Protein AF-0000000067839997 (afdb_homodimer)

Radius of gyration: 24.01 Å; Cα contacts (8 Å, |Δi|>4): 1134; chains: 2; bounding box: 40×72×55 Å

InterPro domains:
  IPR002818 DJ-1/PfpI [PF01965] (28-223)
  IPR029062 Class I glutamine amidotransferase-like [G3DSA:3.40.50.880] (2-226)
  IPR029062 Class I glutamine amidotransferase-like [SSF52317] (1-225)
  IPR050325 Protein/nucleic acid deglycase [PTHR48094] (2-227)

Organism: Pseudomonas putida (strain ATCC 47054 / DSM 6125 / CFBP 8728 / NCIMB 11950 / KT2440) (NCBI:txid160488)

pLDDT: mean 97.82, std 3.44, range [65.88, 99.0]

Structure (mmCIF, N/CA/C/O backbone):
data_AF-0000000067839997-model_v1
#
loop_
_entity.id
_entity.type
_entity.pdbx_description
1 polymer 'ThiJ/PfpI family protein'
#
loop_
_atom_site.group_PDB
_atom_site.id
_atom_site.type_symbol
_atom_site.label_atom_id
_atom_site.label_alt_id
_atom_site.label_comp_id
_atom_site.label_asym_id
_atom_site.label_entity_id
_atom_site.label_seq_id
_atom_site.pdbx_PDB_ins_code
_atom_si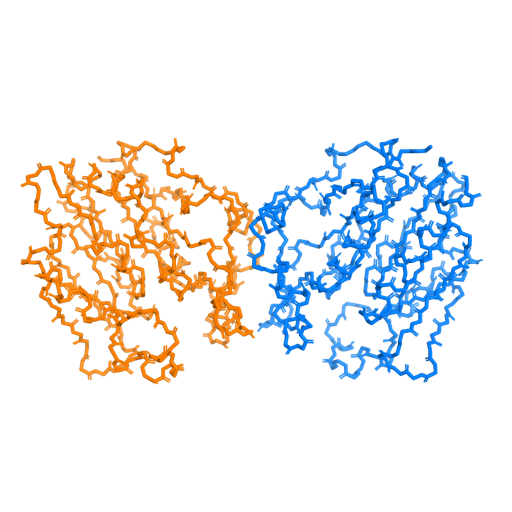te.Cartn_x
_atom_site.Cartn_y
_atom_site.Cartn_z
_atom_site.occupancy
_atom_site.B_iso_or_equiv
_atom_site.auth_seq_id
_atom_site.auth_comp_id
_atom_site.auth_asym_id
_atom_site.auth_atom_id
_atom_site.pdbx_PDB_model_num
ATOM 1 N N . MET A 1 1 ? 14 31.375 -2.219 1 69.69 1 MET A N 1
ATOM 2 C CA . MET A 1 1 ? 13.758 30.219 -1.365 1 69.69 1 MET A CA 1
ATOM 3 C C . MET A 1 1 ? 13.664 28.938 -2.193 1 69.69 1 MET A C 1
ATOM 5 O O . MET A 1 1 ? 13.359 28.984 -3.387 1 69.69 1 MET A O 1
ATOM 9 N N . SER A 1 2 ? 14.07 27.781 -1.437 1 82.75 2 SER A N 1
ATOM 10 C CA . SER A 1 2 ? 14.055 26.516 -2.152 1 82.75 2 SER A CA 1
ATOM 11 C C . SER A 1 2 ? 12.68 26.219 -2.74 1 82.75 2 SER A C 1
ATOM 13 O O . SER A 1 2 ? 11.664 26.594 -2.164 1 82.75 2 SER A O 1
ATOM 15 N N . LYS A 1 3 ? 12.625 25.781 -3.852 1 93.25 3 LYS A N 1
ATOM 16 C CA . LYS A 1 3 ? 11.383 25.359 -4.492 1 93.25 3 LYS A CA 1
ATOM 17 C C . LYS A 1 3 ? 11.086 23.891 -4.219 1 93.25 3 LYS A C 1
ATOM 19 O O . LYS A 1 3 ? 10.352 23.25 -4.969 1 93.25 3 LYS A O 1
ATOM 24 N N . LYS A 1 4 ? 11.641 23.484 -3.07 1 97.69 4 LYS A N 1
ATOM 25 C CA . LYS A 1 4 ? 11.414 22.094 -2.682 1 97.69 4 LYS A CA 1
ATOM 26 C C . LYS A 1 4 ? 10.562 22.016 -1.417 1 97.69 4 LYS A C 1
ATOM 28 O O . LYS A 1 4 ? 10.742 22.797 -0.489 1 97.69 4 LYS A O 1
ATOM 33 N N . ILE A 1 5 ? 9.625 21.047 -1.358 1 98.88 5 ILE A N 1
ATOM 34 C CA . ILE A 1 5 ? 8.703 20.812 -0.253 1 98.88 5 ILE A CA 1
ATOM 35 C C . ILE A 1 5 ? 8.852 19.375 0.254 1 98.88 5 ILE A C 1
ATOM 37 O O . ILE A 1 5 ? 8.961 18.438 -0.54 1 98.88 5 ILE A O 1
ATOM 41 N N . LEU A 1 6 ? 8.945 19.219 1.565 1 98.94 6 LEU A N 1
ATOM 42 C CA . LEU A 1 6 ? 9.047 17.922 2.203 1 98.94 6 LEU A CA 1
ATOM 43 C C . LEU A 1 6 ? 7.688 17.453 2.717 1 98.94 6 LEU A C 1
ATOM 45 O O . LEU A 1 6 ? 7.09 18.109 3.578 1 98.94 6 LEU A O 1
ATOM 49 N N . VAL A 1 7 ? 7.152 16.391 2.174 1 99 7 VAL A N 1
ATOM 50 C CA . VAL A 1 7 ? 5.859 15.836 2.559 1 99 7 VAL A CA 1
ATOM 51 C C . VAL A 1 7 ? 6.062 14.625 3.467 1 99 7 VAL A C 1
ATOM 53 O O . VAL A 1 7 ? 6.738 13.664 3.088 1 99 7 VAL A O 1
ATOM 56 N N . VAL A 1 8 ? 5.535 14.641 4.629 1 99 8 VAL A N 1
ATOM 57 C CA . VAL A 1 8 ? 5.715 13.609 5.648 1 99 8 VAL A CA 1
ATOM 58 C C . VAL A 1 8 ? 4.52 12.656 5.637 1 99 8 VAL A C 1
ATOM 60 O O . VAL A 1 8 ? 3.369 13.094 5.707 1 99 8 VAL A O 1
ATOM 63 N N . LEU A 1 9 ? 4.777 11.375 5.512 1 98.94 9 LEU A N 1
ATOM 64 C CA . LEU A 1 9 ? 3.762 10.32 5.445 1 98.94 9 LEU A CA 1
ATOM 65 C C . LEU A 1 9 ? 4.02 9.258 6.5 1 98.94 9 LEU A C 1
ATOM 67 O O . LEU A 1 9 ? 5.137 9.133 7.008 1 98.94 9 LEU A O 1
ATOM 71 N N . THR A 1 10 ? 3.008 8.492 6.871 1 98.88 10 THR A N 1
ATOM 72 C CA . THR A 1 10 ? 3.115 7.492 7.926 1 98.88 10 THR A CA 1
ATOM 73 C C . THR A 1 10 ? 3.607 6.164 7.363 1 98.88 10 THR A C 1
ATOM 75 O O . THR A 1 10 ? 3.426 5.883 6.176 1 98.88 10 THR A O 1
ATOM 78 N N . ASN A 1 11 ? 4.23 5.387 8.195 1 98.69 11 ASN A N 1
ATOM 79 C CA . ASN A 1 11 ? 4.559 4.008 7.855 1 98.69 11 ASN A CA 1
ATOM 80 C C . ASN A 1 11 ? 3.568 3.025 8.469 1 98.69 11 ASN A C 1
ATOM 82 O O . ASN A 1 11 ? 3.613 1.828 8.18 1 98.69 11 ASN A O 1
ATOM 86 N N . THR A 1 12 ? 2.662 3.512 9.32 1 98.5 12 THR A N 1
ATOM 87 C CA . THR A 1 12 ? 1.802 2.621 10.086 1 98.5 12 THR A CA 1
ATOM 88 C C . THR A 1 12 ? 0.705 2.033 9.203 1 98.5 12 THR A C 1
ATOM 90 O O . THR A 1 12 ? -0.104 2.77 8.641 1 98.5 12 THR A O 1
ATOM 93 N N . ALA A 1 13 ? 0.627 0.721 9.172 1 98.19 13 ALA A N 1
ATOM 94 C CA . ALA A 1 13 ? -0.235 0.041 8.203 1 98.19 13 ALA A CA 1
ATOM 95 C C . ALA A 1 13 ? -1.536 -0.414 8.859 1 98.19 13 ALA A C 1
ATOM 97 O O . ALA A 1 13 ? -2.551 -0.593 8.18 1 98.19 13 ALA A O 1
ATOM 98 N N . LYS A 1 14 ? -1.524 -0.667 10.117 1 98 14 LYS A N 1
ATOM 99 C CA . LYS A 1 14 ? -2.639 -1.281 10.836 1 98 14 LYS A CA 1
ATOM 100 C C . LYS A 1 14 ? -2.818 -0.654 12.219 1 98 14 LYS A C 1
ATOM 102 O O . LYS A 1 14 ? -1.844 -0.25 12.852 1 98 14 LYS A O 1
ATOM 107 N N . TYR A 1 15 ? -4.156 -0.531 12.648 1 97.88 15 TYR A N 1
ATOM 108 C CA . TYR A 1 15 ? -4.383 -0.19 14.047 1 97.88 15 TYR A CA 1
ATOM 109 C C . TYR A 1 15 ? -3.824 -1.268 14.969 1 97.88 15 TYR A C 1
ATOM 111 O O . TYR A 1 15 ? -4.035 -2.461 14.742 1 97.88 15 TYR A O 1
ATOM 119 N N . PRO A 1 16 ? -3.143 -0.851 15.984 1 96.56 16 PRO A N 1
ATOM 120 C CA . PRO A 1 16 ? -2.541 -1.855 16.859 1 96.56 16 PRO A CA 1
ATOM 121 C C . PRO A 1 16 ? -3.578 -2.77 17.516 1 96.56 16 PRO A C 1
ATOM 123 O O . PRO A 1 16 ? -3.318 -3.959 17.703 1 96.56 16 PRO A O 1
ATOM 126 N N . THR A 1 17 ? -4.773 -2.264 17.766 1 95.75 17 THR A N 1
ATOM 127 C CA . THR A 1 17 ? -5.723 -3.02 18.562 1 95.75 17 THR A CA 1
ATOM 128 C C . THR A 1 17 ? -6.906 -3.484 17.719 1 95.75 17 THR A C 1
ATOM 130 O O . THR A 1 17 ? -7.875 -4.035 18.25 1 95.75 17 THR A O 1
ATOM 133 N N . LEU A 1 18 ? -6.895 -3.188 16.484 1 95.81 18 LEU A N 1
ATOM 134 C CA . LEU A 1 18 ? -7.98 -3.562 15.578 1 95.81 18 LEU A CA 1
ATOM 135 C C . LEU A 1 18 ? -7.445 -4.336 14.375 1 95.81 18 LEU A C 1
ATOM 137 O O . LEU A 1 18 ? -6.359 -4.043 13.883 1 95.81 18 LEU A O 1
ATOM 141 N N . LYS A 1 19 ? -8.18 -5.328 13.914 1 95.81 19 LYS A N 1
ATOM 142 C CA . LYS A 1 19 ? -7.945 -5.922 12.602 1 95.81 19 LYS A CA 1
ATOM 143 C C . LYS A 1 19 ? -8.477 -5.02 11.492 1 95.81 19 LYS A C 1
ATOM 145 O O . LYS A 1 19 ? -9.398 -5.402 10.766 1 95.81 19 LYS A O 1
ATOM 150 N N . ARG A 1 20 ? -7.895 -3.93 11.453 1 97.19 20 ARG A N 1
ATOM 151 C CA . ARG A 1 20 ? -8.273 -2.887 10.508 1 97.19 20 ARG A CA 1
ATOM 152 C C . ARG A 1 20 ? -7.043 -2.145 9.992 1 97.19 20 ARG A C 1
ATOM 154 O O . ARG A 1 20 ? -6.184 -1.738 10.773 1 97.19 20 ARG A O 1
ATOM 161 N N . ALA A 1 21 ? -6.98 -2.049 8.688 1 98.25 21 ALA A N 1
ATOM 162 C CA . ALA A 1 21 ? -5.875 -1.33 8.062 1 98.25 21 ALA A CA 1
ATOM 163 C C . ALA A 1 21 ? -5.996 0.174 8.289 1 98.25 21 ALA A C 1
ATOM 165 O O . ALA A 1 21 ? -7.098 0.689 8.5 1 98.25 21 ALA A O 1
ATOM 166 N N . THR A 1 22 ? -4.926 0.829 8.383 1 98.25 22 THR A N 1
ATOM 167 C CA . THR A 1 22 ? -4.824 2.285 8.383 1 98.25 22 THR A CA 1
ATOM 168 C C . THR A 1 22 ? -3.705 2.748 7.453 1 98.25 22 THR A C 1
ATOM 170 O O . THR A 1 22 ? -3.346 2.049 6.504 1 98.25 22 THR A O 1
ATOM 173 N N . GLY A 1 23 ? -3.213 3.98 7.594 1 98.5 23 GLY A N 1
ATOM 174 C CA . GLY A 1 23 ? -2.184 4.539 6.73 1 98.5 23 GLY A CA 1
ATOM 175 C C . GLY A 1 23 ? -2.455 5.977 6.332 1 98.5 23 GLY A C 1
ATOM 176 O O . GLY A 1 23 ? -3.156 6.703 7.043 1 98.5 23 GLY A O 1
ATOM 177 N N . LEU A 1 24 ? -1.813 6.324 5.266 1 98.81 24 LEU A N 1
ATOM 178 C CA . LEU A 1 24 ? -2.006 7.633 4.645 1 98.81 24 LEU A CA 1
ATOM 179 C C . LEU A 1 24 ? -3.447 7.805 4.176 1 98.81 24 LEU A C 1
ATOM 181 O O . LEU A 1 24 ? -3.998 6.922 3.514 1 98.81 24 LEU A O 1
ATOM 185 N N . TRP A 1 25 ? -4.078 8.844 4.656 1 98.88 25 TRP A N 1
ATOM 186 C CA . TRP A 1 25 ? -5.281 9.266 3.943 1 98.88 25 TRP A CA 1
ATOM 187 C C . TRP A 1 25 ? -4.93 9.844 2.578 1 98.88 25 TRP A C 1
ATOM 189 O O . TRP A 1 25 ? -4.457 10.977 2.482 1 98.88 25 TRP A O 1
ATOM 199 N N . LEU A 1 26 ? -5.18 9.133 1.517 1 98.88 26 LEU A N 1
ATOM 200 C CA . LEU A 1 26 ? -4.629 9.375 0.187 1 98.88 26 LEU A CA 1
ATOM 201 C C . LEU A 1 26 ? -4.844 10.82 -0.232 1 98.88 26 LEU A C 1
ATOM 203 O O . LEU A 1 26 ? -3.906 11.492 -0.665 1 98.88 26 LEU A O 1
ATOM 207 N N . GLY A 1 27 ? -6.02 11.328 -0.094 1 98.88 27 GLY A N 1
ATOM 208 C CA . GLY A 1 27 ? -6.359 12.672 -0.535 1 98.88 27 GLY A CA 1
ATOM 209 C C . GLY A 1 27 ? -5.527 13.75 0.135 1 98.88 27 GLY A C 1
ATOM 210 O O . GLY A 1 27 ? -5.305 14.82 -0.441 1 98.88 27 GLY A O 1
ATOM 211 N N . GLU A 1 28 ? -5.027 13.438 1.32 1 98.94 28 GLU A N 1
ATOM 212 C CA . GLU A 1 28 ? -4.281 14.438 2.072 1 98.94 28 GLU A CA 1
ATOM 213 C C . GLU A 1 28 ? -2.869 14.609 1.514 1 98.94 28 GLU A C 1
ATOM 215 O O . GLU A 1 28 ? -2.215 15.625 1.764 1 98.94 28 GLU A O 1
ATOM 220 N N . ALA A 1 29 ? -2.365 13.688 0.831 1 98.94 29 ALA A N 1
ATOM 221 C CA . ALA A 1 29 ? -1.146 13.875 0.05 1 98.94 29 ALA A CA 1
ATOM 222 C C . ALA A 1 29 ? -1.46 14.43 -1.334 1 98.94 29 ALA A C 1
ATOM 224 O O . ALA A 1 29 ? -0.893 15.445 -1.744 1 98.94 29 ALA A O 1
ATOM 225 N N . VAL A 1 30 ? -2.443 13.867 -2.006 1 98.88 30 VAL A N 1
ATOM 226 C CA . VAL A 1 30 ? -2.723 14.109 -3.418 1 98.88 30 VAL A CA 1
ATOM 227 C C . VAL A 1 30 ? -3.15 15.562 -3.619 1 98.88 30 VAL A C 1
ATOM 229 O O . VAL A 1 30 ? -2.602 16.266 -4.473 1 98.88 30 VAL A O 1
ATOM 232 N N . HIS A 1 31 ? -4.07 16.031 -2.811 1 98.94 31 HIS A N 1
ATOM 233 C CA . HIS A 1 31 ? -4.629 17.375 -3.023 1 98.94 31 HIS A CA 1
ATOM 234 C C . HIS A 1 31 ? -3.588 18.453 -2.746 1 98.94 31 HIS A C 1
ATOM 236 O O . HIS A 1 31 ? -3.592 19.5 -3.391 1 98.94 31 HIS A O 1
ATOM 242 N N . PHE A 1 32 ? -2.746 18.219 -1.786 1 98.94 32 PHE A N 1
ATOM 243 C CA . PHE A 1 32 ? -1.671 19.172 -1.504 1 98.94 32 PHE A CA 1
ATOM 244 C C . PHE A 1 32 ? -0.619 19.125 -2.607 1 98.94 32 PHE A C 1
ATOM 246 O O . PHE A 1 32 ? -0.269 20.172 -3.168 1 98.94 32 PHE A O 1
ATOM 253 N N . VAL A 1 33 ? -0.121 17.953 -2.994 1 98.88 33 VAL A N 1
ATOM 254 C CA . VAL A 1 33 ? 0.998 17.797 -3.918 1 98.88 33 VAL A CA 1
ATOM 255 C C . VAL A 1 33 ? 0.58 18.234 -5.316 1 98.88 33 VAL A C 1
ATOM 257 O O . VAL A 1 33 ? 1.363 18.859 -6.035 1 98.88 33 VAL A O 1
ATOM 260 N N . GLU A 1 34 ? -0.664 17.875 -5.691 1 98.75 34 GLU A N 1
ATOM 261 C CA . GLU A 1 34 ? -1.165 18.328 -6.988 1 98.75 34 GLU A CA 1
ATOM 262 C C . GLU A 1 34 ? -1.068 19.844 -7.129 1 98.75 34 GLU A C 1
ATOM 264 O O . GLU A 1 34 ? -0.608 20.344 -8.156 1 98.75 34 GLU A O 1
ATOM 269 N N . LYS A 1 35 ? -1.437 20.578 -6.133 1 98.75 35 LYS A N 1
ATOM 270 C CA . LYS A 1 35 ? -1.456 22.047 -6.18 1 98.75 35 LYS A CA 1
ATOM 271 C C . LYS A 1 35 ? -0.04 22.609 -6.176 1 98.75 35 LYS A C 1
ATOM 273 O O . LYS A 1 35 ? 0.272 23.516 -6.957 1 98.75 35 LYS A O 1
ATOM 278 N N . VAL A 1 36 ? 0.801 22.094 -5.344 1 98.69 36 VAL A N 1
ATOM 279 C CA . VAL A 1 36 ? 2.123 22.688 -5.219 1 98.69 36 VAL A CA 1
ATOM 280 C C . VAL A 1 36 ? 2.971 22.344 -6.438 1 98.69 36 VAL A C 1
ATOM 282 O O . VAL A 1 36 ? 3.801 23.141 -6.879 1 98.69 36 VAL A O 1
ATOM 285 N N . GLU A 1 37 ? 2.812 21.109 -7.008 1 98.44 37 GLU A N 1
ATOM 286 C CA . GLU A 1 37 ? 3.531 20.781 -8.234 1 98.44 37 GLU A CA 1
ATOM 287 C C . GLU A 1 37 ? 3.074 21.656 -9.398 1 98.44 37 GLU A C 1
ATOM 289 O O . GLU A 1 37 ? 3.895 22.109 -10.203 1 98.44 37 GLU A O 1
ATOM 294 N N . LYS A 1 38 ? 1.754 21.875 -9.492 1 98.12 38 LYS A N 1
ATOM 295 C CA . LYS A 1 38 ? 1.229 22.766 -10.531 1 98.12 38 LYS A CA 1
ATOM 296 C C . LYS A 1 38 ? 1.797 24.172 -10.383 1 98.12 38 LYS A C 1
ATOM 298 O O . LYS A 1 38 ? 1.969 24.891 -11.375 1 98.12 38 LYS A O 1
ATOM 303 N N . ALA A 1 39 ? 2.117 24.562 -9.172 1 97.94 39 ALA A N 1
ATOM 304 C CA . ALA A 1 39 ? 2.66 25.891 -8.891 1 97.94 39 ALA A CA 1
ATOM 305 C C . ALA A 1 39 ? 4.168 25.938 -9.125 1 97.94 39 ALA A C 1
ATOM 307 O O . ALA A 1 39 ? 4.805 26.969 -8.961 1 97.94 39 ALA A O 1
ATOM 308 N N . GLY A 1 40 ? 4.824 24.797 -9.469 1 97.62 40 GLY A N 1
ATOM 309 C CA . GLY A 1 40 ? 6.219 24.766 -9.883 1 97.62 40 GLY A CA 1
ATOM 310 C C . GLY A 1 40 ? 7.16 24.281 -8.805 1 97.62 40 GLY A C 1
ATOM 311 O O . GLY A 1 40 ? 8.383 24.328 -8.961 1 97.62 40 GLY A O 1
ATOM 312 N N . TYR A 1 41 ? 6.648 23.781 -7.688 1 98.44 41 TYR A N 1
ATOM 313 C CA . TYR A 1 41 ? 7.473 23.234 -6.613 1 98.44 41 TYR A CA 1
ATOM 314 C C . TYR A 1 41 ? 7.738 21.75 -6.832 1 98.44 41 TYR A C 1
ATOM 316 O O . TYR A 1 41 ? 6.938 21.062 -7.465 1 98.44 41 TYR A O 1
ATOM 324 N N . THR A 1 42 ? 8.914 21.297 -6.352 1 98.19 42 THR A N 1
ATOM 325 C CA . THR A 1 42 ? 9.227 19.875 -6.324 1 98.19 42 THR A CA 1
ATOM 326 C C . THR A 1 42 ? 8.984 19.297 -4.934 1 98.19 42 THR A C 1
ATOM 328 O O . THR A 1 42 ? 9.062 20 -3.934 1 98.19 42 THR A O 1
ATOM 331 N N . VAL A 1 43 ? 8.656 17.984 -4.914 1 98.62 43 VAL A N 1
ATOM 332 C CA . VAL A 1 43 ? 8.258 17.375 -3.656 1 98.62 43 VAL A CA 1
ATOM 333 C C . VAL A 1 43 ? 9.141 16.156 -3.377 1 98.62 43 VAL A C 1
ATOM 335 O O . VAL A 1 43 ? 9.43 15.367 -4.281 1 98.62 43 VAL A O 1
ATOM 338 N N . ASP A 1 44 ? 9.672 16.047 -2.195 1 98.88 44 ASP A N 1
ATOM 339 C CA . ASP A 1 44 ? 10.203 14.789 -1.661 1 98.88 44 ASP A CA 1
ATOM 340 C C . ASP A 1 44 ? 9.297 14.227 -0.574 1 98.88 44 ASP A C 1
ATOM 342 O O . ASP A 1 44 ? 8.672 14.984 0.177 1 98.88 44 ASP A O 1
ATOM 346 N N . TYR A 1 45 ? 9.18 12.945 -0.515 1 98.94 45 TYR A N 1
ATOM 347 C CA . TYR A 1 45 ? 8.391 12.25 0.496 1 98.94 45 TYR A CA 1
ATOM 348 C C . TYR A 1 45 ? 9.281 11.648 1.572 1 98.94 45 TYR A C 1
ATOM 350 O O . TYR A 1 45 ? 10.273 10.984 1.264 1 98.94 45 TYR A O 1
ATOM 358 N N . VAL A 1 46 ? 8.984 11.891 2.822 1 98.94 46 VAL A N 1
ATOM 359 C CA . VAL A 1 46 ? 9.703 11.344 3.967 1 98.94 46 VAL A CA 1
ATOM 360 C C . VAL A 1 46 ? 8.719 10.648 4.91 1 98.94 46 VAL A C 1
ATOM 362 O O . VAL A 1 46 ? 7.562 11.055 5.016 1 98.94 46 VAL A O 1
ATOM 365 N N . SER A 1 47 ? 9.078 9.586 5.461 1 98.88 47 SER A N 1
ATOM 366 C CA . SER A 1 47 ? 8.336 8.875 6.5 1 98.88 47 SER A CA 1
ATOM 367 C C . SER A 1 47 ? 9.258 8.453 7.641 1 98.88 47 SER A C 1
ATOM 369 O O . SER A 1 47 ? 10.477 8.438 7.488 1 98.88 47 SER A O 1
ATOM 371 N N . PRO A 1 48 ? 8.727 8.227 8.828 1 98.62 48 PRO A N 1
ATOM 372 C CA . PRO A 1 48 ? 9.562 7.98 10.008 1 98.62 48 PRO A CA 1
ATOM 373 C C . PRO A 1 48 ? 10.625 6.91 9.766 1 98.62 48 PRO A C 1
ATOM 375 O O . PRO A 1 48 ? 11.773 7.07 10.188 1 98.62 48 PRO A O 1
ATOM 378 N N . GLN A 1 49 ? 10.281 5.887 9.047 1 97.31 49 GLN A N 1
ATOM 379 C CA . GLN A 1 49 ? 11.203 4.77 8.859 1 97.31 49 GLN A CA 1
ATOM 380 C C . GLN A 1 49 ? 11.727 4.73 7.426 1 97.31 49 GLN A C 1
ATOM 382 O O . GLN A 1 49 ? 12.578 3.904 7.094 1 97.31 49 GLN A O 1
ATOM 387 N N . GLY A 1 50 ? 11.258 5.664 6.598 1 98.06 50 GLY A N 1
ATOM 388 C CA . GLY A 1 50 ? 11.477 5.488 5.172 1 98.06 50 GLY A CA 1
ATOM 389 C C . GLY A 1 50 ? 10.766 4.273 4.605 1 98.06 50 GLY A C 1
ATOM 390 O O . GLY A 1 50 ? 10.148 3.508 5.348 1 98.06 50 GLY A O 1
ATOM 391 N N . GLY A 1 51 ? 10.805 4.172 3.318 1 97.62 51 GLY A N 1
ATOM 392 C CA . GLY A 1 51 ? 10.281 2.971 2.691 1 97.62 51 GLY A CA 1
ATOM 393 C C . GLY A 1 51 ? 8.781 3.021 2.461 1 97.62 51 GLY A C 1
ATOM 394 O O . GLY A 1 51 ? 8.258 4.031 1.989 1 97.62 51 GLY A O 1
ATOM 395 N N . TYR A 1 52 ? 8.055 2.014 2.795 1 98.56 52 TYR A N 1
ATOM 396 C CA . TYR A 1 52 ? 6.684 1.734 2.375 1 98.56 52 TYR A CA 1
ATOM 397 C C . TYR A 1 52 ? 5.688 2.59 3.152 1 98.56 52 TYR A C 1
ATOM 399 O O . TYR A 1 52 ? 5.703 2.602 4.387 1 98.56 52 TYR A O 1
ATOM 407 N N . VAL A 1 53 ? 4.871 3.238 2.426 1 98.81 53 VAL A N 1
ATOM 408 C CA . VAL A 1 53 ? 3.734 3.959 2.994 1 98.81 53 VAL A CA 1
ATOM 409 C C . VAL A 1 53 ? 2.434 3.258 2.613 1 98.81 53 VAL A C 1
ATOM 411 O O . VAL A 1 53 ? 2.059 3.227 1.438 1 98.81 53 VAL A O 1
ATOM 414 N N . PRO A 1 54 ? 1.762 2.674 3.598 1 98.62 54 PRO A N 1
ATOM 415 C CA . PRO A 1 54 ? 0.454 2.086 3.301 1 98.62 54 PRO A CA 1
ATOM 416 C C . PRO A 1 54 ? -0.631 3.139 3.082 1 98.62 54 PRO A C 1
ATOM 418 O O . PRO A 1 54 ? -0.609 4.195 3.719 1 98.62 54 PRO A O 1
ATOM 421 N N . VAL A 1 55 ? -1.526 2.891 2.186 1 98.62 55 VAL A N 1
ATOM 422 C CA . VAL A 1 55 ? -2.684 3.756 1.979 1 98.62 55 VAL A CA 1
ATOM 423 C C . VAL A 1 55 ? -3.881 3.211 2.752 1 98.62 55 VAL A C 1
ATOM 425 O O . VAL A 1 55 ? -4.191 2.02 2.67 1 98.62 55 VAL A O 1
ATOM 428 N N . ASP A 1 56 ? -4.504 4.035 3.553 1 98.56 56 ASP A N 1
ATOM 429 C CA . ASP A 1 56 ? -5.703 3.631 4.281 1 98.56 56 ASP A CA 1
ATOM 430 C C . ASP A 1 56 ? -6.84 3.285 3.324 1 98.56 56 ASP A C 1
ATOM 432 O O . ASP A 1 56 ? -7.324 4.148 2.588 1 98.56 56 ASP A O 1
ATOM 436 N N . PRO A 1 57 ? -7.348 2.033 3.354 1 97.81 57 PRO A N 1
ATOM 437 C CA . PRO A 1 57 ? -8.453 1.676 2.457 1 97.81 57 PRO A CA 1
ATOM 438 C C . PRO A 1 57 ? -9.664 2.584 2.625 1 97.81 57 PRO A C 1
ATOM 440 O O . PRO A 1 57 ? -10.398 2.83 1.662 1 97.81 57 PRO A O 1
ATOM 443 N N . HIS A 1 58 ? -9.875 3.09 3.783 1 97.5 58 HIS A N 1
ATOM 444 C CA . HIS A 1 58 ? -11.031 3.943 4.043 1 97.5 58 HIS A CA 1
ATOM 445 C C . HIS A 1 58 ? -10.906 5.273 3.307 1 97.5 58 HIS A C 1
ATOM 447 O O . HIS A 1 58 ? -11.914 5.93 3.035 1 97.5 58 HIS A O 1
ATOM 453 N N . SER A 1 59 ? -9.672 5.707 3.006 1 98.31 59 SER A N 1
ATOM 454 C CA . SER A 1 59 ? -9.477 6.961 2.281 1 98.31 59 SER A CA 1
ATOM 455 C C . SER A 1 59 ? -9.953 6.844 0.838 1 98.31 59 SER A C 1
ATOM 457 O O . SER A 1 59 ? -10.141 7.855 0.158 1 98.31 59 SER A O 1
ATOM 459 N N . LEU A 1 60 ? -10.18 5.617 0.339 1 97.88 60 LEU A N 1
ATOM 460 C CA . LEU A 1 60 ? -10.562 5.367 -1.045 1 97.88 60 LEU A CA 1
ATOM 461 C C . LEU A 1 60 ? -12.078 5.301 -1.181 1 97.88 60 LEU A C 1
ATOM 463 O O . LEU A 1 60 ? -12.617 5.391 -2.289 1 97.88 60 LEU A O 1
ATOM 467 N N . GLN A 1 61 ? -12.844 5.031 -0.092 1 93.25 61 GLN A N 1
ATOM 468 C CA . GLN A 1 61 ? -14.281 4.766 -0.126 1 93.25 61 GLN A CA 1
ATOM 469 C C . GLN A 1 61 ? -15.039 5.922 -0.774 1 93.25 61 GLN A C 1
ATOM 471 O O . GLN A 1 61 ? -15.953 5.703 -1.564 1 93.25 61 GLN A O 1
ATOM 476 N N . MET A 1 62 ? -14.664 7.184 -0.615 1 90.25 62 MET A N 1
ATOM 477 C CA . MET A 1 62 ? -15.336 8.328 -1.222 1 90.25 62 MET A CA 1
ATOM 478 C C . MET A 1 62 ? -14.328 9.227 -1.936 1 90.25 62 MET A C 1
ATOM 480 O O . MET A 1 62 ? -14.523 10.445 -2.012 1 90.25 62 MET A O 1
ATOM 484 N N . ALA A 1 63 ? -13.32 8.547 -2.402 1 97 63 ALA A N 1
ATOM 485 C CA . ALA A 1 63 ? -12.258 9.305 -3.049 1 97 63 ALA A CA 1
ATOM 486 C C . ALA A 1 63 ? -12.742 9.945 -4.344 1 97 63 ALA A C 1
ATOM 488 O O . ALA A 1 63 ? -13.438 9.305 -5.137 1 97 63 ALA A O 1
ATOM 489 N N . PRO A 1 64 ? -12.492 11.227 -4.574 1 97.69 64 PRO A N 1
ATOM 490 C CA . PRO A 1 64 ? -12.797 11.852 -5.863 1 97.69 64 PRO A CA 1
ATOM 491 C C . PRO A 1 64 ? -11.914 11.32 -6.996 1 97.69 64 PRO A C 1
ATOM 493 O O . PRO A 1 64 ? -10.953 10.586 -6.746 1 97.69 64 PRO A O 1
ATOM 496 N N . ASP A 1 65 ? -12.211 11.688 -8.203 1 97.81 65 ASP A N 1
ATOM 497 C CA . ASP A 1 65 ? -11.523 11.203 -9.398 1 97.81 65 ASP A CA 1
ATOM 498 C C . ASP A 1 65 ? -10.023 11.484 -9.32 1 97.81 65 ASP A C 1
ATOM 500 O O . ASP A 1 65 ? -9.211 10.641 -9.711 1 97.81 65 ASP A O 1
ATOM 504 N N . LEU A 1 66 ? -9.68 12.609 -8.805 1 98.44 66 LEU A N 1
ATOM 505 C CA . LEU A 1 66 ? -8.273 12.984 -8.727 1 98.44 66 LEU A CA 1
ATOM 506 C C . LEU A 1 66 ? -7.488 11.992 -7.879 1 98.44 66 LEU A C 1
ATOM 508 O O . LEU A 1 66 ? -6.383 11.594 -8.25 1 98.44 66 LEU A O 1
ATOM 512 N N . ASP A 1 67 ? -8.078 11.594 -6.758 1 98.69 67 ASP A N 1
ATOM 513 C CA . ASP A 1 67 ? -7.414 10.633 -5.883 1 98.69 67 ASP A CA 1
ATOM 514 C C . ASP A 1 67 ? -7.188 9.305 -6.605 1 98.69 67 ASP A C 1
ATOM 516 O O . ASP A 1 67 ? -6.109 8.711 -6.508 1 98.69 67 ASP A O 1
ATOM 520 N N . TRP A 1 68 ? -8.203 8.852 -7.336 1 98.5 68 TRP A N 1
ATOM 521 C CA . TRP A 1 68 ? -8.102 7.598 -8.07 1 98.5 68 TRP A CA 1
ATOM 522 C C . TRP A 1 68 ? -7.047 7.691 -9.164 1 98.5 68 TRP A C 1
ATOM 524 O O . TRP A 1 68 ? -6.34 6.719 -9.438 1 98.5 68 TRP A O 1
ATOM 534 N N . GLN A 1 69 ? -6.965 8.852 -9.812 1 98.06 69 GLN A N 1
ATOM 535 C CA . GLN A 1 69 ? -5.945 9.062 -10.836 1 98.06 69 GLN A CA 1
ATOM 536 C C . GLN A 1 69 ? -4.543 8.914 -10.25 1 98.06 69 GLN A C 1
ATOM 538 O O . GLN A 1 69 ? -3.686 8.258 -10.852 1 98.06 69 GLN A O 1
ATOM 543 N N . TRP A 1 70 ? -4.348 9.492 -9.102 1 98.44 70 TRP A N 1
ATOM 544 C CA . TRP A 1 70 ? -3.039 9.398 -8.453 1 98.44 70 TRP A CA 1
ATOM 545 C C . TRP A 1 70 ? -2.789 7.996 -7.922 1 98.44 70 TRP A C 1
ATOM 547 O O . TRP A 1 70 ? -1.66 7.5 -7.961 1 98.44 70 TRP A O 1
ATOM 557 N N . TYR A 1 71 ? -3.838 7.34 -7.418 1 98.38 71 TYR A N 1
ATOM 558 C CA . TYR A 1 71 ? -3.721 5.977 -6.914 1 98.38 71 TYR A CA 1
ATOM 559 C C . TYR A 1 71 ? -3.309 5.016 -8.023 1 98.38 71 TYR A C 1
ATOM 561 O O . TYR A 1 71 ? -2.641 4.012 -7.766 1 98.38 71 TYR A O 1
ATOM 569 N N . ASP A 1 72 ? -3.693 5.355 -9.211 1 97 72 ASP A N 1
ATOM 570 C CA . ASP A 1 72 ? -3.377 4.527 -10.367 1 97 72 ASP A CA 1
ATOM 571 C C . ASP A 1 72 ? -2.102 5.008 -11.055 1 97 72 ASP A C 1
ATOM 573 O O . ASP A 1 72 ? -1.684 4.441 -12.07 1 97 72 ASP A O 1
ATOM 577 N N . ASP A 1 73 ? -1.451 6.062 -10.57 1 96.81 73 ASP A N 1
ATOM 578 C CA . ASP A 1 73 ? -0.25 6.641 -11.164 1 96.81 73 ASP A CA 1
ATOM 579 C C . ASP A 1 73 ? 1.008 5.945 -10.648 1 96.81 73 ASP A C 1
ATOM 581 O O . ASP A 1 73 ? 1.356 6.078 -9.477 1 96.81 73 ASP A O 1
ATOM 585 N N . LYS A 1 74 ? 1.716 5.297 -11.484 1 93 74 LYS A N 1
ATOM 586 C CA . LYS A 1 74 ? 2.873 4.488 -11.117 1 93 74 LYS A CA 1
ATOM 587 C C . LYS A 1 74 ? 3.977 5.352 -10.516 1 93 74 LYS A C 1
ATOM 589 O O . LYS A 1 74 ? 4.688 4.914 -9.609 1 93 74 LYS A O 1
ATOM 594 N N . ARG A 1 75 ? 4.172 6.512 -11.094 1 94.12 75 ARG A N 1
ATOM 595 C CA . ARG A 1 75 ? 5.207 7.402 -10.578 1 94.12 75 ARG A CA 1
ATOM 596 C C . ARG A 1 75 ? 4.949 7.754 -9.117 1 94.12 75 ARG A C 1
ATOM 598 O O . ARG A 1 75 ? 5.863 7.695 -8.289 1 94.12 75 ARG A O 1
ATOM 605 N N . PHE A 1 76 ? 3.744 8.109 -8.82 1 97.38 76 PHE A N 1
ATOM 606 C CA . PHE A 1 76 ? 3.373 8.461 -7.457 1 97.38 76 PHE A CA 1
ATOM 607 C C . PHE A 1 76 ? 3.488 7.258 -6.535 1 97.38 76 PHE A C 1
ATOM 609 O O . PHE A 1 76 ? 4.125 7.332 -5.484 1 97.38 76 PHE A O 1
ATOM 616 N N . MET A 1 77 ? 2.967 6.109 -6.953 1 97.06 77 MET A N 1
ATOM 617 C CA . MET A 1 77 ? 2.926 4.918 -6.109 1 97.06 77 MET A CA 1
ATOM 618 C C . MET A 1 77 ? 4.332 4.387 -5.852 1 97.06 77 MET A C 1
ATOM 620 O O . MET A 1 77 ? 4.625 3.902 -4.758 1 97.06 77 MET A O 1
ATOM 624 N N . THR A 1 78 ? 5.168 4.469 -6.879 1 95.19 78 THR A N 1
ATOM 625 C CA . THR A 1 78 ? 6.551 4.039 -6.711 1 95.19 78 THR A CA 1
ATOM 626 C C . THR A 1 78 ? 7.238 4.848 -5.613 1 95.19 78 THR A C 1
ATOM 628 O O . THR A 1 78 ? 8 4.301 -4.812 1 95.19 78 THR A O 1
ATOM 631 N N . ARG A 1 79 ? 6.965 6.09 -5.531 1 97.44 79 ARG A N 1
ATOM 632 C CA . ARG A 1 79 ? 7.586 6.945 -4.523 1 97.44 79 ARG A CA 1
ATOM 633 C C . ARG A 1 79 ? 7.023 6.656 -3.137 1 97.44 79 ARG A C 1
ATOM 635 O O . ARG A 1 79 ? 7.723 6.797 -2.133 1 97.44 79 ARG A O 1
ATOM 642 N N . LEU A 1 80 ? 5.766 6.184 -3.043 1 98.44 80 LEU A N 1
ATOM 643 C CA . LEU A 1 80 ? 5.199 5.773 -1.764 1 98.44 80 LEU A CA 1
ATOM 644 C C . LEU A 1 80 ? 5.887 4.516 -1.242 1 98.44 80 LEU A C 1
ATOM 646 O O . LEU A 1 80 ? 5.824 4.219 -0.047 1 98.44 80 LEU A O 1
ATOM 650 N N . GLY A 1 81 ? 6.508 3.805 -2.152 1 98.06 81 GLY A N 1
ATOM 651 C CA . GLY A 1 81 ? 7.191 2.578 -1.77 1 98.06 81 GLY A CA 1
ATOM 652 C C . GLY A 1 81 ? 8.625 2.805 -1.323 1 98.06 81 GLY A C 1
ATOM 653 O O . GLY A 1 81 ? 9.25 1.909 -0.754 1 98.06 81 GLY A O 1
ATOM 654 N N . SER A 1 82 ? 9.086 4.004 -1.587 1 97.19 82 SER A N 1
ATOM 655 C CA . SER A 1 82 ? 10.5 4.289 -1.337 1 97.19 82 SER A CA 1
ATOM 656 C C . SER A 1 82 ? 10.688 5.695 -0.782 1 97.19 82 SER A C 1
ATOM 658 O O . SER A 1 82 ? 11.508 6.461 -1.283 1 97.19 82 SER A O 1
ATOM 660 N N . THR A 1 83 ? 9.859 6.027 0.219 1 98.56 83 THR A N 1
ATOM 661 C CA . THR A 1 83 ? 10.023 7.332 0.849 1 98.56 83 THR A CA 1
ATOM 662 C C . THR A 1 83 ? 11.383 7.426 1.548 1 98.56 83 THR A C 1
ATOM 664 O O . THR A 1 83 ? 11.977 6.402 1.9 1 98.56 83 THR A O 1
ATOM 667 N N . LEU A 1 84 ? 11.844 8.617 1.713 1 98.62 84 LEU A N 1
ATOM 668 C CA . LEU A 1 84 ? 13.102 8.867 2.422 1 98.62 84 LEU A CA 1
ATOM 669 C C . LEU A 1 84 ? 12.891 8.773 3.93 1 98.62 84 LEU A C 1
ATOM 671 O O . LEU A 1 84 ? 11.805 9.055 4.434 1 98.62 84 LEU A O 1
ATOM 675 N N . ALA A 1 85 ? 13.922 8.32 4.621 1 98.56 85 ALA A N 1
ATOM 676 C CA . ALA A 1 85 ? 13.969 8.477 6.074 1 98.56 85 ALA A CA 1
ATOM 677 C C . ALA A 1 85 ? 14.484 9.859 6.457 1 98.56 85 ALA A C 1
ATOM 679 O O . ALA A 1 85 ? 15.148 10.523 5.66 1 98.56 85 ALA A O 1
ATOM 680 N N . PRO A 1 86 ? 14.133 10.281 7.645 1 98.81 86 PRO A N 1
ATOM 681 C CA . PRO A 1 86 ? 14.539 11.633 8.039 1 98.81 86 PRO A CA 1
ATOM 682 C C . PRO A 1 86 ? 16.047 11.844 7.93 1 98.81 86 PRO A C 1
ATOM 684 O O . PRO A 1 86 ? 16.5 12.945 7.582 1 98.81 86 PRO A O 1
ATOM 687 N N . GLY A 1 87 ? 16.828 10.82 8.102 1 98.44 87 GLY A N 1
ATOM 688 C CA . GLY A 1 87 ? 18.281 10.922 8.023 1 98.44 87 GLY A CA 1
ATOM 689 C C . GLY A 1 87 ? 18.797 11.078 6.605 1 98.44 87 GLY A C 1
ATOM 690 O O . GLY A 1 87 ? 19.953 11.422 6.395 1 98.44 87 GLY A O 1
ATOM 691 N N . GLN A 1 88 ? 17.922 11.031 5.668 1 98.62 88 GLN A N 1
ATOM 692 C CA . GLN A 1 88 ? 18.312 11.062 4.262 1 98.62 88 GLN A CA 1
ATOM 693 C C . GLN A 1 88 ? 17.938 12.391 3.617 1 98.62 88 GLN A C 1
ATOM 695 O O . GLN A 1 88 ? 18.062 12.555 2.402 1 98.62 88 GLN A O 1
ATOM 700 N N . VAL A 1 89 ? 17.375 13.312 4.461 1 98.19 89 VAL A N 1
ATOM 701 C CA . VAL A 1 89 ? 17.016 14.617 3.916 1 98.19 89 VAL A CA 1
ATOM 702 C C . VAL A 1 89 ? 17.734 15.719 4.695 1 98.19 89 VAL A C 1
ATOM 704 O O . VAL A 1 89 ? 18.094 15.531 5.859 1 98.19 89 VAL A O 1
ATOM 707 N N . LYS A 1 90 ? 18.047 16.844 3.973 1 98.06 90 LYS A N 1
ATOM 708 C CA . LYS A 1 90 ? 18.625 18.031 4.594 1 98.06 90 LYS A CA 1
ATOM 709 C C . LYS A 1 90 ? 17.609 19.156 4.707 1 98.06 90 LYS A C 1
ATOM 711 O O . LYS A 1 90 ? 17.094 19.625 3.697 1 98.06 90 LYS A O 1
ATOM 716 N N . ALA A 1 91 ? 17.406 19.594 5.934 1 98.38 91 ALA A N 1
ATOM 717 C CA . ALA A 1 91 ? 16.391 20.594 6.227 1 98.38 91 ALA A CA 1
ATOM 718 C C . ALA A 1 91 ? 16.562 21.828 5.34 1 98.38 91 ALA A C 1
ATOM 720 O O . ALA A 1 91 ? 15.57 22.422 4.895 1 98.38 91 ALA A O 1
ATOM 721 N N . ASP A 1 92 ? 17.797 22.172 4.957 1 97.44 92 ASP A N 1
ATOM 722 C CA . ASP A 1 92 ? 18.078 23.422 4.254 1 97.44 92 ASP A CA 1
ATOM 723 C C . ASP A 1 92 ? 17.625 23.344 2.799 1 97.44 92 ASP A C 1
ATOM 725 O O . ASP A 1 92 ? 17.594 24.359 2.104 1 97.44 92 ASP A O 1
ATOM 729 N N . GLU A 1 93 ? 17.219 22.203 2.414 1 98.25 93 GLU A N 1
ATOM 730 C CA . GLU A 1 93 ? 16.812 22.031 1.024 1 98.25 93 GLU A CA 1
ATOM 731 C C . GLU A 1 93 ? 15.328 22.344 0.845 1 98.25 93 GLU A C 1
ATOM 733 O O . GLU A 1 93 ? 14.844 22.438 -0.283 1 98.25 93 GLU A O 1
ATOM 738 N N . TYR A 1 94 ? 14.633 22.547 1.945 1 98.62 94 TYR A N 1
ATOM 739 C CA . TYR A 1 94 ? 13.18 22.625 1.847 1 98.62 94 TYR A CA 1
ATOM 740 C C . TYR A 1 94 ? 12.656 23.953 2.391 1 98.62 94 TYR A C 1
ATOM 742 O O . TYR A 1 94 ? 13.141 24.438 3.42 1 98.62 94 TYR A O 1
ATOM 750 N N . SER A 1 95 ? 11.672 24.484 1.714 1 98.19 95 SER A N 1
ATOM 751 C CA . SER A 1 95 ? 11.008 25.703 2.164 1 98.19 95 SER A CA 1
ATOM 752 C C . SER A 1 95 ? 9.766 25.391 2.986 1 98.19 95 SER A C 1
ATOM 754 O O . SER A 1 95 ? 9.234 26.25 3.682 1 98.19 95 SER A O 1
ATOM 756 N N . VAL A 1 96 ? 9.266 24.188 2.852 1 98.81 96 VAL A N 1
ATOM 757 C CA . VAL A 1 96 ? 8.047 23.75 3.523 1 98.81 96 VAL A CA 1
ATOM 758 C C . VAL A 1 96 ? 8.203 22.312 3.99 1 98.81 96 VAL A C 1
ATOM 760 O O . VAL A 1 96 ? 8.758 21.469 3.275 1 98.81 96 VAL A O 1
ATOM 763 N N . ILE A 1 97 ? 7.812 22.031 5.168 1 98.94 97 ILE A N 1
ATOM 764 C CA . ILE A 1 97 ? 7.523 20.656 5.594 1 98.94 97 ILE A CA 1
ATOM 765 C C . ILE A 1 97 ? 6.027 20.516 5.863 1 98.94 97 ILE A C 1
ATOM 767 O O . ILE A 1 97 ? 5.426 21.344 6.539 1 98.94 97 ILE A O 1
ATOM 771 N N . TYR A 1 98 ? 5.434 19.531 5.234 1 99 98 TYR A N 1
ATOM 772 C CA . TYR A 1 98 ? 3.992 19.312 5.273 1 99 98 TYR A CA 1
ATOM 773 C C . TYR A 1 98 ? 3.668 17.922 5.801 1 99 98 TYR A C 1
ATOM 775 O O . TYR A 1 98 ? 4.07 16.906 5.207 1 99 98 TYR A O 1
ATOM 783 N N . TYR A 1 99 ? 2.938 17.859 6.926 1 99 99 TYR A N 1
ATOM 784 C CA . TYR A 1 99 ? 2.531 16.609 7.551 1 99 99 TYR A CA 1
ATOM 785 C C . TYR A 1 99 ? 1.146 16.188 7.078 1 99 99 TYR A C 1
ATOM 787 O O . TYR A 1 99 ? 0.15 16.844 7.379 1 99 99 TYR A O 1
ATOM 795 N N . THR A 1 100 ? 1.084 15.062 6.359 1 98.94 100 THR A N 1
ATOM 796 C CA . THR A 1 100 ? -0.19 14.484 5.953 1 98.94 100 THR A CA 1
ATOM 797 C C . THR A 1 100 ? -0.819 13.703 7.102 1 98.94 100 THR A C 1
ATOM 799 O O . THR A 1 100 ? -0.14 13.367 8.078 1 98.94 100 THR A O 1
ATOM 802 N N . GLY A 1 101 ? -2.131 13.516 6.941 1 98.69 101 GLY A N 1
ATOM 803 C CA . GLY A 1 101 ? -2.793 12.75 7.98 1 98.69 101 GLY A CA 1
ATOM 804 C C . GLY A 1 101 ? -3.113 11.328 7.562 1 98.69 101 GLY A C 1
ATOM 805 O O . GLY A 1 101 ? -2.393 10.734 6.758 1 98.69 101 GLY A O 1
ATOM 806 N N . GLY A 1 102 ? -4.207 10.852 8.102 1 98.56 102 GLY A N 1
ATOM 807 C CA . GLY A 1 102 ? -4.527 9.445 8.297 1 98.56 102 GLY A CA 1
ATOM 808 C C . GLY A 1 102 ? -4.281 8.969 9.711 1 98.56 102 GLY A C 1
ATOM 809 O O . GLY A 1 102 ? -3.426 9.508 10.422 1 98.56 102 GLY A O 1
ATOM 810 N N . HIS A 1 103 ? -5.035 7.902 10.062 1 98.81 103 HIS A N 1
ATOM 811 C CA . HIS A 1 103 ? -4.941 7.5 11.453 1 98.81 103 HIS A CA 1
ATOM 812 C C . HIS A 1 103 ? -3.582 6.879 11.758 1 98.81 103 HIS A C 1
ATOM 814 O O . HIS A 1 103 ? -3.188 6.773 12.922 1 98.81 103 HIS A O 1
ATOM 820 N N . GLY A 1 104 ? -2.891 6.445 10.75 1 98.56 104 GLY A N 1
ATOM 821 C CA . GLY A 1 104 ? -1.578 5.859 10.969 1 98.56 104 GLY A CA 1
ATOM 822 C C . GLY A 1 104 ? -0.618 6.793 11.68 1 98.56 104 GLY A C 1
ATOM 823 O O . GLY A 1 104 ? 0.236 6.348 12.453 1 98.56 104 GLY A O 1
ATOM 824 N N . VAL A 1 105 ? -0.754 8.086 11.5 1 98.88 105 VAL A N 1
ATOM 825 C CA . VAL A 1 105 ? 0.198 9.078 12 1 98.88 105 VAL A CA 1
ATOM 826 C C . VAL A 1 105 ? 0.12 9.156 13.523 1 98.88 105 VAL A C 1
ATOM 828 O O . VAL A 1 105 ? 1.052 9.625 14.172 1 98.88 105 VAL A O 1
ATOM 831 N N . MET A 1 106 ? -0.985 8.656 14.07 1 98.81 106 MET A N 1
ATOM 832 C CA . MET A 1 106 ? -1.196 8.68 15.516 1 98.81 106 MET A CA 1
ATOM 833 C C . MET A 1 106 ? -0.177 7.801 16.234 1 98.81 106 MET A C 1
ATOM 835 O O . MET A 1 106 ? 0.015 7.922 17.438 1 98.81 106 MET A O 1
ATOM 839 N N . TYR A 1 107 ? 0.527 7.004 15.453 1 98.62 107 TYR A N 1
ATOM 840 C CA . TYR A 1 107 ? 1.334 5.965 16.078 1 98.62 107 TYR A CA 1
ATOM 841 C C . TYR A 1 107 ? 2.809 6.133 15.727 1 98.62 107 TYR A C 1
ATOM 843 O O . TYR A 1 107 ? 3.662 5.406 16.25 1 98.62 107 TYR A O 1
ATOM 851 N N . ASP A 1 108 ? 3.141 7.125 14.836 1 98.56 108 ASP A N 1
ATOM 852 C CA . ASP A 1 108 ? 4.559 7.129 14.484 1 98.56 108 ASP A CA 1
ATOM 853 C C . ASP A 1 108 ? 5.059 8.547 14.227 1 98.56 108 ASP A C 1
ATOM 855 O O . ASP A 1 108 ? 6.246 8.758 13.969 1 98.56 108 ASP A O 1
ATOM 859 N N . PHE A 1 109 ? 4.191 9.617 14.375 1 98.88 109 PHE A N 1
ATOM 860 C CA . PHE A 1 109 ? 4.621 10.984 14.109 1 98.88 109 PHE A CA 1
ATOM 861 C C . PHE A 1 109 ? 5.105 11.664 15.383 1 98.88 109 PHE A C 1
ATOM 863 O O . PHE A 1 109 ? 6.188 12.258 15.406 1 98.88 109 PHE A O 1
ATOM 870 N N . ALA A 1 110 ? 4.293 11.547 16.484 1 98.5 110 ALA A N 1
ATOM 871 C CA . ALA A 1 110 ? 4.398 12.453 17.625 1 98.5 110 ALA A CA 1
ATOM 872 C C . ALA A 1 110 ? 5.762 12.328 18.297 1 98.5 110 ALA A C 1
ATOM 874 O O . ALA A 1 110 ? 6.332 13.32 18.75 1 98.5 110 ALA A O 1
ATOM 875 N N . ASP A 1 111 ? 6.332 11.109 18.297 1 97.44 111 ASP A N 1
ATOM 876 C CA . ASP A 1 111 ? 7.543 10.906 19.078 1 97.44 111 ASP A CA 1
ATOM 877 C C . ASP A 1 111 ? 8.75 10.664 18.172 1 97.44 111 ASP A C 1
ATOM 879 O O . ASP A 1 111 ? 9.742 10.07 18.594 1 97.44 111 ASP A O 1
ATOM 883 N N . ASN A 1 112 ? 8.609 11.086 16.938 1 98.62 112 ASN A N 1
ATOM 884 C CA . ASN A 1 112 ? 9.734 10.93 16.031 1 98.62 112 ASN A CA 1
ATOM 885 C C . ASN A 1 112 ? 10.68 12.133 16.109 1 98.62 112 ASN A C 1
ATOM 887 O O . ASN A 1 112 ? 10.445 13.156 15.453 1 98.62 112 ASN A O 1
ATOM 891 N N . HIS A 1 113 ? 11.812 11.977 16.797 1 98.62 113 HIS A N 1
ATOM 892 C CA . HIS A 1 113 ? 12.734 13.07 17.078 1 98.62 113 HIS A CA 1
ATOM 893 C C . HIS A 1 113 ? 13.383 13.594 15.805 1 98.62 113 HIS A C 1
ATOM 895 O O . HIS A 1 113 ? 13.625 14.789 15.672 1 98.62 113 HIS A O 1
ATOM 901 N N . ALA A 1 114 ? 13.68 12.703 14.906 1 98.81 114 ALA A N 1
ATOM 902 C CA . ALA A 1 114 ? 14.32 13.109 13.664 1 98.81 114 ALA A CA 1
ATOM 903 C C . ALA A 1 114 ? 13.414 14.016 12.844 1 98.81 114 ALA A C 1
ATOM 905 O O . ALA A 1 114 ? 13.867 15.016 12.273 1 98.81 114 ALA A O 1
ATOM 906 N N . LEU A 1 115 ? 12.156 13.703 12.789 1 98.88 115 LEU A N 1
ATOM 907 C CA . LEU A 1 115 ? 11.188 14.547 12.094 1 98.88 115 LEU A CA 1
ATOM 908 C C . LEU A 1 115 ? 11.023 15.891 12.812 1 98.88 115 LEU A C 1
ATOM 910 O O . LEU A 1 115 ? 10.898 16.922 12.164 1 98.88 115 LEU A O 1
ATOM 914 N N . GLN A 1 116 ? 11.023 15.836 14.141 1 98.81 116 GLN A N 1
ATOM 915 C CA . GLN A 1 116 ? 10.945 17.062 14.922 1 98.81 116 GLN A CA 1
ATOM 916 C C . GLN A 1 116 ? 12.109 18 14.609 1 98.81 116 GLN A C 1
ATOM 918 O O . GLN A 1 116 ? 11.922 19.203 14.414 1 98.81 116 GLN A O 1
ATOM 923 N N . ASP A 1 117 ? 13.266 17.406 14.516 1 98.69 117 ASP A N 1
ATOM 924 C CA . ASP A 1 117 ? 14.469 18.188 14.227 1 98.69 117 ASP A CA 1
ATOM 925 C C . ASP A 1 117 ? 14.391 18.812 12.836 1 98.69 117 ASP A C 1
ATOM 927 O O . ASP A 1 117 ? 14.766 19.969 12.656 1 98.69 117 ASP A O 1
ATOM 931 N N . LEU A 1 118 ? 13.961 18.047 11.844 1 98.81 118 LEU A N 1
ATOM 932 C CA . LEU A 1 118 ? 13.797 18.562 10.484 1 98.81 118 LEU A CA 1
ATOM 933 C C . LEU A 1 118 ? 12.844 19.75 10.461 1 98.81 118 LEU A C 1
ATOM 935 O O . LEU A 1 118 ? 13.156 20.797 9.883 1 98.81 118 LEU A O 1
ATOM 939 N N . ALA A 1 119 ? 11.719 19.578 11.133 1 98.88 119 ALA A N 1
ATOM 940 C CA . ALA A 1 119 ? 10.703 20.625 11.148 1 98.88 119 ALA A CA 1
ATOM 941 C C . ALA A 1 119 ? 11.219 21.875 11.836 1 98.88 119 ALA A C 1
ATOM 943 O O . ALA A 1 119 ? 11 23 11.359 1 98.88 119 ALA A O 1
ATOM 944 N N . ARG A 1 120 ? 11.898 21.703 12.992 1 98.81 120 ARG A N 1
ATOM 945 C CA . ARG A 1 120 ? 12.469 22.828 13.711 1 98.81 120 ARG A CA 1
ATOM 946 C C . ARG A 1 120 ? 13.43 23.609 12.82 1 98.81 120 ARG A C 1
ATOM 948 O O . ARG A 1 120 ? 13.336 24.844 12.719 1 98.81 120 ARG A O 1
ATOM 955 N N . LYS A 1 121 ? 14.344 22.922 12.164 1 98.75 121 LYS A N 1
ATOM 956 C CA . LYS A 1 121 ? 15.359 23.547 11.328 1 98.75 121 LYS A CA 1
ATOM 957 C C . LYS A 1 121 ? 14.719 24.297 10.156 1 98.75 121 LYS A C 1
ATOM 959 O O . LYS A 1 121 ? 15.102 25.438 9.859 1 98.75 121 LYS A O 1
ATOM 964 N N . ILE A 1 122 ? 13.742 23.672 9.516 1 98.69 122 ILE A N 1
ATOM 965 C CA . ILE A 1 122 ? 13.055 24.328 8.406 1 98.69 122 ILE A CA 1
ATOM 966 C C . ILE A 1 122 ? 12.344 25.578 8.906 1 98.69 122 ILE A C 1
ATOM 968 O O . ILE A 1 122 ? 12.461 26.656 8.297 1 98.69 122 ILE A O 1
ATOM 972 N N . TYR A 1 123 ? 11.68 25.453 10.016 1 98.62 123 TYR A N 1
ATOM 973 C CA . TYR A 1 123 ? 10.922 26.562 10.586 1 98.62 123 TYR A CA 1
ATOM 974 C C . TYR A 1 123 ? 11.844 27.719 10.977 1 98.62 123 TYR A C 1
ATOM 976 O O . TYR A 1 123 ? 11.578 28.875 10.641 1 98.62 123 TYR A O 1
ATOM 984 N N . GLU A 1 124 ? 12.922 27.438 11.609 1 98.19 124 GLU A N 1
ATOM 985 C CA . GLU A 1 124 ? 13.812 28.453 12.148 1 98.19 124 GLU A CA 1
ATOM 986 C C . GLU A 1 124 ? 14.609 29.141 11.039 1 98.19 124 GLU A C 1
ATOM 988 O O . GLU A 1 124 ? 15.156 30.219 11.242 1 98.19 124 GLU A O 1
ATOM 993 N N . LYS A 1 125 ? 14.641 28.609 9.922 1 97.06 125 LYS A N 1
ATOM 994 C CA . LYS A 1 125 ? 15.297 29.234 8.781 1 97.06 125 LYS A CA 1
ATOM 995 C C . LYS A 1 125 ? 14.305 30 7.926 1 97.06 125 LYS A C 1
ATOM 997 O O . LYS A 1 125 ? 14.602 30.375 6.789 1 97.06 125 LYS A O 1
ATOM 1002 N N . GLY A 1 126 ? 13.156 30.062 8.453 1 96.94 126 GLY A N 1
ATOM 1003 C CA . GLY A 1 126 ? 12.172 30.891 7.777 1 96.94 126 GLY A CA 1
ATOM 1004 C C . GLY A 1 126 ? 11.18 30.094 6.957 1 96.94 126 GLY A C 1
ATOM 1005 O O . GLY A 1 126 ? 10.336 30.672 6.27 1 96.94 126 GLY A O 1
ATOM 1006 N N . GLY A 1 127 ? 11.281 28.75 6.969 1 98.31 127 GLY A N 1
ATOM 1007 C CA . GLY A 1 127 ? 10.367 27.906 6.215 1 98.31 127 GLY A CA 1
ATOM 1008 C C . GLY A 1 127 ? 9.008 27.766 6.871 1 98.31 127 GLY A C 1
ATOM 1009 O O . GLY A 1 127 ? 8.781 28.297 7.961 1 98.31 127 GLY A O 1
ATOM 1010 N N . ILE A 1 128 ? 8.078 27.109 6.164 1 98.75 128 ILE A N 1
ATOM 1011 C CA . ILE A 1 128 ? 6.699 26.906 6.59 1 98.75 128 ILE A CA 1
ATOM 1012 C C . ILE A 1 128 ? 6.531 25.484 7.148 1 98.75 128 ILE A C 1
ATOM 1014 O O . ILE A 1 128 ? 7.07 24.531 6.602 1 98.75 128 ILE A O 1
ATOM 1018 N N . VAL A 1 129 ? 5.883 25.406 8.258 1 98.94 129 VAL A N 1
ATOM 1019 C CA . VAL A 1 129 ? 5.422 24.125 8.789 1 98.94 129 VAL A CA 1
ATOM 1020 C C . VAL A 1 129 ? 3.912 24 8.602 1 98.94 129 VAL A C 1
ATOM 1022 O O . VAL A 1 129 ? 3.148 24.828 9.109 1 98.94 129 VAL A O 1
ATOM 1025 N N . ALA A 1 130 ? 3.469 23.016 7.855 1 98.94 130 ALA A N 1
ATOM 1026 C CA . ALA A 1 130 ? 2.053 22.797 7.562 1 98.94 130 ALA A CA 1
ATOM 1027 C C . ALA A 1 130 ? 1.628 21.375 7.949 1 98.94 130 ALA A C 1
ATOM 1029 O O . ALA A 1 130 ? 2.455 20.469 7.992 1 98.94 130 ALA A O 1
ATOM 1030 N N . ALA A 1 131 ? 0.395 21.188 8.289 1 99 131 ALA A N 1
ATOM 1031 C CA . ALA A 1 131 ? -0.123 19.875 8.672 1 99 131 ALA A CA 1
ATOM 1032 C C . ALA A 1 131 ? -1.642 19.828 8.531 1 99 131 ALA A C 1
ATOM 1034 O O . ALA A 1 131 ? -2.32 20.844 8.656 1 99 131 ALA A O 1
ATOM 1035 N N . VAL A 1 132 ? -2.174 18.656 8.297 1 98.94 132 VAL A N 1
ATOM 1036 C CA . VAL A 1 132 ? -3.615 18.547 8.102 1 98.94 132 VAL A CA 1
ATOM 1037 C C . VAL A 1 132 ? -4.148 17.328 8.875 1 98.94 132 VAL A C 1
ATOM 1039 O O . VAL A 1 132 ? -3.445 16.328 9.039 1 98.94 132 VAL A O 1
ATOM 1042 N N . CYS A 1 133 ? -5.453 17.469 9.32 1 98.88 133 CYS A N 1
ATOM 1043 C CA . CYS A 1 133 ? -6.145 16.344 9.945 1 98.88 133 CYS A CA 1
ATOM 1044 C C . CYS A 1 133 ? -5.32 15.75 11.078 1 98.88 133 CYS A C 1
ATOM 1046 O O . CYS A 1 133 ? -4.848 16.484 11.953 1 98.88 133 CYS A O 1
ATOM 1048 N N . HIS A 1 134 ? -5.168 14.422 11.172 1 98.94 134 HIS A N 1
ATOM 1049 C CA . HIS A 1 134 ? -4.34 13.805 12.195 1 98.94 134 HIS A CA 1
ATOM 1050 C C . HIS A 1 134 ? -2.865 14.133 11.984 1 98.94 134 HIS A C 1
ATOM 1052 O O . HIS A 1 134 ? -2.055 13.984 12.906 1 98.94 134 HIS A O 1
ATOM 1058 N N . GLY A 1 135 ? -2.471 14.609 10.82 1 98.94 135 GLY A N 1
ATOM 1059 C CA . GLY A 1 135 ? -1.085 14.969 10.562 1 98.94 135 GLY A CA 1
ATOM 1060 C C . GLY A 1 135 ? -0.535 15.984 11.547 1 98.94 135 GLY A C 1
ATOM 1061 O O . GLY A 1 135 ? 0.669 16.016 11.812 1 98.94 135 GLY A O 1
ATOM 1062 N N . VAL A 1 136 ? -1.352 16.734 12.188 1 98.94 136 VAL A N 1
ATOM 1063 C CA . VAL A 1 136 ? -0.955 17.797 13.109 1 98.94 136 VAL A CA 1
ATOM 1064 C C . VAL A 1 136 ? -0.312 17.203 14.352 1 98.94 136 VAL A C 1
ATOM 1066 O O . VAL A 1 136 ? 0.378 17.891 15.102 1 98.94 136 VAL A O 1
ATOM 1069 N N . VAL A 1 137 ? -0.495 15.875 14.586 1 98.88 137 VAL A N 1
ATOM 1070 C CA . VAL A 1 137 ? 0.115 15.266 15.766 1 98.88 137 VAL A CA 1
ATOM 1071 C C . VAL A 1 137 ? 1.635 15.266 15.617 1 98.88 137 VAL A C 1
ATOM 1073 O O . VAL A 1 137 ? 2.361 15.172 16.609 1 98.88 137 VAL A O 1
ATOM 1076 N N . GLY A 1 138 ? 2.123 15.406 14.367 1 98.88 138 GLY A N 1
ATOM 1077 C CA . GLY A 1 138 ? 3.549 15.578 14.133 1 98.88 138 GLY A CA 1
ATOM 1078 C C . GLY A 1 138 ? 4.105 16.859 14.727 1 98.88 138 GLY A C 1
ATOM 1079 O O . GLY A 1 138 ? 5.32 17 14.867 1 98.88 138 GLY A O 1
ATOM 1080 N N . LEU A 1 139 ? 3.279 17.812 15.109 1 98.88 139 LEU A N 1
ATOM 1081 C CA . LEU A 1 139 ? 3.684 19.109 15.633 1 98.88 139 LEU A CA 1
ATOM 1082 C C . LEU A 1 139 ? 3.795 19.078 17.156 1 98.88 139 LEU A C 1
ATOM 1084 O O . LEU A 1 139 ? 4.391 19.984 17.75 1 98.88 139 LEU A O 1
ATOM 1088 N N . LEU A 1 140 ? 3.236 18.078 17.797 1 98.88 140 LEU A N 1
ATOM 1089 C CA . LEU A 1 140 ? 2.936 18.094 19.234 1 98.88 140 LEU A CA 1
ATOM 1090 C C . LEU A 1 140 ? 4.203 18.312 20.047 1 98.88 140 LEU A C 1
ATOM 1092 O O . LEU A 1 140 ? 4.176 19.031 21.062 1 98.88 140 LEU A O 1
ATOM 1096 N N . ASN A 1 141 ? 5.293 17.766 19.578 1 98.75 141 ASN A N 1
ATOM 1097 C CA . ASN A 1 141 ? 6.473 17.75 20.438 1 98.75 141 ASN A CA 1
ATOM 1098 C C . ASN A 1 141 ? 7.656 18.453 19.781 1 98.75 141 ASN A C 1
ATOM 1100 O O . ASN A 1 141 ? 8.812 18.203 20.141 1 98.75 141 ASN A O 1
ATOM 1104 N N . ILE A 1 142 ? 7.371 19.25 18.781 1 98.81 142 ILE A N 1
ATOM 1105 C CA . ILE A 1 142 ? 8.43 20.031 18.156 1 98.81 142 ILE A CA 1
ATOM 1106 C C . ILE A 1 142 ? 8.859 21.156 19.109 1 98.81 142 ILE A C 1
ATOM 1108 O O . ILE A 1 142 ? 8.062 22.047 19.422 1 98.81 142 ILE A O 1
ATOM 1112 N N . LYS A 1 143 ? 10.078 21.094 19.562 1 98.44 143 LYS A N 1
ATOM 1113 C CA . LYS A 1 143 ? 10.672 22.125 20.406 1 98.44 143 LYS A CA 1
ATOM 1114 C C . LYS A 1 143 ? 11.641 23 19.594 1 98.44 143 LYS A C 1
ATOM 1116 O O . LYS A 1 143 ? 12.492 22.469 18.859 1 98.44 143 LYS A O 1
ATOM 1121 N N . LEU A 1 144 ? 11.469 24.281 19.75 1 98.38 144 LEU A N 1
ATOM 1122 C CA . LEU A 1 144 ? 12.367 25.219 19.078 1 98.38 144 LEU A CA 1
ATOM 1123 C C . LEU A 1 144 ? 13.664 25.375 19.859 1 98.38 144 LEU A C 1
ATOM 1125 O O . LEU A 1 144 ? 13.812 24.828 20.953 1 98.38 144 LEU A O 1
ATOM 1129 N N . SER A 1 145 ? 14.57 26.078 19.25 1 97.69 145 SER A N 1
ATOM 1130 C CA . SER A 1 145 ? 15.898 26.25 19.844 1 97.69 145 SER A CA 1
ATOM 1131 C C . SER A 1 145 ? 15.82 27 21.172 1 97.69 145 SER A C 1
ATOM 1133 O O . SER A 1 145 ? 16.703 26.859 22.016 1 97.69 145 SER A O 1
ATOM 1135 N N . ASN A 1 146 ? 14.773 27.781 21.375 1 97.19 146 ASN A N 1
ATOM 1136 C CA . ASN A 1 146 ? 14.586 28.5 22.641 1 97.19 146 ASN A CA 1
ATOM 1137 C C . ASN A 1 146 ? 13.914 27.625 23.688 1 97.19 146 ASN A C 1
ATOM 1139 O O . ASN A 1 146 ? 13.516 28.109 24.75 1 97.19 146 ASN A O 1
ATOM 1143 N N . ASN A 1 147 ? 13.68 26.359 23.328 1 96.62 147 ASN A N 1
ATOM 1144 C CA . ASN A 1 147 ? 13.164 25.312 24.203 1 96.62 147 ASN A CA 1
ATOM 1145 C C . ASN A 1 147 ? 11.656 25.438 24.406 1 96.62 147 ASN A C 1
ATOM 1147 O O . ASN A 1 147 ? 11.086 24.812 25.281 1 96.62 147 ASN A O 1
ATOM 1151 N N . CYS A 1 148 ? 11.039 26.266 23.609 1 98 148 CYS A N 1
ATOM 1152 C CA . CYS A 1 148 ? 9.586 26.344 23.609 1 98 148 CYS A CA 1
ATOM 1153 C C . CYS A 1 148 ? 8.992 25.438 22.547 1 98 148 CYS A C 1
ATOM 1155 O O . CYS A 1 148 ? 9.602 25.219 21.5 1 98 148 CYS A O 1
ATOM 1157 N N . LEU A 1 149 ? 7.836 24.984 22.859 1 98.69 149 LEU A N 1
ATOM 1158 C CA . LEU A 1 149 ? 7.109 24.203 21.859 1 98.69 149 LEU A CA 1
ATOM 1159 C C . LEU A 1 149 ? 6.672 25.094 20.703 1 98.69 149 LEU A C 1
ATOM 1161 O O . LEU A 1 149 ? 6.234 26.234 20.906 1 98.69 149 LEU A O 1
ATOM 1165 N N . LEU A 1 150 ? 6.754 24.578 19.547 1 98.56 150 LEU A N 1
ATOM 1166 C CA . LEU A 1 150 ? 6.309 25.297 18.359 1 98.56 150 LEU A CA 1
ATOM 1167 C C . LEU A 1 150 ? 4.852 25.734 18.5 1 98.56 150 LEU A C 1
ATOM 1169 O O . LEU A 1 150 ? 4.477 26.812 18.047 1 98.56 150 LEU A O 1
ATOM 1173 N N . LEU A 1 151 ? 4.074 24.922 19.156 1 98.44 151 LEU A N 1
ATOM 1174 C CA . LEU A 1 151 ? 2.627 25.094 19.234 1 98.44 151 LEU A CA 1
ATOM 1175 C C . LEU A 1 151 ? 2.262 26.125 20.297 1 98.44 151 LEU A C 1
ATOM 1177 O O . LEU A 1 151 ? 1.127 26.609 20.328 1 98.44 151 LEU A O 1
ATOM 1181 N N . LYS A 1 152 ? 3.156 26.391 21.172 1 98.38 152 LYS A N 1
ATOM 1182 C CA . LYS A 1 152 ? 2.818 27.234 22.312 1 98.38 152 LYS A CA 1
ATOM 1183 C C . LYS A 1 152 ? 2.311 28.609 21.859 1 98.38 152 LYS A C 1
ATOM 1185 O O . LYS A 1 152 ? 3.018 29.328 21.172 1 98.38 152 LYS A O 1
ATOM 1190 N N . ASN A 1 153 ? 1.122 28.938 22.25 1 98.31 153 ASN A N 1
ATOM 1191 C CA . ASN A 1 153 ? 0.459 30.203 21.984 1 98.31 153 ASN A CA 1
ATOM 1192 C C . ASN A 1 153 ? 0.279 30.453 20.5 1 98.31 153 ASN A C 1
ATOM 1194 O O . ASN A 1 153 ? 0.371 31.594 20.031 1 98.31 153 ASN A O 1
ATOM 1198 N N . ARG A 1 154 ? 0.146 29.453 19.719 1 98.75 154 ARG A N 1
ATOM 1199 C CA . ARG A 1 154 ? -0.091 29.562 18.297 1 98.75 154 ARG A CA 1
ATOM 1200 C C . ARG A 1 154 ? -1.499 29.094 17.938 1 98.75 154 ARG A C 1
ATOM 1202 O O . ARG A 1 154 ? -2.023 28.156 18.547 1 98.75 154 ARG A O 1
ATOM 1209 N N . LYS A 1 155 ? -2.129 29.719 16.969 1 98.94 155 LYS A N 1
ATOM 1210 C CA . LYS A 1 155 ? -3.418 29.281 16.453 1 98.94 155 LYS A CA 1
ATOM 1211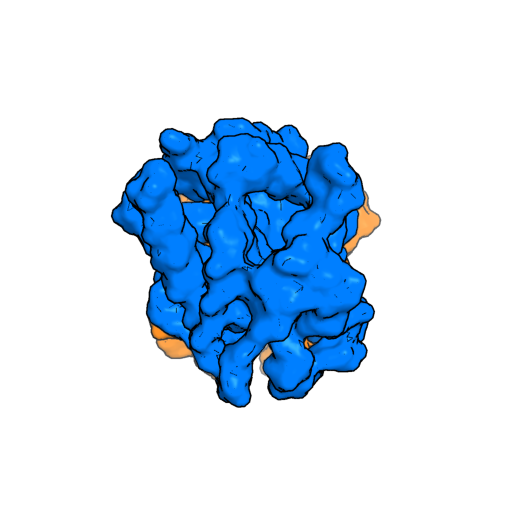 C C . LYS A 1 155 ? -3.262 28.016 15.602 1 98.94 155 LYS A C 1
ATOM 1213 O O . LYS A 1 155 ? -2.398 27.953 14.727 1 98.94 155 LYS A O 1
ATOM 1218 N N . VAL A 1 156 ? -4.055 27.031 15.93 1 98.88 156 VAL A N 1
ATOM 1219 C CA . VAL A 1 156 ? -3.91 25.766 15.227 1 98.88 156 VAL A CA 1
ATOM 1220 C C . VAL A 1 156 ? -5.277 25.094 15.086 1 98.88 156 VAL A C 1
ATOM 1222 O O . VAL A 1 156 ? -6.219 25.438 15.797 1 98.88 156 VAL A O 1
ATOM 1225 N N . THR A 1 157 ? -5.449 24.281 14.109 1 98.94 157 THR A N 1
ATOM 1226 C CA . THR A 1 157 ? -6.559 23.344 13.969 1 98.94 157 THR A CA 1
ATOM 1227 C C . THR A 1 157 ? -6.047 21.953 13.656 1 98.94 157 THR A C 1
ATOM 1229 O O . THR A 1 157 ? -4.836 21.719 13.609 1 98.94 157 THR A O 1
ATOM 1232 N N . GLY A 1 158 ? -6.852 21 13.578 1 98.88 158 GLY A N 1
ATOM 1233 C CA . GLY A 1 158 ? -6.641 19.594 13.344 1 98.88 158 GLY A CA 1
ATOM 1234 C C . GLY A 1 158 ? -7.895 18.75 13.539 1 98.88 158 GLY A C 1
ATOM 1235 O O . GLY A 1 158 ? -8.969 19.297 13.82 1 98.88 158 GLY A O 1
ATOM 1236 N N . PHE A 1 159 ? -7.734 17.516 13.359 1 98.94 159 PHE A N 1
ATOM 1237 C CA . PHE A 1 159 ? -8.906 16.656 13.445 1 98.94 159 PHE A CA 1
ATOM 1238 C C . PHE A 1 159 ? -9.586 16.797 14.797 1 98.94 159 PHE A C 1
ATOM 1240 O O . PHE A 1 159 ? -8.953 16.625 15.844 1 98.94 159 PHE A O 1
ATOM 1247 N N . SER A 1 160 ? -10.875 17.078 14.805 1 98.94 160 SER A N 1
ATOM 1248 C CA . SER A 1 160 ? -11.578 17.469 16.031 1 98.94 160 SER A CA 1
ATOM 1249 C C . SER A 1 160 ? -12.094 16.234 16.766 1 98.94 160 SER A C 1
ATOM 1251 O O . SER A 1 160 ? -12.242 15.164 16.172 1 98.94 160 SER A O 1
ATOM 1253 N N . ASN A 1 161 ? -12.32 16.422 18.078 1 98.81 161 ASN A N 1
ATOM 1254 C CA . ASN A 1 161 ? -12.914 15.352 18.875 1 98.81 161 ASN A CA 1
ATOM 1255 C C . ASN A 1 161 ? -14.25 14.891 18.312 1 98.81 161 ASN A C 1
ATOM 1257 O O . ASN A 1 161 ? -14.547 13.695 18.281 1 98.81 161 ASN A O 1
ATOM 1261 N N . ILE A 1 162 ? -15.062 15.836 17.891 1 98.75 162 ILE A N 1
ATOM 1262 C CA . ILE A 1 162 ? -16.375 15.477 17.344 1 98.75 162 ILE A CA 1
ATOM 1263 C C . ILE A 1 162 ? -16.203 14.664 16.062 1 98.75 162 ILE A C 1
ATOM 1265 O O . ILE A 1 162 ? -16.938 13.695 15.836 1 98.75 162 ILE A O 1
ATOM 1269 N N . GLU A 1 163 ? -15.289 15 15.211 1 98.88 163 GLU A N 1
ATOM 1270 C CA . GLU A 1 163 ? -15.031 14.227 14 1 98.88 163 GLU A CA 1
ATOM 1271 C C . GLU A 1 163 ? -14.508 12.836 14.344 1 98.88 163 GLU A C 1
ATOM 1273 O O . GLU A 1 163 ? -14.883 11.852 13.703 1 98.88 163 GLU A O 1
ATOM 1278 N N . GLU A 1 164 ? -13.641 12.742 15.352 1 98.88 164 GLU A N 1
ATOM 1279 C CA . GLU A 1 164 ? -13.141 11.438 15.789 1 98.88 164 GLU A CA 1
ATOM 1280 C C . GLU A 1 164 ? -14.273 10.547 16.281 1 98.88 164 GLU A C 1
ATOM 1282 O O . GLU A 1 164 ? -14.305 9.352 15.977 1 98.88 164 GLU A O 1
ATOM 1287 N N . LYS A 1 165 ? -15.164 11.117 17 1 98.69 165 LYS A N 1
ATOM 1288 C CA . LYS A 1 165 ? -16.328 10.383 17.484 1 98.69 165 LYS A CA 1
ATOM 1289 C C . LYS A 1 165 ? -17.203 9.906 16.328 1 98.69 165 LYS A C 1
ATOM 1291 O O . LYS A 1 165 ? -17.672 8.766 16.328 1 98.69 165 LYS A O 1
ATOM 1296 N N . LEU A 1 166 ? -17.438 10.797 15.398 1 98.38 166 LEU A N 1
ATOM 1297 C CA . LEU A 1 166 ? -18.25 10.445 14.234 1 98.38 166 LEU A CA 1
ATOM 1298 C C . LEU A 1 166 ? -17.578 9.359 13.406 1 98.38 166 LEU A C 1
ATOM 1300 O O . LEU A 1 166 ? -18.25 8.547 12.773 1 98.38 166 LEU A O 1
ATOM 1304 N N . ALA A 1 167 ? -16.219 9.328 13.43 1 97.38 167 ALA A N 1
ATOM 1305 C CA . ALA A 1 167 ? -15.469 8.273 12.766 1 97.38 167 ALA A CA 1
ATOM 1306 C C . ALA A 1 167 ? -15.477 6.988 13.586 1 97.38 167 ALA A C 1
ATOM 1308 O O . ALA A 1 167 ? -15.023 5.941 13.117 1 97.38 167 ALA A O 1
ATOM 1309 N N . GLU A 1 168 ? -15.945 7.055 14.82 1 97.88 168 GLU A N 1
ATOM 1310 C CA . GLU A 1 168 ? -16.109 5.93 15.734 1 97.88 168 GLU A CA 1
ATOM 1311 C C . GLU A 1 168 ? -14.75 5.305 16.078 1 97.88 168 GLU A C 1
ATOM 1313 O O . GLU A 1 168 ? -14.625 4.082 16.156 1 97.88 168 GLU A O 1
ATOM 1318 N N . LEU A 1 169 ? -13.742 6.223 16.25 1 98.12 169 LEU A N 1
ATOM 1319 C CA . LEU A 1 169 ? -12.406 5.727 16.562 1 98.12 169 LEU A CA 1
ATOM 1320 C C . LEU A 1 169 ? -11.852 6.41 17.812 1 98.12 169 LEU A C 1
ATOM 1322 O O . LEU A 1 169 ? -10.68 6.223 18.156 1 98.12 169 LEU A O 1
ATOM 1326 N N . ASP A 1 170 ? -12.68 7.199 18.516 1 97.94 170 ASP A N 1
ATOM 1327 C CA . ASP A 1 170 ? -12.242 7.973 19.672 1 97.94 170 ASP A CA 1
ATOM 1328 C C . ASP A 1 170 ? -11.781 7.055 20.797 1 97.94 170 ASP A C 1
ATOM 1330 O O . ASP A 1 170 ? -10.906 7.426 21.594 1 97.94 170 ASP A O 1
ATOM 1334 N N . ASP A 1 171 ? -12.258 5.789 20.797 1 97.44 171 ASP A N 1
ATOM 1335 C CA . ASP A 1 171 ? -11.836 4.84 21.828 1 97.44 171 ASP A CA 1
ATOM 1336 C C . ASP A 1 171 ? -10.703 3.951 21.312 1 97.44 171 ASP A C 1
ATOM 1338 O O . ASP A 1 171 ? -10.219 3.08 22.047 1 97.44 171 ASP A O 1
ATOM 1342 N N . VAL A 1 172 ? -10.297 4.125 20.141 1 97.94 172 VAL A N 1
ATOM 1343 C CA . VAL A 1 172 ? -9.289 3.273 19.516 1 97.94 172 VAL A CA 1
ATOM 1344 C C . VAL A 1 172 ? -7.938 3.984 19.5 1 97.94 172 VAL A C 1
ATOM 1346 O O . VAL A 1 172 ? -6.906 3.371 19.781 1 97.94 172 VAL A O 1
ATOM 1349 N N . VAL A 1 173 ? -7.98 5.25 19.188 1 98.56 173 VAL A N 1
ATOM 1350 C CA . VAL A 1 173 ? -6.754 6.023 19.062 1 98.56 173 VAL A CA 1
ATOM 1351 C C . VAL A 1 173 ? -6.121 6.227 20.438 1 98.56 173 VAL A C 1
ATOM 1353 O O . VAL A 1 173 ? -6.82 6.211 21.453 1 98.56 173 VAL A O 1
ATOM 1356 N N . PRO A 1 174 ? -4.777 6.375 20.469 1 98.56 174 PRO A N 1
ATOM 1357 C CA . PRO A 1 174 ? -4.082 6.457 21.75 1 98.56 174 PRO A CA 1
ATOM 1358 C C . PRO A 1 174 ? -4.348 7.77 22.484 1 98.56 174 PRO A C 1
ATOM 1360 O O . PRO A 1 174 ? -4.117 7.867 23.688 1 98.56 174 PRO A O 1
ATOM 1363 N N . PHE A 1 175 ? -4.727 8.852 21.859 1 98.75 175 PHE A N 1
ATOM 1364 C CA . PHE A 1 175 ? -5.121 10.141 22.406 1 98.75 175 PHE A CA 1
ATOM 1365 C C . PHE A 1 175 ? -5.969 10.922 21.406 1 98.75 175 PHE A C 1
ATOM 1367 O O . PHE A 1 175 ? -6.051 10.547 20.234 1 98.75 175 PHE A O 1
ATOM 1374 N N . LEU A 1 176 ? -6.637 11.875 21.875 1 98.88 176 LEU A N 1
ATOM 1375 C CA . LEU A 1 176 ? -7.441 12.734 21.016 1 98.88 176 LEU A CA 1
ATOM 1376 C C . LEU A 1 176 ? -6.629 13.945 20.547 1 98.88 176 LEU A C 1
ATOM 1378 O O . LEU A 1 176 ? -6.082 14.68 21.359 1 98.88 176 LEU A O 1
ATOM 1382 N N . THR A 1 177 ? -6.598 14.156 19.219 1 98.88 177 THR A N 1
ATOM 1383 C CA . THR A 1 177 ? -5.762 15.164 18.578 1 98.88 177 THR A CA 1
ATOM 1384 C C . THR A 1 177 ? -6.066 16.547 19.125 1 98.88 177 THR A C 1
ATOM 1386 O O . THR A 1 177 ? -5.156 17.281 19.531 1 98.88 177 THR A O 1
ATOM 1389 N N . GLU A 1 178 ? -7.328 16.922 19.188 1 98.88 178 GLU A N 1
ATOM 1390 C CA . GLU A 1 178 ? -7.758 18.219 19.672 1 98.88 178 GLU A CA 1
ATOM 1391 C C . GLU A 1 178 ? -7.254 18.469 21.094 1 98.88 178 GLU A C 1
ATOM 1393 O O . GLU A 1 178 ? -6.711 19.531 21.391 1 98.88 178 GLU A O 1
ATOM 1398 N N . ASN A 1 179 ? -7.391 17.469 21.953 1 98.88 179 ASN A N 1
ATOM 1399 C CA . ASN A 1 179 ? -6.961 17.594 23.344 1 98.88 179 ASN A CA 1
ATOM 1400 C C . ASN A 1 179 ? -5.453 17.812 23.438 1 98.88 179 ASN A C 1
ATOM 1402 O O . ASN A 1 179 ? -4.996 18.656 24.203 1 98.88 179 ASN A O 1
ATOM 1406 N N . GLU A 1 180 ? -4.723 17.078 22.672 1 98.88 180 GLU A N 1
ATOM 1407 C CA . GLU A 1 180 ? -3.266 17.141 22.766 1 98.88 180 GLU A CA 1
ATOM 1408 C C . GLU A 1 180 ? -2.736 18.453 22.188 1 98.88 180 GLU A C 1
ATOM 1410 O O . GLU A 1 180 ? -1.733 18.984 22.656 1 98.88 180 GLU A O 1
ATOM 1415 N N . LEU A 1 181 ? -3.387 18.969 21.125 1 98.88 181 LEU A N 1
ATOM 1416 C CA . LEU A 1 181 ? -3.006 20.281 20.609 1 98.88 181 LEU A CA 1
ATOM 1417 C C . LEU A 1 181 ? -3.154 21.344 21.688 1 98.88 181 LEU A C 1
ATOM 1419 O O . LEU A 1 181 ? -2.252 22.156 21.891 1 98.88 181 LEU A O 1
ATOM 1423 N N . GLY A 1 182 ? -4.277 21.297 22.359 1 98.69 182 GLY A N 1
ATOM 1424 C CA . GLY A 1 182 ? -4.492 22.219 23.469 1 98.69 182 GLY A CA 1
ATOM 1425 C C . GLY A 1 182 ? -3.508 22.031 24.609 1 98.69 182 GLY A C 1
ATOM 1426 O O . GLY A 1 182 ? -2.992 23.016 25.156 1 98.69 182 GLY A O 1
ATOM 1427 N N . ALA A 1 183 ? -3.23 20.797 24.953 1 98.62 183 ALA A N 1
ATOM 1428 C CA . ALA A 1 183 ? -2.342 20.469 26.078 1 98.62 183 ALA A CA 1
ATOM 1429 C C . ALA A 1 183 ? -0.927 20.984 25.812 1 98.62 183 ALA A C 1
ATOM 1431 O O . ALA A 1 183 ? -0.17 21.234 26.75 1 98.62 183 ALA A O 1
ATOM 1432 N N . ARG A 1 184 ? -0.577 21.188 24.578 1 98.38 184 ARG A N 1
ATOM 1433 C CA . ARG A 1 184 ? 0.749 21.688 24.219 1 98.38 184 ARG A CA 1
ATOM 1434 C C . ARG A 1 184 ? 0.737 23.188 24.016 1 98.38 184 ARG A C 1
ATOM 1436 O O . ARG A 1 184 ? 1.715 23.766 23.531 1 98.38 184 ARG A O 1
ATOM 1443 N N . GLY A 1 185 ? -0.379 23.859 24.359 1 98.44 185 GLY A N 1
ATOM 1444 C CA . GLY A 1 185 ? -0.442 25.312 24.359 1 98.44 185 GLY A CA 1
ATOM 1445 C C . GLY A 1 185 ? -1.006 25.891 23.062 1 98.44 185 GLY A C 1
ATOM 1446 O O . GLY A 1 185 ? -1.054 27.109 22.891 1 98.44 185 GLY A O 1
ATOM 1447 N N . GLY A 1 186 ? -1.439 25.047 22.156 1 98.69 186 GLY A N 1
ATOM 1448 C CA . GLY A 1 186 ? -2.072 25.531 20.938 1 98.69 186 GLY A CA 1
ATOM 1449 C C . GLY A 1 186 ? -3.432 26.156 21.188 1 98.69 186 GLY A C 1
ATOM 1450 O O . GLY A 1 186 ? -4.211 25.672 22 1 98.69 186 GLY A O 1
ATOM 1451 N N . GLU A 1 187 ? -3.635 27.266 20.547 1 98.88 187 GLU A N 1
ATOM 1452 C CA . GLU A 1 187 ? -4.969 27.859 20.5 1 98.88 187 GLU A CA 1
ATOM 1453 C C . GLU A 1 187 ? -5.832 27.203 19.438 1 98.88 187 GLU A C 1
ATOM 1455 O O . GLU A 1 187 ? -5.887 27.688 18.297 1 98.88 187 GLU A O 1
ATOM 1460 N N . TYR A 1 188 ? -6.527 26.234 19.812 1 98.81 188 TYR A N 1
ATOM 1461 C CA . TYR A 1 188 ? -7.238 25.375 18.891 1 98.81 188 TYR A CA 1
ATOM 1462 C C . TYR A 1 188 ? -8.57 25.984 18.469 1 98.81 188 TYR A C 1
ATOM 1464 O O . TYR A 1 188 ? -9.281 26.562 19.297 1 98.81 188 TYR A O 1
ATOM 1472 N N . SER A 1 189 ? -8.828 25.938 17.234 1 98.94 189 SER A N 1
ATOM 1473 C CA . SER A 1 189 ? -10.148 26.266 16.703 1 98.94 189 SER A CA 1
ATOM 1474 C C . SER A 1 189 ? -10.578 25.266 15.641 1 98.94 189 SER A C 1
ATOM 1476 O O . SER A 1 189 ? -9.766 24.484 15.148 1 98.94 189 SER A O 1
ATOM 1478 N N . LYS A 1 190 ? -11.859 25.188 15.367 1 98.75 190 LYS A N 1
ATOM 1479 C CA . LYS A 1 190 ? -12.406 24.281 14.367 1 98.75 190 LYS A CA 1
ATOM 1480 C C . LYS A 1 190 ? -13.656 24.875 13.711 1 98.75 190 LYS A C 1
ATOM 1482 O O . LYS A 1 190 ? -14.211 25.859 14.203 1 98.75 190 LYS A O 1
ATOM 1487 N N . HIS A 1 191 ? -13.992 24.312 12.617 1 98.75 191 HIS A N 1
ATOM 1488 C CA . HIS A 1 191 ? -15.242 24.719 11.977 1 98.75 191 HIS A CA 1
ATOM 1489 C C . HIS A 1 191 ? -16.438 24.375 12.859 1 98.75 191 HIS A C 1
ATOM 1491 O O . HIS A 1 191 ? -16.422 23.391 13.602 1 98.75 191 HIS A O 1
ATOM 1497 N N . ASP A 1 192 ? -17.484 25.172 12.727 1 98.31 192 ASP A N 1
ATOM 1498 C CA . ASP A 1 192 ? -18.703 24.938 13.492 1 98.31 192 ASP A CA 1
ATOM 1499 C C . ASP A 1 192 ? -19.328 23.594 13.125 1 98.31 192 ASP A C 1
ATOM 1501 O O . ASP A 1 192 ? -19.953 22.938 13.961 1 98.31 192 ASP A O 1
ATOM 1505 N N . GLU A 1 193 ? -19.109 23.172 11.883 1 98.56 193 GLU A N 1
ATOM 1506 C CA . GLU A 1 193 ? -19.641 21.906 11.383 1 98.56 193 GLU A CA 1
ATOM 1507 C C . GLU A 1 193 ? -18.516 20.906 11.078 1 98.56 193 GLU A C 1
ATOM 1509 O O . GLU A 1 193 ? -17.547 21.25 10.391 1 98.56 193 GLU A O 1
ATOM 1514 N N . PRO A 1 194 ? -18.75 19.703 11.547 1 98.31 194 PRO A N 1
ATOM 1515 C CA . PRO A 1 194 ? -17.719 18.703 11.227 1 98.31 194 PRO A CA 1
ATOM 1516 C C . PRO A 1 194 ? -17.594 18.453 9.727 1 98.31 194 PRO A C 1
ATOM 1518 O O . PRO A 1 194 ? -18.562 18.656 8.977 1 98.31 194 PRO A O 1
ATOM 1521 N N . TRP A 1 195 ? -16.438 18.062 9.273 1 98.25 195 TRP A N 1
ATOM 1522 C CA . TRP A 1 195 ? -16.109 17.578 7.93 1 98.25 195 TRP A CA 1
ATOM 1523 C C . TRP A 1 195 ? -16.031 18.75 6.945 1 98.25 195 TRP A C 1
ATOM 1525 O O . TRP A 1 195 ? -15.609 18.578 5.801 1 98.25 195 TRP A O 1
ATOM 1535 N N . LYS A 1 196 ? -16.375 20 7.387 1 98.69 196 LYS A N 1
ATOM 1536 C CA . LYS A 1 196 ? -16.234 21.156 6.523 1 98.69 196 LYS A CA 1
ATOM 1537 C C . LYS A 1 196 ? -14.781 21.656 6.504 1 98.69 196 LYS A C 1
ATOM 1539 O O . LYS A 1 196 ? -14.07 21.531 7.5 1 98.69 196 LYS A O 1
ATOM 1544 N N . PRO A 1 197 ? -14.391 22.141 5.328 1 98.81 197 PRO A N 1
ATOM 1545 C CA . PRO A 1 197 ? -13.016 22.641 5.25 1 98.81 197 PRO A CA 1
ATOM 1546 C C . PRO A 1 197 ? -12.75 23.781 6.242 1 98.81 197 PRO A C 1
ATOM 1548 O O . PRO A 1 197 ? -13.609 24.641 6.441 1 98.81 197 PRO A O 1
ATOM 1551 N N . TYR A 1 198 ? -11.641 23.75 6.898 1 98.94 198 TYR A N 1
ATOM 1552 C CA . TYR A 1 198 ? -11.211 24.75 7.859 1 98.94 198 TYR A CA 1
ATOM 1553 C C . TYR A 1 198 ? -9.695 24.797 7.965 1 98.94 198 TYR A C 1
ATOM 1555 O O . TYR A 1 198 ? -9.055 23.781 8.25 1 98.94 198 TYR A O 1
ATOM 1563 N N . VAL A 1 199 ? -9.109 25.953 7.648 1 98.94 199 VAL A N 1
ATOM 1564 C CA . VAL A 1 199 ? -7.668 26.141 7.684 1 98.94 199 VAL A CA 1
ATOM 1565 C C . VAL A 1 199 ? -7.316 27.297 8.617 1 98.94 199 VAL A C 1
ATOM 1567 O O . VAL A 1 199 ? -7.996 28.328 8.625 1 98.94 199 VAL A O 1
ATOM 1570 N N . VAL A 1 200 ? -6.375 27.094 9.469 1 98.94 200 VAL A N 1
ATOM 1571 C CA . VAL A 1 200 ? -5.832 28.141 10.336 1 98.94 200 VAL A CA 1
ATOM 1572 C C . VAL A 1 200 ? -4.434 28.531 9.859 1 98.94 200 VAL A C 1
ATOM 1574 O O . VAL A 1 200 ? -3.549 27.672 9.742 1 98.94 200 VAL A O 1
ATOM 1577 N N . ASP A 1 201 ? -4.293 29.719 9.539 1 98.38 201 ASP A N 1
ATOM 1578 C CA . ASP A 1 201 ? -3.039 30.312 9.086 1 98.38 201 ASP A CA 1
ATOM 1579 C C . ASP A 1 201 ? -2.436 31.219 10.164 1 98.38 201 ASP A C 1
ATOM 1581 O O . ASP A 1 201 ? -2.848 32.375 10.32 1 98.38 201 ASP A O 1
ATOM 1585 N N . ASP A 1 202 ? -1.499 30.734 10.914 1 98.5 202 ASP A N 1
ATOM 1586 C CA . ASP A 1 202 ? -0.761 31.484 11.914 1 98.5 202 ASP A CA 1
ATOM 1587 C C . ASP A 1 202 ? 0.675 31.75 11.469 1 98.5 202 ASP A C 1
ATOM 1589 O O . ASP A 1 202 ? 1.615 31.156 12 1 98.5 202 ASP A O 1
ATOM 1593 N N . ASP A 1 203 ? 0.825 32.719 10.555 1 95.75 203 ASP A N 1
ATOM 1594 C CA . ASP A 1 203 ? 2.098 33.031 9.906 1 95.75 203 ASP A CA 1
ATOM 1595 C C . ASP A 1 203 ? 2.666 31.797 9.188 1 95.75 203 ASP A C 1
ATOM 1597 O O . ASP A 1 203 ? 2.074 31.312 8.227 1 95.75 203 ASP A O 1
ATOM 1601 N N . ARG A 1 204 ? 3.791 31.266 9.727 1 97.69 204 ARG A N 1
ATOM 1602 C CA . ARG A 1 204 ? 4.449 30.188 8.992 1 97.69 204 ARG A CA 1
ATOM 1603 C C . ARG A 1 204 ? 4.059 28.812 9.547 1 97.69 204 ARG A C 1
ATOM 1605 O O . ARG A 1 204 ? 4.676 27.812 9.211 1 97.69 204 ARG A O 1
ATOM 1612 N N . LEU A 1 205 ? 3.076 28.797 10.43 1 98.81 205 LEU A N 1
ATOM 1613 C CA . LEU A 1 205 ? 2.391 27.594 10.891 1 98.81 205 LEU A CA 1
ATOM 1614 C C . LEU A 1 205 ? 0.979 27.516 10.32 1 98.81 205 LEU A C 1
ATOM 1616 O O . LEU A 1 205 ? 0.101 28.281 10.719 1 98.81 205 LEU A O 1
ATOM 1620 N N . ILE A 1 206 ? 0.763 26.578 9.367 1 98.94 206 ILE A N 1
ATOM 1621 C CA . ILE A 1 206 ? -0.507 26.484 8.656 1 98.94 206 ILE A CA 1
ATOM 1622 C C . ILE A 1 206 ? -1.093 25.094 8.836 1 98.94 206 ILE A C 1
ATOM 1624 O O . ILE A 1 206 ? -0.458 24.094 8.484 1 98.94 206 ILE A O 1
ATOM 1628 N N . THR A 1 207 ? -2.289 24.984 9.406 1 98.94 207 THR A N 1
ATOM 1629 C CA . THR A 1 207 ? -2.879 23.688 9.727 1 98.94 207 THR A CA 1
ATOM 1630 C C . THR A 1 207 ? -4.289 23.578 9.156 1 98.94 207 THR A C 1
ATOM 1632 O O . THR A 1 207 ? -4.992 24.578 9.023 1 98.94 207 THR A O 1
ATOM 1635 N N . GLY A 1 208 ? -4.66 22.422 8.742 1 98.94 208 GLY A N 1
ATOM 1636 C CA . GLY A 1 208 ? -5.996 22.094 8.273 1 98.94 208 GLY A CA 1
ATOM 1637 C C . GLY A 1 208 ? -6.703 21.078 9.148 1 98.94 208 GLY A C 1
ATOM 1638 O O . GLY A 1 208 ? -6.07 20.156 9.672 1 98.94 208 GLY A O 1
ATOM 1639 N N . GLN A 1 209 ? -7.945 21.156 9.234 1 98.94 209 GLN A N 1
ATOM 1640 C CA . GLN A 1 209 ? -8.719 20.438 10.242 1 98.94 209 GLN A CA 1
ATOM 1641 C C . GLN A 1 209 ? -8.938 18.984 9.82 1 98.94 209 GLN A C 1
ATOM 1643 O O . GLN A 1 209 ? -8.898 18.078 10.656 1 98.94 209 GLN A O 1
ATOM 1648 N N . ASN A 1 210 ? -9.234 18.75 8.578 1 98.81 210 ASN A N 1
ATOM 1649 C CA . ASN A 1 210 ? -9.711 17.469 8.078 1 98.81 210 ASN A CA 1
ATOM 1650 C C . ASN A 1 210 ? -9.383 17.297 6.598 1 98.81 210 ASN A C 1
ATOM 1652 O O . ASN A 1 210 ? -8.805 18.172 5.973 1 98.81 210 ASN A O 1
ATOM 1656 N N . PRO A 1 211 ? -9.641 16.125 6.066 1 98.75 211 PRO A N 1
ATOM 1657 C CA . PRO A 1 211 ? -9.266 15.867 4.676 1 98.75 211 PRO A CA 1
ATOM 1658 C C . PRO A 1 211 ? -9.82 16.922 3.715 1 98.75 211 PRO A C 1
ATOM 1660 O O . PRO A 1 211 ? -9.125 17.328 2.779 1 98.75 211 PRO A O 1
ATOM 1663 N N . ALA A 1 212 ? -10.984 17.406 3.932 1 98.56 212 ALA A N 1
ATOM 1664 C CA . ALA A 1 212 ? -11.609 18.391 3.055 1 98.56 212 ALA A CA 1
ATOM 1665 C C . ALA A 1 212 ? -10.836 19.703 3.057 1 98.56 212 ALA A C 1
ATOM 1667 O O . ALA A 1 212 ? -11.031 20.547 2.182 1 98.56 212 ALA A O 1
ATOM 1668 N N . SER A 1 213 ? -9.938 19.906 4.02 1 98.94 213 SER A N 1
ATOM 1669 C CA . SER A 1 213 ? -9.203 21.156 4.203 1 98.94 213 SER A CA 1
ATOM 1670 C C . SER A 1 213 ? -7.914 21.172 3.393 1 98.94 213 SER A C 1
ATOM 1672 O O . SER A 1 213 ? -7.238 22.203 3.307 1 98.94 213 SER A O 1
ATOM 1674 N N . THR A 1 214 ? -7.562 20.031 2.781 1 98.88 214 THR A N 1
ATOM 1675 C CA . THR A 1 214 ? -6.219 19.828 2.254 1 98.88 214 THR A CA 1
ATOM 1676 C C . THR A 1 214 ? -5.926 20.797 1.118 1 98.88 214 THR A C 1
ATOM 1678 O O . THR A 1 214 ? -4.871 21.453 1.102 1 98.88 214 THR A O 1
ATOM 1681 N N . ALA A 1 215 ? -6.816 20.906 0.189 1 98.81 215 ALA A N 1
ATOM 1682 C CA . ALA A 1 215 ? -6.598 21.812 -0.938 1 98.81 215 ALA A CA 1
ATOM 1683 C C . ALA A 1 215 ? -6.48 23.266 -0.466 1 98.81 215 ALA A C 1
ATOM 1685 O O . ALA A 1 215 ? -5.621 24 -0.94 1 98.81 215 ALA A O 1
ATOM 1686 N N . LEU A 1 216 ? -7.371 23.641 0.434 1 98.81 216 LEU A N 1
ATOM 1687 C CA . LEU A 1 216 ? -7.344 24.984 0.996 1 98.81 216 LEU A CA 1
ATOM 1688 C C . LEU A 1 216 ? -6.027 25.25 1.726 1 98.81 216 LEU A C 1
ATOM 1690 O O . LEU A 1 216 ? -5.484 26.359 1.666 1 98.81 216 LEU A O 1
ATOM 1694 N N . LEU A 1 217 ? -5.562 24.297 2.424 1 98.94 217 LEU A N 1
ATOM 1695 C CA . LEU A 1 217 ? -4.281 24.391 3.111 1 98.94 217 LEU A CA 1
ATOM 1696 C C . LEU A 1 217 ? -3.146 24.625 2.115 1 98.94 217 LEU A C 1
ATOM 1698 O O . LEU A 1 217 ? -2.27 25.453 2.348 1 98.94 217 LEU A O 1
ATOM 1702 N N . ALA A 1 218 ? -3.152 23.844 1.024 1 98.94 218 ALA A N 1
ATOM 1703 C CA . ALA A 1 218 ? -2.129 24 -0.006 1 98.94 218 ALA A CA 1
ATOM 1704 C C . ALA A 1 218 ? -2.129 25.422 -0.571 1 98.94 218 ALA A C 1
ATOM 1706 O O . ALA A 1 218 ? -1.066 26 -0.794 1 98.94 218 ALA A O 1
ATOM 1707 N N . GLU A 1 219 ? -3.273 25.922 -0.787 1 98.75 219 GLU A N 1
ATOM 1708 C CA . GLU A 1 219 ? -3.396 27.297 -1.297 1 98.75 219 GLU A CA 1
ATOM 1709 C C . GLU A 1 219 ? -2.818 28.297 -0.313 1 98.75 219 GLU A C 1
ATOM 1711 O O . GLU A 1 219 ? -2.154 29.266 -0.716 1 98.75 219 GLU A O 1
ATOM 1716 N N . ALA A 1 220 ? -3.115 28.141 0.957 1 98.75 220 ALA A N 1
ATOM 1717 C CA . ALA A 1 220 ? -2.576 29.031 1.984 1 98.75 220 ALA A CA 1
ATOM 1718 C C . ALA A 1 220 ? -1.052 28.969 2.012 1 98.75 220 ALA A C 1
ATOM 1720 O O . ALA A 1 220 ? -0.39 30 2.145 1 98.75 220 ALA A O 1
ATOM 1721 N N . VAL A 1 221 ? -0.522 27.75 1.871 1 98.81 221 VAL A N 1
ATOM 1722 C CA . VAL A 1 221 ? 0.926 27.562 1.838 1 98.81 221 VAL A CA 1
ATOM 1723 C C . VAL A 1 221 ? 1.51 28.297 0.634 1 98.81 221 VAL A C 1
ATOM 1725 O O . VAL A 1 221 ? 2.492 29.031 0.764 1 98.81 221 VAL A O 1
ATOM 1728 N N . LEU A 1 222 ? 0.877 28.156 -0.527 1 98.44 222 LEU A N 1
ATOM 1729 C CA . LEU A 1 222 ? 1.362 28.781 -1.751 1 98.44 222 LEU A CA 1
ATOM 1730 C C . LEU A 1 222 ? 1.299 30.312 -1.643 1 98.44 222 LEU A C 1
ATOM 1732 O O . LEU A 1 222 ? 2.205 31 -2.105 1 98.44 222 LEU A O 1
ATOM 1736 N N . LYS A 1 223 ? 0.215 30.797 -1.063 1 97.69 223 LYS A N 1
ATOM 1737 C CA . LYS A 1 223 ? 0.083 32.25 -0.86 1 97.69 223 LYS A CA 1
ATOM 1738 C C . LYS A 1 223 ? 1.215 32.781 0.01 1 97.69 223 LYS A C 1
ATOM 1740 O O . LYS A 1 223 ? 1.785 33.844 -0.285 1 97.69 223 LYS A O 1
ATOM 1745 N N . LYS A 1 224 ? 1.502 32.031 1.082 1 96.75 224 LYS A N 1
ATOM 1746 C CA . LYS A 1 224 ? 2.578 32.438 1.985 1 96.75 224 LYS A CA 1
ATOM 1747 C C . LYS A 1 224 ? 3.928 32.438 1.275 1 96.75 224 LYS A C 1
ATOM 1749 O O . LYS A 1 224 ? 4.762 33.312 1.495 1 96.75 224 LYS A O 1
ATOM 1754 N N . LEU A 1 225 ? 4.215 31.453 0.422 1 96.19 225 LEU A N 1
ATOM 1755 C CA . LEU A 1 225 ? 5.469 31.297 -0.307 1 96.19 225 LEU A CA 1
ATOM 1756 C C . LEU A 1 225 ? 5.66 32.438 -1.307 1 96.19 225 LEU A C 1
ATOM 1758 O O . LEU A 1 225 ? 6.789 32.844 -1.572 1 96.19 225 LEU A O 1
ATOM 1762 N N . LYS A 1 226 ? 4.605 32.969 -1.953 1 91.19 226 LYS A N 1
ATOM 1763 C CA . LYS A 1 226 ? 4.68 34.062 -2.924 1 91.19 226 LYS A CA 1
ATOM 1764 C C . LYS A 1 226 ? 4.918 35.406 -2.234 1 91.19 226 LYS A C 1
ATOM 1766 O O . LYS A 1 226 ? 5.484 36.312 -2.828 1 91.19 226 LYS A O 1
ATOM 1771 N N . GLY A 1 227 ? 4.309 35.5 -1.051 1 80.25 227 GLY A N 1
ATOM 1772 C CA . GLY A 1 227 ? 4.477 36.75 -0.313 1 80.25 227 GLY A CA 1
ATOM 1773 C C . GLY A 1 227 ? 5.82 36.844 0.39 1 80.25 227 GLY A C 1
ATOM 1774 O O . GLY A 1 227 ? 6.18 37.906 0.904 1 80.25 227 GLY A O 1
ATOM 1775 N N . SER A 1 228 ? 6.523 35.812 0.437 1 66.5 228 SER A N 1
ATOM 1776 C CA . SER A 1 228 ? 7.836 35.812 1.071 1 66.5 228 SER A CA 1
ATOM 1777 C C . SER A 1 228 ? 8.938 36.125 0.065 1 66.5 228 SER A C 1
ATOM 1779 O O . SER A 1 228 ? 8.805 35.812 -1.123 1 66.5 228 SER A O 1
ATOM 1781 N N . MET B 1 1 ? 20.656 -27.562 -4.746 1 69.56 1 MET B N 1
ATOM 1782 C CA . MET B 1 1 ? 19.828 -26.547 -5.383 1 69.56 1 MET B CA 1
ATOM 1783 C C . MET B 1 1 ? 19.766 -25.281 -4.527 1 69.56 1 MET B C 1
ATOM 1785 O O . MET B 1 1 ? 19.953 -25.344 -3.312 1 69.56 1 MET B O 1
ATOM 1789 N N . SER B 1 2 ? 19.562 -24.125 -5.332 1 82.69 2 SER B N 1
ATOM 1790 C CA . SER B 1 2 ? 19.531 -22.844 -4.613 1 82.69 2 SER B CA 1
ATOM 1791 C C . SER B 1 2 ? 18.453 -22.844 -3.541 1 82.69 2 SER B C 1
ATOM 1793 O O . SER B 1 2 ? 17.406 -23.484 -3.709 1 82.69 2 SER B O 1
ATOM 1795 N N . LYS B 1 3 ? 18.703 -22.391 -2.475 1 93.25 3 LYS B N 1
ATOM 1796 C CA . LYS B 1 3 ? 17.734 -22.25 -1.394 1 93.25 3 LYS B CA 1
ATOM 1797 C C . LYS B 1 3 ? 17.031 -20.906 -1.472 1 93.25 3 LYS B C 1
ATOM 1799 O O . LYS B 1 3 ? 16.5 -20.422 -0.472 1 93.25 3 LYS B O 1
ATOM 1804 N N . LYS B 1 4 ? 17 -20.406 -2.729 1 97.62 4 LYS B N 1
ATOM 1805 C CA . LYS B 1 4 ? 16.328 -19.141 -2.941 1 97.62 4 LYS B CA 1
ATOM 1806 C C . LYS B 1 4 ? 15.078 -19.312 -3.789 1 97.62 4 LYS B C 1
ATOM 1808 O O . LYS B 1 4 ? 15.07 -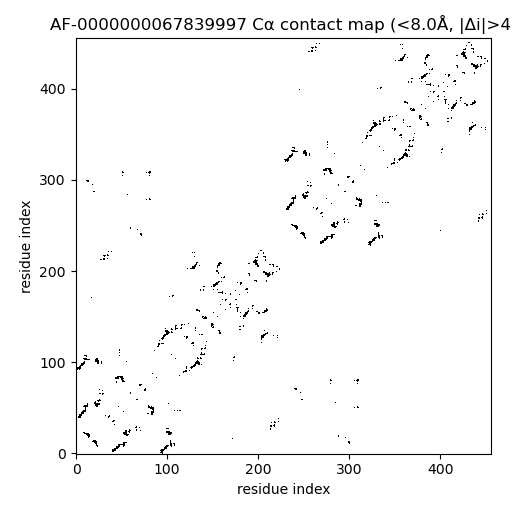20.078 -4.746 1 97.62 4 LYS B O 1
ATOM 1813 N N . ILE B 1 5 ? 14 -18.609 -3.439 1 98.88 5 ILE B N 1
ATOM 1814 C CA . ILE B 1 5 ? 12.703 -18.641 -4.105 1 98.88 5 ILE B CA 1
ATOM 1815 C C . ILE B 1 5 ? 12.312 -17.234 -4.566 1 98.88 5 ILE B C 1
ATOM 1817 O O . ILE B 1 5 ? 12.492 -16.266 -3.828 1 98.88 5 ILE B O 1
ATOM 1821 N N . LEU B 1 6 ? 11.875 -17.109 -5.809 1 98.94 6 LEU B N 1
ATOM 1822 C CA . LEU B 1 6 ? 11.43 -15.844 -6.379 1 98.94 6 LEU B CA 1
ATOM 1823 C C . LEU B 1 6 ? 9.906 -15.734 -6.324 1 98.94 6 LEU B C 1
ATOM 1825 O O . LEU B 1 6 ? 9.203 -16.547 -6.934 1 98.94 6 LEU B O 1
ATOM 1829 N N . VAL B 1 7 ? 9.375 -14.805 -5.574 1 99 7 VAL B N 1
ATOM 1830 C CA . VAL B 1 7 ? 7.945 -14.578 -5.418 1 99 7 VAL B CA 1
ATOM 1831 C C . VAL B 1 7 ? 7.512 -13.398 -6.285 1 99 7 VAL B C 1
ATOM 1833 O O . VAL B 1 7 ? 8.039 -12.289 -6.141 1 99 7 VAL B O 1
ATOM 1836 N N . VAL B 1 8 ? 6.609 -13.578 -7.168 1 99 8 VAL B N 1
ATOM 1837 C CA . VAL B 1 8 ? 6.152 -12.586 -8.133 1 99 8 VAL B CA 1
ATOM 1838 C C . VAL B 1 8 ? 4.867 -11.93 -7.629 1 99 8 VAL B C 1
ATOM 1840 O O . VAL B 1 8 ? 3.906 -12.617 -7.285 1 99 8 VAL B O 1
ATOM 1843 N N . LEU B 1 9 ? 4.848 -10.617 -7.551 1 98.94 9 LEU B N 1
ATOM 1844 C CA . LEU B 1 9 ? 3.725 -9.828 -7.062 1 98.94 9 LEU B CA 1
ATOM 1845 C C .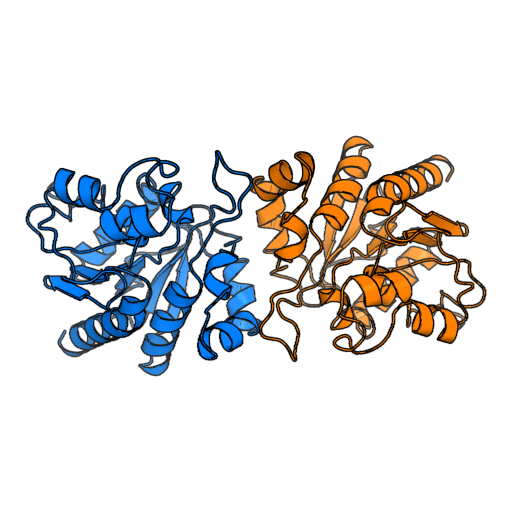 LEU B 1 9 ? 3.312 -8.773 -8.094 1 98.94 9 LEU B C 1
ATOM 1847 O O . LEU B 1 9 ? 4.098 -8.43 -8.977 1 98.94 9 LEU B O 1
ATOM 1851 N N . THR B 1 10 ? 2.094 -8.281 -8.016 1 98.88 10 THR B N 1
ATOM 1852 C CA . THR B 1 10 ? 1.563 -7.328 -8.992 1 98.88 10 THR B CA 1
ATOM 1853 C C . THR B 1 10 ? 1.915 -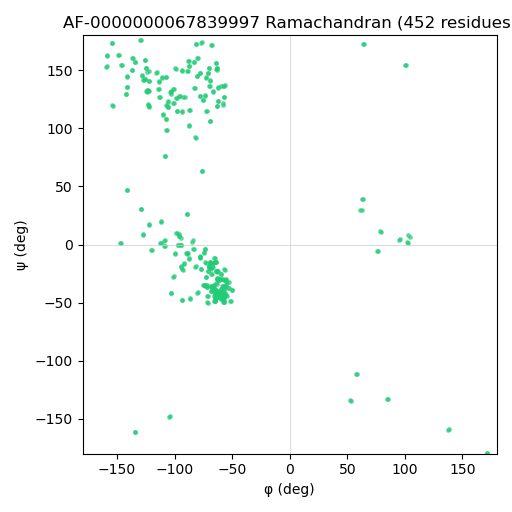5.895 -8.594 1 98.88 10 THR B C 1
ATOM 1855 O O . THR B 1 10 ? 2.127 -5.605 -7.414 1 98.88 10 THR B O 1
ATOM 1858 N N . ASN B 1 11 ? 1.994 -5.043 -9.562 1 98.69 11 ASN B N 1
ATOM 1859 C CA . ASN B 1 11 ? 2.107 -3.611 -9.312 1 98.69 11 ASN B CA 1
ATOM 1860 C C . ASN B 1 11 ? 0.763 -2.906 -9.461 1 98.69 11 ASN B C 1
ATOM 1862 O O . ASN B 1 11 ? 0.64 -1.72 -9.156 1 98.69 11 ASN B O 1
ATOM 1866 N N . THR B 1 12 ? -0.263 -3.629 -9.945 1 98.5 12 THR B N 1
ATOM 1867 C CA . THR B 1 12 ? -1.529 -2.992 -10.289 1 98.5 12 THR B CA 1
ATOM 1868 C C . THR B 1 12 ? -2.318 -2.639 -9.031 1 98.5 12 THR B C 1
ATOM 1870 O O . THR B 1 12 ? -2.654 -3.518 -8.242 1 98.5 12 THR B O 1
ATOM 1873 N N . ALA B 1 13 ? -2.678 -1.38 -8.906 1 98.19 13 ALA B N 1
ATOM 1874 C CA . ALA B 1 13 ? -3.252 -0.878 -7.664 1 98.19 13 ALA B CA 1
ATOM 1875 C C . ALA B 1 13 ? -4.77 -0.766 -7.766 1 98.19 13 ALA B C 1
ATOM 1877 O O . ALA B 1 13 ? -5.469 -0.798 -6.75 1 98.19 13 ALA B O 1
ATOM 1878 N N . LYS B 1 14 ? -5.289 -0.58 -8.922 1 97.94 14 LYS B N 1
ATOM 1879 C CA . LYS B 1 14 ? -6.699 -0.27 -9.141 1 97.94 14 LYS B CA 1
ATOM 1880 C C . LYS B 1 14 ? -7.23 -0.977 -10.383 1 97.94 14 LYS B C 1
ATOM 1882 O O . LYS B 1 14 ? -6.496 -1.173 -11.352 1 97.94 14 LYS B O 1
ATOM 1887 N N . TYR B 1 15 ? -8.562 -1.409 -10.297 1 97.88 15 TYR B N 1
ATOM 1888 C CA . TYR B 1 15 ? -9.211 -1.854 -11.523 1 97.88 15 TYR B CA 1
ATOM 1889 C C . TYR B 1 15 ? -9.297 -0.721 -12.539 1 97.88 15 TYR B C 1
ATOM 1891 O O . TYR B 1 15 ? -9.664 0.406 -12.195 1 97.88 15 TYR B O 1
ATOM 1899 N N . PRO B 1 16 ? -8.977 -1.024 -13.75 1 96.62 16 PRO B N 1
ATOM 1900 C CA . PRO B 1 16 ? -8.984 0.05 -14.75 1 96.62 16 PRO B CA 1
ATOM 1901 C C . PRO B 1 16 ? -10.367 0.682 -14.922 1 96.62 16 PRO B C 1
ATOM 1903 O O . PRO B 1 16 ? -10.477 1.89 -15.148 1 96.62 16 PRO B O 1
ATOM 1906 N N . THR B 1 17 ? -11.43 -0.088 -14.719 1 95.75 17 THR B N 1
ATOM 1907 C CA . THR B 1 17 ? -12.75 0.403 -15.078 1 95.75 17 THR B CA 1
ATOM 1908 C C . THR B 1 17 ? -13.602 0.631 -13.836 1 95.75 17 THR B C 1
ATOM 1910 O O . THR B 1 17 ? -14.797 0.939 -13.938 1 95.75 17 THR B O 1
ATOM 1913 N N . LEU B 1 18 ? -13.062 0.395 -12.688 1 95.88 18 LEU B N 1
ATOM 1914 C CA . LEU B 1 18 ? -13.789 0.555 -11.438 1 95.88 18 LEU B CA 1
ATOM 1915 C C . LEU B 1 18 ? -13.039 1.479 -10.484 1 95.88 18 LEU B C 1
ATOM 1917 O O . LEU B 1 18 ? -11.805 1.468 -10.445 1 95.88 18 LEU B O 1
ATOM 1921 N N . LYS B 1 19 ? -13.75 2.297 -9.75 1 95.94 19 LYS B N 1
ATOM 1922 C CA . LYS B 1 19 ? -13.188 2.986 -8.594 1 95.94 19 LYS B CA 1
ATOM 1923 C C . LYS B 1 19 ? -13.047 2.041 -7.402 1 95.94 19 LYS B C 1
ATOM 1925 O O . LYS B 1 19 ? -13.688 2.234 -6.371 1 95.94 19 LYS B O 1
ATOM 1930 N N . ARG B 1 20 ? -12.258 1.109 -7.629 1 97.19 20 ARG B N 1
ATOM 1931 C CA . ARG B 1 20 ? -12.008 0.05 -6.656 1 97.19 20 ARG B CA 1
ATOM 1932 C C . ARG B 1 20 ? -10.539 -0.37 -6.672 1 97.19 20 ARG B C 1
ATOM 1934 O O . ARG B 1 20 ? -9.969 -0.604 -7.738 1 97.19 20 ARG B O 1
ATOM 1941 N N . ALA B 1 21 ? -9.977 -0.398 -5.488 1 98.25 21 ALA B N 1
ATOM 1942 C CA . ALA B 1 21 ? -8.586 -0.818 -5.348 1 98.25 21 ALA B CA 1
ATOM 1943 C C . ALA B 1 21 ? -8.445 -2.318 -5.586 1 98.25 21 ALA B C 1
ATOM 1945 O O . ALA B 1 21 ? -9.391 -3.08 -5.391 1 98.25 21 ALA B O 1
ATOM 1946 N N . THR B 1 22 ? -7.363 -2.715 -6.109 1 98.25 22 THR B N 1
ATOM 1947 C CA . THR B 1 22 ? -6.938 -4.105 -6.203 1 98.25 22 THR B CA 1
ATOM 1948 C C . THR B 1 22 ? -5.477 -4.254 -5.785 1 98.25 22 THR B C 1
ATOM 1950 O O . THR B 1 22 ? -4.961 -3.445 -5.012 1 98.25 22 THR B O 1
ATOM 1953 N N . GLY B 1 23 ? -4.801 -5.352 -6.148 1 98.5 23 GLY B N 1
ATOM 1954 C CA . GLY B 1 23 ? -3.426 -5.617 -5.762 1 98.5 23 GLY B CA 1
ATOM 1955 C C . GLY B 1 23 ? -3.188 -7.059 -5.355 1 98.5 23 GLY B C 1
ATOM 1956 O O . GLY B 1 23 ? -3.918 -7.957 -5.777 1 98.5 23 GLY B O 1
ATOM 1957 N N . LEU B 1 24 ? -2.131 -7.195 -4.621 1 98.81 24 LEU B N 1
ATOM 1958 C CA . LEU B 1 24 ? -1.771 -8.484 -4.035 1 98.81 24 LEU B CA 1
ATOM 1959 C C . LEU B 1 24 ? -2.85 -8.961 -3.068 1 98.81 24 LEU B C 1
ATOM 1961 O O . LEU B 1 24 ? -3.301 -8.203 -2.209 1 98.81 24 LEU B O 1
ATOM 1965 N N . TRP B 1 25 ? -3.359 -10.141 -3.326 1 98.88 25 TRP B N 1
ATOM 1966 C CA . TRP B 1 25 ? -4.078 -10.797 -2.238 1 98.88 25 TRP B CA 1
ATOM 1967 C C . TRP B 1 25 ? -3.119 -11.219 -1.13 1 98.88 25 TRP B C 1
ATOM 1969 O O . TRP B 1 25 ? -2.391 -12.203 -1.272 1 98.88 25 TRP B O 1
ATOM 1979 N N . LEU B 1 26 ? -3.117 -10.531 -0.023 1 98.88 26 LEU B N 1
ATOM 1980 C CA . LEU B 1 26 ? -2.072 -10.586 0.993 1 98.88 26 LEU B CA 1
ATOM 1981 C C . LEU B 1 26 ? -1.776 -12.023 1.396 1 98.88 26 LEU B C 1
ATOM 1983 O O . LEU B 1 26 ? -0.617 -12.445 1.413 1 98.88 26 LEU B O 1
ATOM 1987 N N . GLY B 1 27 ? -2.768 -12.789 1.68 1 98.88 27 GLY B N 1
ATOM 1988 C CA . GLY B 1 27 ? -2.602 -14.156 2.154 1 98.88 27 GLY B CA 1
ATOM 1989 C C . GLY B 1 27 ? -1.859 -15.039 1.174 1 98.88 27 GLY B C 1
ATOM 1990 O O . GLY B 1 27 ? -1.198 -16 1.575 1 98.88 27 GLY B O 1
ATOM 1991 N N . GLU B 1 28 ? -1.929 -14.672 -0.093 1 98.94 28 GLU B N 1
ATOM 1992 C CA . GLU B 1 28 ? -1.311 -15.516 -1.115 1 98.94 28 GLU B CA 1
ATOM 1993 C C . GLU B 1 28 ? 0.204 -15.336 -1.136 1 98.94 28 GLU B C 1
ATOM 1995 O O . GLU B 1 28 ? 0.929 -16.188 -1.658 1 98.94 28 GLU B O 1
ATOM 2000 N N . ALA B 1 29 ? 0.703 -14.289 -0.651 1 98.94 29 ALA B N 1
ATOM 2001 C CA . ALA B 1 29 ? 2.135 -14.156 -0.396 1 98.94 29 ALA B CA 1
ATOM 2002 C C . ALA B 1 29 ? 2.5 -14.711 0.979 1 98.94 29 ALA B C 1
ATOM 2004 O O . ALA B 1 29 ? 3.395 -15.555 1.102 1 98.94 29 ALA B O 1
ATOM 2005 N N . VAL B 1 30 ? 1.745 -14.352 1.997 1 98.88 30 VAL B N 1
ATOM 2006 C CA . VAL B 1 30 ? 2.078 -14.586 3.398 1 98.88 30 VAL B CA 1
ATOM 2007 C C . VAL B 1 30 ? 2.102 -16.094 3.68 1 98.88 30 VAL B C 1
ATOM 2009 O O . VAL B 1 30 ? 3.074 -16.609 4.234 1 98.88 30 VAL B O 1
ATOM 2012 N N . HIS B 1 31 ? 1.081 -16.797 3.258 1 98.94 31 HIS B N 1
ATOM 2013 C CA . HIS B 1 31 ? 0.965 -18.203 3.604 1 98.94 31 HIS B CA 1
ATOM 2014 C C . HIS B 1 31 ? 2.041 -19.031 2.908 1 98.94 31 HIS B C 1
ATOM 2016 O O . HIS B 1 31 ? 2.52 -20.031 3.459 1 98.94 31 HIS B O 1
ATOM 2022 N N . PHE B 1 32 ? 2.383 -18.672 1.718 1 98.94 32 PHE B N 1
ATOM 2023 C CA . PHE B 1 32 ? 3.461 -19.359 1.011 1 98.94 32 PHE B CA 1
ATOM 2024 C C . PHE B 1 32 ? 4.809 -19.031 1.64 1 98.94 32 PHE B C 1
ATOM 2026 O O . PHE B 1 32 ? 5.574 -19.938 1.979 1 98.94 32 PHE B O 1
ATOM 2033 N N . VAL B 1 33 ? 5.129 -17.75 1.864 1 98.88 33 VAL B N 1
ATOM 2034 C CA . VAL B 1 33 ? 6.441 -17.297 2.309 1 98.88 33 VAL B CA 1
ATOM 2035 C C . VAL B 1 33 ? 6.695 -17.766 3.74 1 98.88 33 VAL B C 1
ATOM 2037 O O . VAL B 1 33 ? 7.809 -18.156 4.086 1 98.88 33 VAL B O 1
ATOM 2040 N N . GLU B 1 34 ? 5.629 -17.688 4.566 1 98.75 34 GLU B N 1
ATOM 2041 C CA . GLU B 1 34 ? 5.766 -18.172 5.938 1 98.75 34 GLU B CA 1
ATOM 2042 C C . GLU B 1 34 ? 6.254 -19.625 5.961 1 98.75 34 GLU B C 1
ATOM 2044 O O . GLU B 1 34 ? 7.168 -19.969 6.719 1 98.75 34 GLU B O 1
ATOM 2049 N N . LYS B 1 35 ? 5.727 -20.469 5.141 1 98.75 35 LYS B N 1
ATOM 2050 C CA . LYS B 1 35 ? 6.062 -21.891 5.121 1 98.75 35 LYS B CA 1
ATOM 2051 C C . LYS B 1 35 ? 7.465 -22.109 4.566 1 98.75 35 LYS B C 1
ATOM 2053 O O . LYS B 1 35 ? 8.25 -22.875 5.133 1 98.75 35 LYS B O 1
ATOM 2058 N N . VAL B 1 36 ? 7.797 -21.453 3.506 1 98.69 36 VAL B N 1
ATOM 2059 C CA . VAL B 1 36 ? 9.078 -21.75 2.867 1 98.69 36 VAL B CA 1
ATOM 2060 C C . VAL B 1 36 ? 10.211 -21.156 3.697 1 98.69 36 VAL B C 1
ATOM 2062 O O . VAL B 1 36 ? 11.305 -21.719 3.756 1 98.69 36 VAL B O 1
ATOM 2065 N N . GLU B 1 37 ? 9.992 -19.969 4.34 1 98.44 37 GLU B N 1
ATOM 2066 C CA . GLU B 1 37 ? 11.023 -19.406 5.219 1 98.44 37 GLU B CA 1
ATOM 2067 C C . GLU B 1 37 ? 11.25 -20.312 6.43 1 98.44 37 GLU B C 1
ATOM 2069 O O . GLU B 1 37 ? 12.391 -20.531 6.844 1 98.44 37 GLU B O 1
ATOM 2074 N N . LYS B 1 38 ? 10.148 -20.828 7.008 1 98.12 38 LYS B N 1
ATOM 2075 C CA . LYS B 1 38 ? 10.266 -21.766 8.125 1 98.12 38 LYS B CA 1
ATOM 2076 C C . LYS B 1 38 ? 11.047 -23.016 7.719 1 98.12 38 LYS B C 1
ATOM 2078 O O . LYS B 1 38 ? 11.742 -23.609 8.539 1 98.12 38 LYS B O 1
ATOM 2083 N N . ALA B 1 39 ? 10.969 -23.375 6.453 1 97.94 39 ALA B N 1
ATOM 2084 C CA . ALA B 1 39 ? 11.664 -24.562 5.938 1 97.94 39 ALA B CA 1
ATOM 2085 C C . ALA B 1 39 ? 13.109 -24.234 5.59 1 97.94 39 ALA B C 1
ATOM 2087 O O . ALA B 1 39 ? 13.859 -25.109 5.148 1 97.94 39 ALA B O 1
ATOM 2088 N N . GLY B 1 40 ? 13.57 -22.953 5.703 1 97.62 40 GLY B N 1
ATOM 2089 C CA . GLY B 1 40 ? 14.977 -22.609 5.57 1 97.62 40 GLY B CA 1
ATOM 2090 C C . GLY B 1 40 ? 15.297 -21.953 4.234 1 97.62 40 GLY B C 1
ATOM 2091 O O . GLY B 1 40 ? 16.469 -21.719 3.924 1 97.62 40 GLY B O 1
ATOM 2092 N N . TYR B 1 41 ? 14.32 -21.641 3.416 1 98.38 41 TYR B N 1
ATOM 2093 C CA . TYR B 1 41 ? 14.531 -20.969 2.137 1 98.38 41 TYR B CA 1
ATOM 2094 C C . TYR B 1 41 ? 14.516 -19.453 2.301 1 98.38 41 TYR B C 1
ATOM 2096 O O . TYR B 1 41 ? 13.867 -18.938 3.215 1 98.38 41 TYR B O 1
ATOM 2104 N N . THR B 1 42 ? 15.281 -18.766 1.441 1 98.19 42 THR B N 1
ATOM 2105 C CA . THR B 1 42 ? 15.234 -17.312 1.355 1 98.19 42 THR B CA 1
ATOM 2106 C C . THR B 1 42 ? 14.359 -16.875 0.189 1 98.19 42 THR B C 1
ATOM 2108 O O . THR B 1 42 ? 14.219 -17.594 -0.802 1 98.19 42 THR B O 1
ATOM 2111 N N . VAL B 1 43 ? 13.75 -15.688 0.353 1 98.62 43 VAL B N 1
ATOM 2112 C CA . VAL B 1 43 ? 12.781 -15.227 -0.635 1 98.62 43 VAL B CA 1
ATOM 2113 C C . VAL B 1 43 ? 13.195 -13.859 -1.172 1 98.62 43 VAL B C 1
ATOM 2115 O O . VAL B 1 43 ? 13.609 -12.984 -0.407 1 98.62 43 VAL B O 1
ATOM 2118 N N . ASP B 1 44 ? 13.211 -13.68 -2.455 1 98.81 44 ASP B N 1
ATOM 2119 C CA . ASP B 1 44 ? 13.203 -12.367 -3.094 1 98.81 44 ASP B CA 1
ATOM 2120 C C . ASP B 1 44 ? 11.844 -12.078 -3.736 1 98.81 44 ASP B C 1
ATOM 2122 O O . ASP B 1 44 ? 11.18 -12.984 -4.23 1 98.81 44 ASP B O 1
ATOM 2126 N N . TYR B 1 45 ? 11.422 -10.859 -3.693 1 98.94 45 TYR B N 1
ATOM 2127 C CA . TYR B 1 45 ? 10.18 -10.422 -4.305 1 98.94 45 TYR B CA 1
ATOM 2128 C C . TYR B 1 45 ? 10.438 -9.68 -5.609 1 98.94 45 TYR B C 1
ATOM 2130 O O . TYR B 1 45 ? 11.297 -8.797 -5.672 1 98.94 45 TYR B O 1
ATOM 2138 N N . VAL B 1 46 ? 9.75 -10.031 -6.664 1 98.94 46 VAL B N 1
ATOM 2139 C CA . VAL B 1 46 ? 9.844 -9.383 -7.969 1 98.94 46 VAL B CA 1
ATOM 2140 C C . VAL B 1 46 ? 8.453 -8.977 -8.445 1 98.94 46 VAL B C 1
ATOM 2142 O O . VAL B 1 46 ? 7.461 -9.641 -8.125 1 98.94 46 VAL B O 1
ATOM 2145 N N . SER B 1 47 ? 8.32 -7.891 -9.039 1 98.88 47 SER B N 1
ATOM 2146 C CA . SER B 1 47 ? 7.102 -7.422 -9.695 1 98.88 47 SER B CA 1
ATOM 2147 C C . SER B 1 47 ? 7.402 -6.848 -11.078 1 98.88 47 SER B C 1
ATOM 2149 O O . SER B 1 47 ? 8.555 -6.547 -11.391 1 98.88 47 SER B O 1
ATOM 2151 N N . PRO B 1 48 ? 6.438 -6.801 -11.969 1 98.69 48 PRO B N 1
ATOM 2152 C CA . PRO B 1 48 ? 6.688 -6.422 -13.359 1 98.69 48 PRO B CA 1
ATOM 2153 C C . PRO B 1 48 ? 7.484 -5.125 -13.484 1 98.69 48 PRO B C 1
ATOM 2155 O O . PRO B 1 48 ? 8.398 -5.035 -14.305 1 98.69 48 PRO B O 1
ATOM 2158 N N . GLN B 1 49 ? 7.211 -4.176 -12.656 1 97.38 49 GLN B N 1
ATOM 2159 C CA . GLN B 1 49 ? 7.848 -2.867 -12.766 1 97.38 49 GLN B CA 1
ATOM 2160 C C . GLN B 1 49 ? 8.852 -2.646 -11.633 1 97.38 49 GLN B C 1
ATOM 2162 O O . GLN B 1 49 ? 9.555 -1.634 -11.609 1 97.38 49 GLN B O 1
ATOM 2167 N N . GLY B 1 50 ? 8.961 -3.629 -10.742 1 98.12 50 GLY B N 1
ATOM 2168 C CA . GLY B 1 50 ? 9.648 -3.35 -9.492 1 98.12 50 GLY B CA 1
ATOM 2169 C C . GLY B 1 50 ? 8.945 -2.303 -8.641 1 98.12 50 GLY B C 1
ATOM 2170 O O . GLY B 1 50 ? 7.941 -1.726 -9.07 1 98.12 50 GLY B O 1
ATOM 2171 N N . GLY B 1 51 ? 9.438 -2.145 -7.457 1 97.62 51 GLY B N 1
ATOM 2172 C CA . GLY B 1 51 ? 8.93 -1.066 -6.625 1 97.62 51 GLY B CA 1
ATOM 2173 C C . GLY B 1 51 ? 7.684 -1.445 -5.855 1 97.62 51 GLY B C 1
ATOM 2174 O O . GLY B 1 51 ? 7.613 -2.527 -5.27 1 97.62 51 GLY B O 1
ATOM 2175 N N . TYR B 1 52 ? 6.672 -0.644 -5.84 1 98.62 52 TYR B N 1
ATOM 2176 C CA . TYR B 1 52 ? 5.535 -0.664 -4.93 1 98.62 52 TYR B CA 1
ATOM 2177 C C . TYR B 1 52 ? 4.547 -1.759 -5.316 1 98.62 52 TYR B C 1
ATOM 2179 O O . TYR B 1 52 ? 4.105 -1.83 -6.465 1 98.62 52 TYR B O 1
ATOM 2187 N N . VAL B 1 53 ? 4.23 -2.543 -4.359 1 98.81 53 VAL B N 1
ATOM 2188 C CA . VAL B 1 53 ? 3.162 -3.529 -4.496 1 98.81 53 VAL B CA 1
ATOM 2189 C C . VAL B 1 53 ? 1.973 -3.125 -3.627 1 98.81 53 VAL B C 1
ATOM 2191 O O . VAL B 1 53 ? 2.066 -3.117 -2.396 1 98.81 53 VAL B O 1
ATOM 2194 N N . PRO B 1 54 ? 0.867 -2.758 -4.266 1 98.62 54 PRO B N 1
ATOM 2195 C CA . PRO B 1 54 ? -0.334 -2.469 -3.479 1 98.62 54 PRO B CA 1
ATOM 2196 C C . PRO B 1 54 ? -0.985 -3.73 -2.914 1 98.62 54 PRO B C 1
ATOM 2198 O O . PRO B 1 54 ? -0.962 -4.781 -3.557 1 98.62 54 PRO B O 1
ATOM 2201 N N . VAL B 1 55 ? -1.516 -3.652 -1.743 1 98.62 55 VAL B N 1
ATOM 2202 C CA . VAL B 1 55 ? -2.275 -4.746 -1.152 1 98.62 55 VAL B CA 1
ATOM 2203 C C . VAL B 1 55 ? -3.768 -4.531 -1.394 1 98.62 55 VAL B C 1
ATOM 2205 O O . VAL B 1 55 ? -4.289 -3.439 -1.152 1 98.62 55 VAL B O 1
ATOM 2208 N N . ASP B 1 56 ? -4.445 -5.504 -1.934 1 98.56 56 ASP B N 1
ATOM 2209 C CA . ASP B 1 56 ? -5.887 -5.426 -2.143 1 98.56 56 ASP B CA 1
ATOM 2210 C C . ASP B 1 56 ? -6.629 -5.309 -0.814 1 98.56 56 ASP B C 1
ATOM 2212 O O . ASP B 1 56 ? -6.59 -6.227 0.01 1 98.56 56 ASP B O 1
ATOM 2216 N N . PRO B 1 57 ? -7.379 -4.211 -0.59 1 97.81 57 PRO B N 1
ATOM 2217 C CA . PRO B 1 57 ? -8.117 -4.078 0.667 1 97.81 57 PRO B CA 1
ATOM 2218 C C . PRO B 1 57 ? -9.062 -5.25 0.921 1 97.81 57 PRO B C 1
ATOM 2220 O O . PRO B 1 57 ? -9.305 -5.617 2.074 1 97.81 57 PRO B O 1
ATOM 2223 N N . HIS B 1 58 ? -9.57 -5.836 -0.099 1 97.5 58 HIS B N 1
ATOM 2224 C CA . HIS B 1 58 ? -10.508 -6.945 0.054 1 97.5 58 HIS B CA 1
ATOM 2225 C C . HIS B 1 58 ? -9.812 -8.172 0.633 1 97.5 58 HIS B C 1
ATOM 2227 O O . HIS B 1 58 ? -10.461 -9.031 1.238 1 97.5 58 HIS B O 1
ATOM 2233 N N . SER B 1 59 ? -8.492 -8.305 0.436 1 98.31 59 SER B N 1
ATOM 2234 C CA . SER B 1 59 ? -7.758 -9.445 0.977 1 98.31 59 SER B CA 1
ATOM 2235 C C . SER B 1 59 ? -7.672 -9.375 2.498 1 98.31 59 SER B C 1
ATOM 2237 O O . SER B 1 59 ? -7.352 -10.367 3.154 1 98.31 59 SER B O 1
ATOM 2239 N N . LEU B 1 60 ? -7.969 -8.211 3.102 1 97.88 60 LEU B N 1
ATOM 2240 C CA . LEU B 1 60 ? -7.855 -7.992 4.539 1 97.88 60 LEU B CA 1
ATOM 2241 C C . LEU B 1 60 ? -9.188 -8.273 5.238 1 97.88 60 LEU B C 1
ATOM 2243 O O . LEU B 1 60 ? -9.227 -8.43 6.457 1 97.88 60 LEU B O 1
ATOM 2247 N N . GLN B 1 61 ? -10.344 -8.234 4.527 1 93.38 61 GLN B N 1
ATOM 2248 C CA . GLN B 1 61 ? -11.68 -8.312 5.109 1 93.38 61 GLN B CA 1
ATOM 2249 C C . GLN B 1 61 ? -11.844 -9.578 5.941 1 93.38 61 GLN B C 1
ATOM 2251 O O . GLN B 1 61 ? -12.422 -9.539 7.031 1 93.38 61 GLN B O 1
ATOM 2256 N N . MET B 1 62 ? -11.289 -10.719 5.59 1 90.19 62 MET B N 1
ATOM 2257 C CA . MET B 1 62 ? -11.398 -11.969 6.348 1 90.19 62 MET B CA 1
ATOM 2258 C C . MET B 1 62 ? -10.023 -12.578 6.59 1 90.19 62 MET B C 1
ATOM 2260 O O . MET B 1 62 ? -9.883 -13.797 6.676 1 90.19 62 MET B O 1
ATOM 2264 N N . ALA B 1 63 ? -9.109 -11.664 6.676 1 97 63 ALA B N 1
ATOM 2265 C CA . ALA B 1 63 ? -7.734 -12.125 6.84 1 97 63 ALA B CA 1
ATOM 2266 C C . ALA B 1 63 ? -7.539 -12.805 8.195 1 97 63 ALA B C 1
ATOM 2268 O O . ALA B 1 63 ? -8.008 -12.297 9.219 1 97 63 ALA B O 1
ATOM 2269 N N . PRO B 1 64 ? -6.93 -13.977 8.258 1 97.69 64 PRO B N 1
ATOM 2270 C CA . PRO B 1 64 ? -6.578 -14.602 9.539 1 97.69 64 PRO B CA 1
ATOM 2271 C C . PRO B 1 64 ? -5.484 -13.836 10.281 1 97.69 64 PRO B C 1
ATOM 2273 O O . PRO B 1 64 ? -4.875 -12.922 9.727 1 97.69 64 PRO B O 1
ATOM 2276 N N . ASP B 1 65 ? -5.215 -14.211 11.5 1 97.81 65 ASP B N 1
ATOM 2277 C CA . ASP B 1 65 ? -4.262 -13.523 12.375 1 97.81 65 ASP B CA 1
ATOM 2278 C C . ASP B 1 65 ? -2.881 -13.453 11.727 1 97.81 65 ASP B C 1
ATOM 2280 O O . ASP B 1 65 ? -2.195 -12.438 11.828 1 97.81 65 ASP B O 1
ATOM 2284 N N . LEU B 1 66 ? -2.504 -14.484 11.062 1 98.44 66 LEU B N 1
ATOM 2285 C CA . LEU B 1 66 ? -1.182 -14.531 10.453 1 98.44 66 LEU B CA 1
ATOM 2286 C C . LEU B 1 66 ? -1.021 -13.422 9.422 1 98.44 66 LEU B C 1
ATOM 2288 O O . LEU B 1 66 ? 0.019 -12.766 9.367 1 98.44 66 LEU B O 1
ATOM 2292 N N . ASP B 1 67 ? -2.059 -13.234 8.609 1 98.69 67 ASP B N 1
ATOM 2293 C CA . ASP B 1 67 ? -2.012 -12.18 7.602 1 98.69 67 ASP B CA 1
ATOM 2294 C C . ASP B 1 67 ? -1.845 -10.805 8.25 1 98.69 67 ASP B C 1
ATOM 2296 O O . ASP B 1 67 ? -1.05 -9.984 7.781 1 98.69 67 ASP B O 1
ATOM 2300 N N . TRP B 1 68 ? -2.584 -10.562 9.32 1 98.5 68 TRP B N 1
ATOM 2301 C CA . TRP B 1 68 ? -2.51 -9.281 10.016 1 98.5 68 TRP B CA 1
ATOM 2302 C C . TRP B 1 68 ? -1.132 -9.086 10.641 1 98.5 68 TRP B C 1
ATOM 2304 O O . TRP B 1 68 ? -0.617 -7.965 10.672 1 98.5 68 TRP B O 1
ATOM 2314 N N . GLN B 1 69 ? -0.554 -10.156 11.164 1 98.06 69 GLN B N 1
ATOM 2315 C CA . GLN B 1 69 ? 0.793 -10.086 11.719 1 98.06 69 GLN B CA 1
ATOM 2316 C C . GLN B 1 69 ? 1.801 -9.641 10.664 1 98.06 69 GLN B C 1
ATOM 2318 O O . GLN B 1 69 ? 2.646 -8.781 10.922 1 98.06 69 GLN B O 1
ATOM 2323 N N . TRP B 1 70 ? 1.685 -10.211 9.492 1 98.44 70 TRP B N 1
ATOM 2324 C CA . TRP B 1 70 ? 2.602 -9.852 8.414 1 98.44 70 TRP B CA 1
ATOM 2325 C C . TRP B 1 70 ? 2.305 -8.453 7.891 1 98.44 70 TRP B C 1
ATOM 2327 O O . TRP B 1 70 ? 3.223 -7.707 7.531 1 98.44 70 TRP B O 1
ATOM 2337 N N . TYR B 1 71 ? 1.025 -8.086 7.84 1 98.38 71 TYR B N 1
ATOM 2338 C CA . TYR B 1 71 ? 0.627 -6.754 7.391 1 98.38 71 TYR B CA 1
ATOM 2339 C C . TYR B 1 71 ? 1.188 -5.676 8.305 1 98.38 71 TYR B C 1
ATOM 2341 O O . TYR B 1 71 ? 1.468 -4.559 7.867 1 98.38 71 TYR B O 1
ATOM 2349 N N . ASP B 1 72 ? 1.36 -6.043 9.539 1 97 72 ASP B N 1
ATOM 2350 C CA . ASP B 1 72 ? 1.885 -5.113 10.531 1 97 72 ASP B CA 1
ATOM 2351 C C . ASP B 1 72 ? 3.398 -5.25 10.672 1 97 72 ASP B C 1
ATOM 2353 O O . ASP B 1 72 ? 4.023 -4.543 11.469 1 97 72 ASP B O 1
ATOM 2357 N N . ASP B 1 73 ? 4.039 -6.148 9.938 1 96.81 73 ASP B N 1
ATOM 2358 C CA . ASP B 1 73 ? 5.477 -6.398 10.016 1 96.81 73 ASP B CA 1
ATOM 2359 C C . ASP B 1 73 ? 6.246 -5.461 9.086 1 96.81 73 ASP B C 1
ATOM 2361 O O . ASP B 1 73 ? 6.148 -5.57 7.863 1 96.81 73 ASP B O 1
ATOM 2365 N N . LYS B 1 74 ? 7.043 -4.625 9.617 1 92.94 74 LYS B N 1
ATOM 2366 C CA . LYS B 1 74 ? 7.754 -3.59 8.875 1 92.94 74 LYS B CA 1
ATOM 2367 C C . LYS B 1 74 ? 8.727 -4.203 7.867 1 92.94 74 LYS B C 1
ATOM 2369 O O . LYS B 1 74 ? 8.93 -3.656 6.781 1 92.94 74 LYS B O 1
ATOM 2374 N N . ARG B 1 75 ? 9.391 -5.246 8.273 1 94.06 75 ARG B N 1
ATOM 2375 C CA . ARG B 1 75 ? 10.336 -5.898 7.375 1 94.06 75 ARG B CA 1
ATOM 2376 C C . ARG B 1 75 ? 9.641 -6.375 6.105 1 94.06 75 ARG B C 1
ATOM 2378 O O . ARG B 1 75 ? 10.141 -6.148 5 1 94.06 75 ARG B O 1
ATOM 2385 N N . PHE B 1 76 ? 8.523 -7.016 6.27 1 97.31 76 PHE B N 1
ATOM 2386 C CA . PHE B 1 76 ? 7.762 -7.512 5.129 1 97.31 76 PHE B CA 1
ATOM 2387 C C . PHE B 1 76 ? 7.242 -6.355 4.281 1 97.31 76 PHE B C 1
ATOM 2389 O O . PHE B 1 76 ? 7.438 -6.332 3.066 1 97.31 76 PHE B O 1
ATOM 2396 N N . MET B 1 77 ? 6.668 -5.344 4.91 1 97 77 MET B N 1
ATOM 2397 C CA . MET B 1 77 ? 6.043 -4.234 4.195 1 97 77 MET B CA 1
ATOM 2398 C C . MET B 1 77 ? 7.09 -3.408 3.453 1 97 77 MET B C 1
ATOM 2400 O O . MET B 1 77 ? 6.836 -2.926 2.348 1 97 77 MET B O 1
ATOM 2404 N N . THR B 1 78 ? 8.242 -3.25 4.09 1 95.06 78 THR B N 1
ATOM 2405 C CA . THR B 1 78 ? 9.328 -2.523 3.434 1 95.06 78 THR B CA 1
ATOM 2406 C C . THR B 1 78 ? 9.727 -3.209 2.129 1 95.06 78 THR B C 1
ATOM 2408 O O . THR B 1 78 ? 9.992 -2.541 1.128 1 95.06 78 THR B O 1
ATOM 2411 N N . ARG B 1 79 ? 9.734 -4.477 2.107 1 97.38 79 ARG B N 1
ATOM 2412 C CA . ARG B 1 79 ? 10.117 -5.219 0.909 1 97.38 79 ARG B CA 1
ATOM 2413 C C . ARG B 1 79 ? 9.031 -5.133 -0.156 1 97.38 79 ARG B C 1
ATOM 2415 O O . ARG B 1 79 ? 9.32 -5.156 -1.354 1 97.38 79 ARG B O 1
ATOM 2422 N N . LEU B 1 80 ? 7.758 -4.961 0.242 1 98.44 80 LEU B N 1
ATOM 2423 C CA . LEU B 1 80 ? 6.68 -4.75 -0.714 1 98.44 80 LEU B CA 1
ATOM 2424 C C . LEU B 1 80 ? 6.816 -3.396 -1.401 1 98.44 80 LEU B C 1
ATOM 2426 O O . LEU B 1 80 ? 6.246 -3.178 -2.473 1 98.44 80 LEU B O 1
ATOM 2430 N N . GLY B 1 81 ? 7.559 -2.516 -0.761 1 98.06 81 GLY B N 1
ATOM 2431 C CA . GLY B 1 81 ? 7.746 -1.186 -1.317 1 98.06 81 GLY B CA 1
ATOM 2432 C C . GLY B 1 81 ? 8.922 -1.102 -2.277 1 98.06 81 GLY B C 1
ATOM 2433 O O . GLY B 1 81 ? 9.07 -0.113 -2.998 1 98.06 81 GLY B O 1
ATOM 2434 N N . SER B 1 82 ? 9.703 -2.15 -2.256 1 97.19 82 SER B N 1
ATOM 2435 C CA . SER B 1 82 ? 10.938 -2.117 -3.027 1 97.19 82 SER B CA 1
ATOM 2436 C C . SER B 1 82 ? 11.219 -3.467 -3.68 1 97.19 82 SER B C 1
ATOM 2438 O O . SER B 1 82 ? 12.328 -4 -3.559 1 97.19 82 SER B O 1
ATOM 2440 N N . THR B 1 83 ? 10.18 -4.027 -4.312 1 98.62 83 THR B N 1
ATOM 2441 C CA . THR B 1 83 ? 10.391 -5.285 -5.02 1 98.62 83 THR B CA 1
ATOM 2442 C C . THR B 1 83 ? 11.367 -5.09 -6.18 1 98.62 83 THR B C 1
ATOM 2444 O O . THR B 1 83 ? 11.531 -3.979 -6.68 1 98.62 83 THR B O 1
ATOM 2447 N N . LEU B 1 84 ? 12 -6.152 -6.562 1 98.62 84 LEU B N 1
ATOM 2448 C CA . LEU B 1 84 ? 12.914 -6.137 -7.699 1 98.62 84 LEU B CA 1
ATOM 2449 C C . LEU B 1 84 ? 12.148 -6.16 -9.016 1 98.62 84 LEU B C 1
ATOM 2451 O O . LEU B 1 84 ? 11.047 -6.711 -9.086 1 98.62 84 LEU B O 1
ATOM 2455 N N . ALA B 1 85 ? 12.703 -5.527 -10.016 1 98.56 85 ALA B N 1
ATOM 2456 C CA . ALA B 1 85 ? 12.234 -5.734 -11.383 1 98.56 85 ALA B CA 1
ATOM 2457 C C . ALA B 1 85 ? 12.875 -6.98 -12 1 98.56 85 ALA B C 1
ATOM 2459 O O . ALA B 1 85 ? 13.922 -7.438 -11.539 1 98.56 85 ALA B O 1
ATOM 2460 N N . PRO B 1 86 ? 12.211 -7.52 -12.992 1 98.81 86 PRO B N 1
ATOM 2461 C CA . PRO B 1 86 ? 12.742 -8.75 -13.578 1 98.81 86 PRO B CA 1
ATOM 2462 C C . PRO B 1 8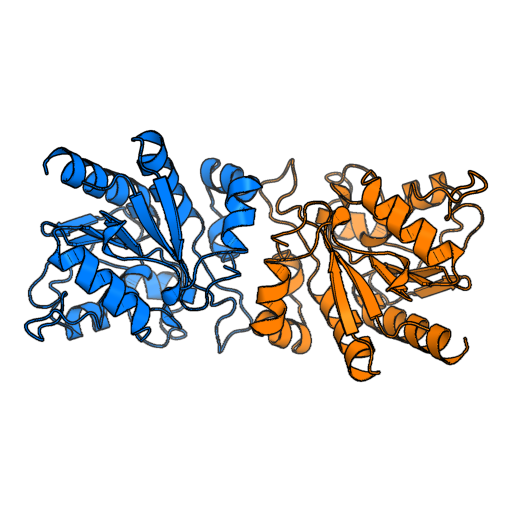6 ? 14.188 -8.609 -14.047 1 98.81 86 PRO B C 1
ATOM 2464 O O . PRO B 1 86 ? 14.969 -9.555 -13.938 1 98.81 86 PRO B O 1
ATOM 2467 N N . GLY B 1 87 ? 14.586 -7.445 -14.453 1 98.38 87 GLY B N 1
ATOM 2468 C CA . GLY B 1 87 ? 15.945 -7.207 -14.93 1 98.38 87 GLY B CA 1
ATOM 2469 C C . GLY B 1 87 ? 16.969 -7.176 -13.812 1 98.38 87 GLY B C 1
ATOM 2470 O O . GLY B 1 87 ? 18.172 -7.23 -14.062 1 98.38 87 GLY B O 1
ATOM 2471 N N . GLN B 1 88 ? 16.516 -7.281 -12.609 1 98.62 88 GLN B N 1
ATOM 2472 C CA . GLN B 1 88 ? 17.406 -7.16 -11.461 1 98.62 88 GLN B CA 1
ATOM 2473 C C . GLN B 1 88 ? 17.609 -8.508 -10.781 1 98.62 88 GLN B C 1
ATOM 2475 O O . GLN B 1 88 ? 18.219 -8.586 -9.711 1 98.62 88 GLN B O 1
ATOM 2480 N N . VAL B 1 89 ? 17.016 -9.578 -11.391 1 98.19 89 VAL B N 1
ATOM 2481 C CA . VAL B 1 89 ? 17.188 -10.898 -10.812 1 98.19 89 VAL B CA 1
ATOM 2482 C C . VAL B 1 89 ? 17.781 -11.844 -11.852 1 98.19 89 VAL B C 1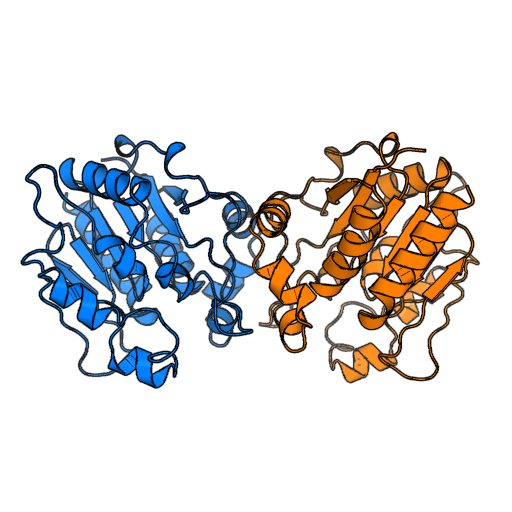
ATOM 2484 O O . VAL B 1 89 ? 17.625 -11.633 -13.055 1 98.19 89 VAL B O 1
ATOM 2487 N N . LYS B 1 90 ? 18.594 -12.82 -11.344 1 98 90 LYS B N 1
ATOM 2488 C CA . LYS B 1 90 ? 19.156 -13.867 -12.188 1 98 90 LYS B CA 1
ATOM 2489 C C . LYS B 1 90 ? 18.453 -15.203 -11.961 1 98 90 LYS B C 1
ATOM 2491 O O . LYS B 1 90 ? 18.484 -15.742 -10.852 1 98 90 LYS B O 1
ATOM 2496 N N . ALA B 1 91 ? 17.938 -15.75 -13.047 1 98.38 91 ALA B N 1
ATOM 2497 C CA . ALA B 1 91 ? 17.141 -16.969 -12.977 1 98.38 91 ALA B CA 1
ATOM 2498 C C . ALA B 1 91 ? 17.906 -18.078 -12.273 1 98.38 91 ALA B C 1
ATOM 2500 O O . ALA B 1 91 ? 17.312 -18.859 -11.516 1 98.38 91 ALA B O 1
ATOM 2501 N N . ASP B 1 92 ? 19.219 -18.109 -12.398 1 97.44 92 ASP B N 1
ATOM 2502 C CA . ASP B 1 92 ? 20.031 -19.219 -11.906 1 97.44 92 ASP B CA 1
ATOM 2503 C C . ASP B 1 92 ? 20.156 -19.188 -10.383 1 97.44 92 ASP B C 1
ATOM 2505 O O . ASP B 1 92 ? 20.609 -20.156 -9.773 1 97.44 92 ASP B O 1
ATOM 2509 N N . GLU B 1 93 ? 19.672 -18.156 -9.828 1 98.19 93 GLU B N 1
ATOM 2510 C CA . GLU B 1 93 ? 19.797 -18.031 -8.383 1 98.19 93 GLU B CA 1
ATOM 2511 C C . GLU B 1 93 ? 18.594 -18.656 -7.672 1 98.19 93 GLU B C 1
ATOM 2513 O O . GLU B 1 93 ? 18.594 -18.812 -6.449 1 98.19 93 GLU B O 1
ATOM 2518 N N . TYR B 1 94 ? 17.594 -19.062 -8.438 1 98.62 94 TYR B N 1
ATOM 2519 C CA . TYR B 1 94 ? 16.344 -19.469 -7.805 1 98.62 94 TYR B CA 1
ATOM 2520 C C . TYR B 1 94 ? 15.984 -20.891 -8.18 1 98.62 94 TYR B C 1
ATOM 2522 O O . TYR B 1 94 ? 16.141 -21.297 -9.328 1 98.62 94 TYR B O 1
ATOM 2530 N N . SER B 1 95 ? 15.469 -21.609 -7.199 1 98.12 95 SER B N 1
ATOM 2531 C CA . SER B 1 95 ? 14.984 -22.969 -7.422 1 98.12 95 SER B CA 1
ATOM 2532 C C . SER B 1 95 ? 13.484 -22.984 -7.703 1 98.12 95 SER B C 1
ATOM 2534 O O . SER B 1 95 ? 12.945 -23.984 -8.188 1 98.12 95 SER B O 1
ATOM 2536 N N . VAL B 1 96 ? 12.82 -21.922 -7.344 1 98.81 96 VAL B N 1
ATOM 2537 C CA . VAL B 1 96 ? 11.375 -21.812 -7.488 1 98.81 96 VAL B CA 1
ATOM 2538 C C . VAL B 1 96 ? 11.008 -20.391 -7.914 1 98.81 96 VAL B C 1
ATOM 2540 O O . VAL B 1 96 ? 11.586 -19.422 -7.418 1 98.81 96 VAL B O 1
ATOM 2543 N N . ILE B 1 97 ? 10.141 -20.266 -8.844 1 98.94 97 ILE B N 1
ATOM 2544 C CA . ILE B 1 97 ? 9.414 -19.016 -9.07 1 98.94 97 ILE B CA 1
ATOM 2545 C C . ILE B 1 97 ? 7.934 -19.234 -8.75 1 98.94 97 ILE B C 1
ATOM 2547 O O . ILE B 1 97 ? 7.332 -20.219 -9.188 1 98.94 97 ILE B O 1
ATOM 2551 N N . TYR B 1 98 ? 7.406 -18.391 -7.91 1 99 98 TYR B N 1
ATOM 2552 C CA . TYR B 1 98 ? 6.047 -18.5 -7.395 1 99 98 TYR B CA 1
ATOM 2553 C C . TYR B 1 98 ? 5.238 -17.25 -7.699 1 99 98 TYR B C 1
ATOM 2555 O O . TYR B 1 98 ? 5.59 -16.156 -7.254 1 99 98 TYR B O 1
ATOM 2563 N N . TYR B 1 99 ? 4.156 -17.406 -8.461 1 99 99 TYR B N 1
ATOM 2564 C CA . TYR B 1 99 ? 3.266 -16.312 -8.836 1 99 99 TYR B CA 1
ATOM 2565 C C . TYR B 1 99 ? 2.104 -16.203 -7.855 1 99 99 TYR B C 1
ATOM 2567 O O . TYR B 1 99 ? 1.247 -17.078 -7.793 1 99 99 TYR B O 1
ATOM 2575 N N . THR B 1 100 ? 2.053 -15.086 -7.121 1 98.94 100 THR B N 1
ATOM 2576 C CA . THR B 1 100 ? 0.928 -14.797 -6.238 1 98.94 100 THR B CA 1
ATOM 2577 C C . THR B 1 100 ? -0.246 -14.227 -7.031 1 98.94 100 THR B C 1
ATOM 2579 O O . THR B 1 100 ? -0.077 -13.781 -8.172 1 98.94 100 THR B O 1
ATOM 2582 N N . GLY B 1 101 ? -1.403 -14.336 -6.379 1 98.69 101 GLY B N 1
ATOM 2583 C CA . GLY B 1 101 ? -2.562 -13.781 -7.062 1 98.69 101 GLY B CA 1
ATOM 2584 C C . GLY B 1 101 ? -3.021 -12.461 -6.484 1 98.69 101 GLY B C 1
ATOM 2585 O O . GLY B 1 101 ? -2.211 -11.688 -5.969 1 98.69 101 GLY B O 1
ATOM 2586 N N . GLY B 1 102 ? -4.309 -12.258 -6.574 1 98.62 102 GLY B N 1
ATOM 2587 C CA . GLY B 1 102 ? -4.996 -10.977 -6.57 1 98.62 102 GLY B CA 1
ATOM 2588 C C . GLY B 1 102 ? -5.41 -10.523 -7.957 1 98.62 102 GLY B C 1
ATOM 2589 O O . GLY B 1 102 ? -4.77 -10.875 -8.953 1 98.62 102 GLY B O 1
ATOM 2590 N N . HIS B 1 103 ? -6.473 -9.68 -7.953 1 98.81 103 HIS B N 1
ATOM 2591 C CA . HIS B 1 103 ? -7 -9.336 -9.266 1 98.81 103 HIS B CA 1
ATOM 2592 C C . HIS B 1 103 ? -6.035 -8.438 -10.031 1 98.81 103 HIS B C 1
ATOM 2594 O O . HIS B 1 103 ? -6.137 -8.305 -11.25 1 98.81 103 HIS B O 1
ATOM 2600 N N . GLY B 1 104 ? -5.133 -7.812 -9.336 1 98.62 104 GLY B N 1
ATOM 2601 C CA . GLY B 1 104 ? -4.172 -6.953 -10.008 1 98.62 104 GLY B CA 1
ATOM 2602 C C . GLY B 1 104 ? -3.357 -7.676 -11.062 1 98.62 104 GLY B C 1
ATOM 2603 O O . GLY B 1 104 ? -2.979 -7.086 -12.07 1 98.62 104 GLY B O 1
ATOM 2604 N N . VAL B 1 105 ? -3.117 -8.961 -10.898 1 98.88 105 VAL B N 1
ATOM 2605 C CA . VAL B 1 105 ? -2.219 -9.727 -11.758 1 98.88 105 VAL B CA 1
ATOM 2606 C C . VAL B 1 105 ? -2.84 -9.891 -13.141 1 98.88 105 VAL B C 1
ATOM 2608 O O . VAL B 1 105 ? -2.137 -10.172 -14.109 1 98.88 105 VAL B O 1
ATOM 2611 N N . MET B 1 106 ? -4.148 -9.688 -13.211 1 98.81 106 MET B N 1
ATOM 2612 C CA . MET B 1 106 ? -4.871 -9.828 -14.477 1 98.81 106 MET B CA 1
ATOM 2613 C C . MET B 1 106 ? -4.43 -8.766 -15.477 1 98.81 106 MET B C 1
ATOM 2615 O O . MET B 1 106 ? -4.676 -8.898 -16.672 1 98.81 106 MET B O 1
ATOM 2619 N N . TYR B 1 107 ? -3.693 -7.793 -14.984 1 98.62 107 TYR B N 1
ATOM 2620 C CA . TYR B 1 107 ? -3.439 -6.621 -15.812 1 98.62 107 TYR B CA 1
ATOM 2621 C C . TYR B 1 107 ? -1.944 -6.434 -16.047 1 98.62 107 TYR B C 1
ATOM 2623 O O . TYR B 1 107 ? -1.533 -5.551 -16.797 1 98.62 107 TYR B O 1
ATOM 2631 N N . ASP B 1 108 ? -1.082 -7.293 -15.391 1 98.56 108 ASP B N 1
ATOM 2632 C CA . ASP B 1 108 ? 0.323 -6.953 -15.594 1 98.56 108 ASP B CA 1
ATOM 2633 C C . ASP B 1 108 ? 1.194 -8.211 -15.609 1 98.56 108 ASP B C 1
ATOM 2635 O O . ASP B 1 108 ? 2.406 -8.125 -15.82 1 98.56 108 ASP B O 1
ATOM 2639 N N . PHE B 1 109 ? 0.607 -9.453 -15.477 1 98.88 109 PHE B N 1
ATOM 2640 C CA . PHE B 1 109 ? 1.41 -10.672 -15.445 1 98.88 109 PHE B CA 1
ATOM 2641 C C . PHE B 1 109 ? 1.525 -11.281 -16.844 1 98.88 109 PHE B C 1
ATOM 2643 O O . PHE B 1 109 ? 2.625 -11.602 -17.297 1 98.88 109 PHE B O 1
ATOM 2650 N N . ALA B 1 110 ? 0.353 -11.398 -17.547 1 98.5 110 ALA B N 1
ATOM 2651 C CA . ALA B 1 110 ? 0.235 -12.312 -18.672 1 98.5 110 ALA B CA 1
ATOM 2652 C C . ALA B 1 110 ? 1.174 -11.914 -19.812 1 98.5 110 ALA B C 1
ATOM 2654 O O . ALA B 1 110 ? 1.752 -12.766 -20.484 1 98.5 110 ALA B O 1
ATOM 2655 N N . ASP B 1 111 ? 1.404 -10.602 -19.969 1 97.5 111 ASP B N 1
ATOM 2656 C CA . ASP B 1 111 ? 2.152 -10.156 -21.141 1 97.5 111 ASP B CA 1
ATOM 2657 C C . ASP B 1 111 ? 3.518 -9.602 -20.75 1 97.5 111 ASP B C 1
ATOM 2659 O O . ASP B 1 111 ? 4.113 -8.812 -21.484 1 97.5 111 ASP B O 1
ATOM 2663 N N . ASN B 1 112 ? 3.938 -9.984 -19.562 1 98.62 112 ASN B N 1
ATOM 2664 C CA . ASN B 1 112 ? 5.258 -9.539 -19.141 1 98.62 112 ASN B CA 1
ATOM 2665 C C . ASN B 1 112 ? 6.355 -10.484 -19.609 1 98.62 112 ASN B C 1
ATOM 2667 O O . ASN B 1 112 ? 6.617 -11.508 -18.984 1 98.62 112 ASN B O 1
ATOM 2671 N N . HIS B 1 113 ? 7.074 -10.109 -20.672 1 98.62 113 HIS B N 1
ATOM 2672 C CA . HIS B 1 113 ? 8.047 -10.977 -21.328 1 98.62 113 HIS B CA 1
ATOM 2673 C C . HIS B 1 113 ? 9.227 -11.273 -20.422 1 98.62 113 HIS B C 1
ATOM 2675 O O . HIS B 1 113 ? 9.773 -12.383 -20.438 1 98.62 113 HIS B O 1
ATOM 2681 N N . ALA B 1 114 ? 9.625 -10.297 -19.656 1 98.81 114 ALA B N 1
ATOM 2682 C CA . ALA B 1 114 ? 10.766 -10.484 -18.766 1 98.81 114 ALA B CA 1
ATOM 2683 C C . ALA B 1 114 ? 10.461 -11.547 -17.703 1 98.81 114 ALA B C 1
ATOM 2685 O O . ALA B 1 114 ? 11.312 -12.383 -17.391 1 98.81 114 ALA B O 1
ATOM 2686 N N . LEU B 1 115 ? 9.289 -11.523 -17.172 1 98.81 115 LEU B N 1
ATOM 2687 C CA . LEU B 1 115 ? 8.867 -12.539 -16.203 1 98.81 115 LEU B CA 1
ATOM 2688 C C . LEU B 1 115 ? 8.766 -13.906 -16.875 1 98.81 115 LEU B C 1
ATOM 2690 O O . LEU B 1 115 ? 9.141 -14.922 -16.266 1 98.81 115 LEU B O 1
ATOM 2694 N N . GLN B 1 116 ? 8.258 -13.922 -18.094 1 98.81 116 GLN B N 1
ATOM 2695 C CA . GLN B 1 116 ? 8.172 -15.164 -18.844 1 98.81 116 GLN B CA 1
ATOM 2696 C C . GLN B 1 116 ? 9.555 -15.789 -19.031 1 98.81 116 GLN B C 1
ATOM 2698 O O . GLN B 1 116 ? 9.727 -17 -18.828 1 98.81 116 GLN B O 1
ATOM 2703 N N . ASP B 1 117 ? 10.492 -14.953 -19.359 1 98.69 117 ASP B N 1
ATOM 2704 C CA . ASP B 1 117 ? 11.859 -15.414 -19.578 1 98.69 117 ASP B CA 1
ATOM 2705 C C . ASP B 1 117 ? 12.453 -15.984 -18.281 1 98.69 117 ASP B C 1
ATOM 2707 O O . ASP B 1 117 ? 13.125 -17.016 -18.312 1 98.69 117 ASP B O 1
ATOM 2711 N N . LEU B 1 118 ? 12.266 -15.297 -17.156 1 98.75 118 LEU B N 1
ATOM 2712 C CA . LEU B 1 118 ? 12.742 -15.773 -15.867 1 98.75 118 LEU B CA 1
ATOM 2713 C C . LEU B 1 118 ? 12.164 -17.141 -15.539 1 98.75 118 LEU B C 1
ATOM 2715 O O . LEU B 1 118 ? 12.898 -18.062 -15.172 1 98.75 118 LEU B O 1
ATOM 2719 N N . ALA B 1 119 ? 10.867 -17.266 -15.742 1 98.88 119 ALA B N 1
ATOM 2720 C CA . ALA B 1 119 ? 10.188 -18.516 -15.414 1 98.88 119 ALA B CA 1
ATOM 2721 C C . ALA B 1 119 ? 10.68 -19.641 -16.312 1 98.88 119 ALA B C 1
ATOM 2723 O O . ALA B 1 119 ? 10.914 -20.766 -15.828 1 98.88 119 ALA B O 1
ATOM 2724 N N . ARG B 1 120 ? 10.82 -19.375 -17.625 1 98.81 120 ARG B N 1
ATOM 2725 C CA . ARG B 1 120 ? 11.328 -20.375 -18.547 1 98.81 120 ARG B CA 1
ATOM 2726 C C . ARG B 1 120 ? 12.703 -20.875 -18.125 1 98.81 120 ARG B C 1
ATOM 2728 O O . ARG B 1 120 ? 12.938 -22.078 -18.047 1 98.81 120 ARG B O 1
ATOM 2735 N N . LYS B 1 121 ? 13.602 -19.953 -17.828 1 98.69 121 LYS B N 1
ATOM 2736 C CA . LYS B 1 121 ? 14.977 -20.312 -17.453 1 98.69 121 LYS B CA 1
ATOM 2737 C C . LYS B 1 121 ? 15.008 -21.125 -16.172 1 98.69 121 LYS B C 1
ATOM 2739 O O . LYS B 1 121 ? 15.727 -22.125 -16.078 1 98.69 121 LYS B O 1
ATOM 2744 N N . ILE B 1 122 ? 14.234 -20.703 -15.172 1 98.69 122 ILE B N 1
ATOM 2745 C CA . ILE B 1 122 ? 14.18 -21.453 -13.914 1 98.69 122 ILE B CA 1
ATOM 2746 C C . ILE B 1 122 ? 13.648 -22.859 -14.164 1 98.69 122 ILE B C 1
ATOM 2748 O O . ILE B 1 122 ? 14.227 -23.844 -13.695 1 98.69 122 ILE B O 1
ATOM 2752 N N . TYR B 1 123 ? 12.602 -22.938 -14.945 1 98.56 123 TYR B N 1
ATOM 2753 C CA . TYR B 1 123 ? 11.961 -24.219 -15.234 1 98.56 123 TYR B CA 1
ATOM 2754 C C . TYR B 1 123 ? 12.906 -25.156 -15.992 1 98.56 123 TYR B C 1
ATOM 2756 O O . TYR B 1 123 ? 13.062 -26.312 -15.633 1 98.56 123 TYR B O 1
ATOM 2764 N N . GLU B 1 124 ? 13.57 -24.656 -16.984 1 98.19 124 GLU B N 1
ATOM 2765 C CA . GLU B 1 124 ? 14.406 -25.469 -17.859 1 98.19 124 GLU B CA 1
ATOM 2766 C C . GLU B 1 124 ? 15.688 -25.906 -17.156 1 98.19 124 GLU B C 1
ATOM 2768 O O . GLU B 1 124 ? 16.359 -26.844 -17.594 1 98.19 124 GLU B O 1
ATOM 2773 N N . LYS B 1 125 ? 16.016 -25.312 -16.109 1 97 125 LYS B N 1
ATOM 2774 C CA . LYS B 1 125 ? 17.188 -25.719 -15.328 1 97 125 LYS B CA 1
ATOM 2775 C C . LYS B 1 125 ? 16.781 -26.672 -14.203 1 97 125 LYS B C 1
ATOM 2777 O O . LYS B 1 125 ? 17.562 -26.891 -13.273 1 97 125 LYS B O 1
ATOM 2782 N N . GLY B 1 126 ? 15.562 -27 -14.25 1 96.94 126 GLY B N 1
ATOM 2783 C CA . GLY B 1 126 ? 15.117 -28 -13.297 1 96.94 126 GLY B CA 1
ATOM 2784 C C . GLY B 1 126 ? 14.344 -27.422 -12.125 1 96.94 126 GLY B C 1
ATOM 2785 O O . GLY B 1 126 ? 13.984 -28.141 -11.195 1 96.94 126 GLY B O 1
ATOM 2786 N N . GLY B 1 127 ? 14.133 -26.094 -12.117 1 98.31 127 GLY B N 1
ATOM 2787 C CA . GLY B 1 127 ? 13.398 -25.438 -11.039 1 98.31 127 GLY B CA 1
ATOM 2788 C C . GLY B 1 127 ? 11.898 -25.656 -11.133 1 98.31 127 GLY B C 1
ATOM 2789 O O . GLY B 1 127 ? 11.406 -26.266 -12.086 1 98.31 127 GLY B O 1
ATOM 2790 N N . ILE B 1 128 ? 11.172 -25.188 -10.102 1 98.75 128 ILE B N 1
ATOM 2791 C CA . ILE B 1 128 ? 9.727 -25.328 -9.969 1 98.75 128 ILE B CA 1
ATOM 2792 C C . ILE B 1 128 ? 9.039 -24.016 -10.359 1 98.75 128 ILE B C 1
ATOM 2794 O O . ILE B 1 128 ? 9.508 -22.938 -10.008 1 98.75 128 ILE B O 1
ATOM 2798 N N . VAL B 1 129 ? 8.023 -24.125 -11.133 1 98.94 129 VAL B N 1
ATOM 2799 C CA . VAL B 1 129 ? 7.121 -23.016 -11.398 1 98.94 129 VAL B CA 1
ATOM 2800 C C . VAL B 1 129 ? 5.805 -23.234 -10.656 1 98.94 129 VAL B C 1
ATOM 2802 O O . VAL B 1 129 ? 5.117 -24.234 -10.867 1 98.94 129 VAL B O 1
ATOM 2805 N N . ALA B 1 130 ? 5.457 -22.344 -9.75 1 98.94 130 ALA B N 1
ATOM 2806 C CA . ALA B 1 130 ? 4.242 -22.438 -8.945 1 98.94 130 ALA B CA 1
ATOM 2807 C C . ALA B 1 130 ? 3.393 -21.172 -9.078 1 98.94 130 ALA B C 1
ATOM 2809 O O . ALA B 1 130 ? 3.912 -20.109 -9.383 1 98.94 130 ALA B O 1
ATOM 2810 N N . ALA B 1 131 ? 2.113 -21.297 -8.922 1 99 131 ALA B N 1
ATOM 2811 C CA . ALA B 1 131 ? 1.202 -20.156 -9.016 1 99 131 ALA B CA 1
ATOM 2812 C C . ALA B 1 131 ? -0.118 -20.438 -8.312 1 99 131 ALA B C 1
ATOM 2814 O O . ALA B 1 131 ? -0.54 -21.594 -8.219 1 99 131 ALA B O 1
ATOM 2815 N N . VAL B 1 132 ? -0.776 -19.406 -7.855 1 98.94 132 VAL B N 1
ATOM 2816 C CA . VAL B 1 132 ? -2.023 -19.625 -7.129 1 98.94 132 VAL B CA 1
ATOM 2817 C C . VAL B 1 132 ? -3.068 -18.609 -7.586 1 98.94 132 VAL B C 1
ATOM 2819 O O . VAL B 1 132 ? -2.727 -17.484 -7.957 1 98.94 132 VAL B O 1
ATOM 2822 N N . CYS B 1 133 ? -4.375 -19.047 -7.523 1 98.88 133 CYS B N 1
ATOM 2823 C CA . CYS B 1 133 ? -5.484 -18.141 -7.789 1 98.88 133 CYS B CA 1
ATOM 2824 C C . CYS B 1 133 ? -5.301 -17.438 -9.125 1 98.88 133 CYS B C 1
ATOM 2826 O O . CYS B 1 133 ? -5.027 -18.078 -10.141 1 98.88 133 CYS B O 1
ATOM 2828 N N . HIS B 1 134 ? -5.512 -16.125 -9.211 1 98.94 134 HIS B N 1
ATOM 2829 C CA . HIS B 1 134 ? -5.293 -15.375 -10.445 1 98.94 134 HIS B CA 1
ATOM 2830 C C . HIS B 1 134 ? -3.814 -15.344 -10.82 1 98.94 134 HIS B C 1
ATOM 2832 O O . HIS B 1 134 ? -3.463 -15.062 -11.969 1 98.94 134 HIS B O 1
ATOM 2838 N N . GLY B 1 135 ? -2.918 -15.664 -9.906 1 98.94 135 GLY B N 1
ATOM 2839 C CA . GLY B 1 135 ? -1.494 -15.68 -10.203 1 98.94 135 GLY B CA 1
ATOM 2840 C C . GLY B 1 135 ? -1.133 -16.594 -11.359 1 98.94 135 GLY B C 1
ATOM 2841 O O . GLY B 1 135 ? -0.143 -16.359 -12.062 1 98.94 135 GLY B O 1
ATOM 2842 N N . VAL B 1 136 ? -1.926 -17.531 -11.688 1 98.94 136 VAL B N 1
ATOM 2843 C CA . VAL B 1 136 ? -1.669 -18.531 -12.734 1 98.94 136 VAL B CA 1
ATOM 2844 C C . VAL B 1 136 ? -1.696 -17.844 -14.102 1 98.94 136 VAL B C 1
ATOM 2846 O O . VAL B 1 136 ? -1.2 -18.406 -15.086 1 98.94 136 VAL B O 1
ATOM 2849 N N . VAL B 1 137 ? -2.254 -16.609 -14.195 1 98.88 137 VAL B N 1
ATOM 2850 C CA . VAL B 1 137 ? -2.285 -15.938 -15.484 1 98.88 137 VAL B CA 1
ATOM 2851 C C . VAL B 1 137 ? -0.865 -15.586 -15.922 1 98.88 137 VAL B C 1
ATOM 2853 O O . VAL B 1 137 ? -0.606 -15.367 -17.109 1 98.88 137 VAL B O 1
ATOM 2856 N N . GLY B 1 138 ? 0.076 -15.555 -14.945 1 98.88 138 GLY B N 1
ATOM 2857 C CA . GLY B 1 138 ? 1.482 -15.375 -15.273 1 98.88 138 GLY B CA 1
ATOM 2858 C C . GLY B 1 138 ? 2.055 -16.516 -16.094 1 98.88 138 GLY B C 1
ATOM 2859 O O . GLY B 1 138 ? 3.125 -16.391 -16.688 1 98.88 138 GLY B O 1
ATOM 2860 N N . LEU B 1 139 ? 1.384 -17.656 -16.188 1 98.88 139 LEU B N 1
ATOM 2861 C CA . LEU B 1 139 ? 1.851 -18.859 -16.875 1 98.88 139 LEU B CA 1
ATOM 2862 C C . LEU B 1 139 ? 1.375 -18.859 -18.328 1 98.88 139 LEU B C 1
ATOM 2864 O O . LEU B 1 139 ? 1.89 -19.625 -19.141 1 98.88 139 LEU B O 1
ATOM 2868 N N . LEU B 1 140 ? 0.393 -18.047 -18.672 1 98.88 140 LEU B N 1
ATOM 2869 C CA . LEU B 1 140 ? -0.408 -18.188 -19.875 1 98.88 140 LEU B CA 1
ATOM 2870 C C . LEU B 1 140 ? 0.476 -18.156 -21.125 1 98.88 140 LEU B C 1
ATOM 2872 O O . LEU B 1 140 ? 0.242 -18.906 -22.078 1 98.88 140 LEU B O 1
ATOM 2876 N N . ASN B 1 141 ? 1.513 -17.359 -21.078 1 98.75 141 ASN B N 1
ATOM 2877 C CA . ASN B 1 141 ? 2.25 -17.094 -22.312 1 98.75 141 ASN B CA 1
ATOM 2878 C C . ASN B 1 141 ? 3.721 -17.484 -22.172 1 98.75 141 ASN B C 1
ATOM 2880 O O . ASN B 1 141 ? 4.566 -16.984 -22.922 1 98.75 141 ASN B O 1
ATOM 2884 N N . ILE B 1 142 ? 4.016 -18.281 -21.172 1 98.81 142 ILE B N 1
ATOM 2885 C CA . ILE B 1 142 ? 5.383 -18.766 -21.031 1 98.81 142 ILE B CA 1
ATOM 2886 C C . ILE B 1 142 ? 5.668 -19.812 -22.125 1 98.81 142 ILE B C 1
ATOM 2888 O O . ILE B 1 142 ? 5.043 -20.875 -22.156 1 98.81 142 ILE B O 1
ATOM 2892 N N . LYS B 1 143 ? 6.578 -19.484 -23 1 98.44 143 LYS B N 1
ATOM 2893 C CA . LYS B 1 143 ? 7.043 -20.406 -24.047 1 98.44 143 LYS B CA 1
ATOM 2894 C C . LYS B 1 143 ? 8.406 -20.984 -23.688 1 98.44 143 LYS B C 1
ATOM 2896 O O . LYS B 1 143 ? 9.32 -20.25 -23.312 1 98.44 143 LYS B O 1
ATOM 2901 N N . LEU B 1 144 ? 8.492 -22.297 -23.828 1 98.38 144 LEU B N 1
ATOM 2902 C CA . LEU B 1 144 ? 9.766 -22.969 -23.578 1 98.38 144 LEU B CA 1
ATOM 2903 C C . LEU B 1 144 ? 10.672 -22.859 -24.812 1 98.38 144 LEU B C 1
ATOM 2905 O O . LEU B 1 144 ? 10.266 -22.344 -25.844 1 98.38 144 LEU B O 1
ATOM 2909 N N . SER B 1 145 ? 11.875 -23.297 -24.609 1 97.62 145 SER B N 1
ATOM 2910 C CA . SER B 1 145 ? 12.883 -23.188 -25.672 1 97.62 145 SER B CA 1
ATOM 2911 C C . SER B 1 145 ? 12.492 -24 -26.891 1 97.62 145 SER B C 1
ATOM 2913 O O . SER B 1 145 ? 12.938 -23.703 -28 1 97.62 145 SER B O 1
ATOM 2915 N N . ASN B 1 146 ? 11.648 -25 -26.734 1 97.19 146 ASN B N 1
ATOM 2916 C CA . ASN B 1 146 ? 11.172 -25.812 -27.859 1 97.19 146 ASN B CA 1
ATOM 2917 C C . ASN B 1 146 ? 9.977 -25.156 -28.547 1 97.19 146 ASN B C 1
ATOM 2919 O O . ASN B 1 146 ? 9.336 -25.781 -29.391 1 97.19 146 ASN B O 1
ATOM 2923 N N . ASN B 1 147 ? 9.609 -23.969 -28.062 1 96.56 147 ASN B N 1
ATOM 2924 C CA . ASN B 1 147 ? 8.578 -23.109 -28.641 1 96.56 147 ASN B CA 1
ATOM 2925 C C . ASN B 1 147 ? 7.18 -23.594 -28.25 1 96.56 147 ASN B C 1
ATOM 2927 O O . ASN B 1 147 ? 6.191 -23.141 -28.828 1 96.56 147 ASN B O 1
ATOM 2931 N N . CYS B 1 148 ? 7.113 -24.484 -27.344 1 97.94 148 CYS B N 1
ATOM 2932 C CA . CYS B 1 148 ? 5.828 -24.906 -26.797 1 97.94 148 CYS B CA 1
ATOM 2933 C C . CYS B 1 148 ? 5.484 -24.109 -25.547 1 97.94 148 CYS B C 1
ATOM 2935 O O . CYS B 1 148 ? 6.375 -23.703 -24.797 1 97.94 148 CYS B O 1
ATOM 2937 N N . LEU B 1 149 ? 4.227 -23.953 -25.391 1 98.69 149 LEU B N 1
ATOM 2938 C CA . LEU B 1 149 ? 3.775 -23.312 -24.156 1 98.69 149 LEU B CA 1
ATOM 2939 C C . LEU B 1 149 ? 4.016 -24.234 -22.953 1 98.69 149 LEU B C 1
ATOM 2941 O O . LEU B 1 149 ? 3.803 -25.438 -23.031 1 98.69 149 LEU B O 1
ATOM 2945 N N . LEU B 1 150 ? 4.406 -23.656 -21.891 1 98.56 150 LEU B N 1
ATOM 2946 C CA . LEU B 1 150 ? 4.609 -24.406 -20.641 1 98.56 150 LEU B CA 1
ATOM 2947 C C . LEU B 1 150 ? 3.346 -25.156 -20.25 1 98.56 150 LEU B C 1
ATOM 2949 O O . LEU B 1 150 ? 3.422 -26.281 -19.75 1 98.56 150 LEU B O 1
ATOM 2953 N N . LEU B 1 151 ? 2.213 -24.578 -20.547 1 98.44 151 LEU B N 1
ATOM 2954 C CA . LEU B 1 151 ? 0.924 -25.078 -20.078 1 98.44 151 LEU B CA 1
ATOM 2955 C C . LEU B 1 151 ? 0.436 -26.219 -20.969 1 98.44 151 LEU B C 1
ATOM 2957 O O . LEU B 1 151 ? -0.486 -26.953 -20.594 1 98.44 151 LEU B O 1
ATOM 2961 N N . LYS B 1 152 ? 0.964 -26.312 -22.141 1 98.38 152 LYS B N 1
ATOM 2962 C CA . LYS B 1 152 ? 0.425 -27.25 -23.109 1 98.38 152 LYS B CA 1
ATOM 2963 C C . LYS B 1 152 ? 0.454 -28.688 -22.562 1 98.38 152 LYS B C 1
ATOM 2965 O O . LYS B 1 152 ? 1.518 -29.188 -22.203 1 98.38 152 LYS B O 1
ATOM 2970 N N . ASN B 1 153 ? -0.681 -29.297 -22.469 1 98.31 153 ASN B N 1
ATOM 2971 C CA . ASN B 1 153 ? -0.885 -30.688 -22.047 1 98.31 153 ASN B CA 1
ATOM 2972 C C . ASN B 1 153 ? -0.431 -30.891 -20.609 1 98.31 153 ASN B C 1
ATOM 2974 O O . ASN B 1 153 ? 0.086 -31.953 -20.266 1 98.31 153 ASN B O 1
ATOM 2978 N N . ARG B 1 154 ? -0.492 -29.922 -19.797 1 98.75 154 ARG B N 1
ATOM 2979 C CA . ARG B 1 154 ? -0.142 -30 -18.391 1 98.75 154 ARG B CA 1
ATOM 2980 C C . ARG B 1 154 ? -1.379 -29.859 -17.5 1 98.75 154 ARG B C 1
ATOM 2982 O O . ARG B 1 154 ? -2.295 -29.094 -17.828 1 98.75 154 ARG B O 1
ATOM 2989 N N . LYS B 1 155 ? -1.437 -30.562 -16.406 1 98.94 155 LYS B N 1
ATOM 2990 C CA . LYS B 1 155 ? -2.504 -30.406 -15.422 1 98.94 155 LYS B CA 1
ATOM 2991 C C . LYS B 1 155 ? -2.336 -29.109 -14.633 1 98.94 155 LYS B C 1
ATOM 2993 O O . LYS B 1 155 ? -1.247 -28.812 -14.141 1 98.94 155 LYS B O 1
ATOM 2998 N N . VAL B 1 156 ? -3.391 -28.344 -14.602 1 98.88 156 VAL B N 1
ATOM 2999 C CA . VAL B 1 156 ? -3.289 -27.047 -13.945 1 98.88 156 VAL B CA 1
ATOM 3000 C C . VAL B 1 156 ? -4.613 -26.703 -13.273 1 98.88 156 VAL B C 1
ATOM 3002 O O . VAL B 1 156 ? -5.652 -27.281 -13.602 1 98.88 156 VAL B O 1
ATOM 3005 N N . THR B 1 157 ? -4.602 -25.906 -12.266 1 98.94 157 THR B N 1
ATOM 3006 C CA . THR B 1 157 ? -5.762 -25.234 -11.68 1 98.94 157 THR B CA 1
ATOM 3007 C C . THR B 1 157 ? -5.504 -23.75 -11.523 1 98.94 157 THR B C 1
ATOM 3009 O O . THR B 1 157 ? -4.449 -23.25 -11.914 1 98.94 157 THR B O 1
ATOM 3012 N N . GLY B 1 158 ? -6.414 -23.016 -11.109 1 98.88 158 GLY B N 1
ATOM 3013 C CA . GLY B 1 158 ? -6.461 -21.578 -10.906 1 98.88 158 GLY B CA 1
ATOM 3014 C C . GLY B 1 158 ? -7.855 -21.062 -10.586 1 98.88 158 GLY B C 1
ATOM 3015 O O . GLY B 1 158 ? -8.797 -21.844 -10.461 1 98.88 158 GLY B O 1
ATOM 3016 N N . PHE B 1 159 ? -7.926 -19.812 -10.422 1 98.94 159 PHE B N 1
ATOM 3017 C CA . PHE B 1 159 ? -9.211 -19.25 -10.023 1 98.94 159 PHE B CA 1
ATOM 3018 C C . PHE B 1 159 ? -10.297 -19.609 -11.031 1 98.94 159 PHE B C 1
ATOM 3020 O O . PHE B 1 159 ? -10.156 -19.328 -12.227 1 98.94 159 PHE B O 1
ATOM 3027 N N . SER B 1 160 ? -11.391 -20.172 -10.57 1 98.94 160 SER B N 1
ATOM 3028 C CA . SER B 1 160 ? -12.391 -20.75 -11.453 1 98.94 160 SER B CA 1
ATOM 3029 C C . SER B 1 160 ? -13.414 -19.703 -11.891 1 98.94 160 SER B C 1
ATOM 3031 O O . SER B 1 160 ? -13.57 -18.672 -11.242 1 98.94 160 SER B O 1
ATOM 3033 N N . ASN B 1 161 ? -14.062 -20 -13.016 1 98.81 161 ASN B N 1
ATOM 3034 C CA . ASN B 1 161 ? -15.141 -19.141 -13.492 1 98.81 161 ASN B CA 1
ATOM 3035 C C . ASN B 1 161 ? -16.234 -18.969 -12.445 1 98.81 161 ASN B C 1
ATOM 3037 O O . ASN B 1 161 ? -16.766 -17.875 -12.266 1 98.81 161 ASN B O 1
ATOM 3041 N N . ILE B 1 162 ? -16.594 -20.047 -11.797 1 98.75 162 ILE B N 1
ATOM 3042 C CA . ILE B 1 162 ? -17.641 -19.984 -10.789 1 98.75 162 ILE B CA 1
ATOM 3043 C C . ILE B 1 162 ? -17.203 -19.078 -9.633 1 98.75 162 ILE B C 1
ATOM 3045 O O . ILE B 1 162 ? -17.984 -18.297 -9.109 1 98.75 162 ILE B O 1
ATOM 3049 N N . GLU B 1 163 ? -15.984 -19.172 -9.195 1 98.81 163 GLU B N 1
ATOM 3050 C CA . GLU B 1 163 ? -15.484 -18.297 -8.141 1 98.81 163 GLU B CA 1
ATOM 3051 C C . GLU B 1 163 ? -15.453 -16.844 -8.586 1 98.81 163 GLU B C 1
ATOM 3053 O O . GLU B 1 163 ? -15.781 -15.945 -7.809 1 98.81 163 GLU B O 1
ATOM 3058 N N . GLU B 1 164 ? -15.07 -16.594 -9.844 1 98.81 164 GLU B N 1
ATOM 3059 C CA . GLU B 1 164 ? -15.078 -15.242 -10.375 1 98.81 164 GLU B CA 1
ATOM 3060 C C . GLU B 1 164 ? -16.484 -14.648 -10.367 1 98.81 164 GLU B C 1
ATOM 3062 O O . GLU B 1 164 ? -16.672 -13.484 -10.023 1 98.81 164 GLU B O 1
ATOM 3067 N N . LYS B 1 165 ? -17.438 -15.43 -10.727 1 98.62 165 LYS B N 1
ATOM 3068 C CA . LYS B 1 165 ? -18.828 -15 -10.711 1 98.62 165 LYS B CA 1
ATOM 3069 C C . LYS B 1 165 ? -19.297 -14.688 -9.289 1 98.62 165 LYS B C 1
ATOM 3071 O O . LYS B 1 165 ? -19.969 -13.688 -9.062 1 98.62 165 LYS B O 1
ATOM 3076 N N . LEU B 1 166 ? -18.953 -15.578 -8.375 1 98.31 166 LEU B N 1
ATOM 3077 C CA . LEU B 1 166 ? -19.312 -15.375 -6.977 1 98.31 166 LEU B CA 1
ATOM 3078 C C . LEU B 1 166 ? -18.656 -14.125 -6.414 1 98.31 166 LEU B C 1
ATOM 3080 O O . LEU B 1 166 ? -19.203 -13.453 -5.539 1 98.31 166 LEU B O 1
ATOM 3084 N N . ALA B 1 167 ? -17.453 -13.781 -6.949 1 97.31 167 ALA B N 1
ATOM 3085 C CA . ALA B 1 167 ? -16.766 -12.555 -6.57 1 97.31 167 ALA B CA 1
ATOM 3086 C C . ALA B 1 167 ? -17.375 -11.344 -7.27 1 97.31 167 ALA B C 1
ATOM 3088 O O . ALA B 1 167 ? -17.031 -10.203 -6.957 1 97.31 167 ALA B O 1
ATOM 3089 N N . GLU B 1 168 ? -18.25 -11.57 -8.234 1 97.81 168 GLU B N 1
ATOM 3090 C CA . GLU B 1 168 ? -18.984 -10.555 -8.977 1 97.81 168 GLU B CA 1
ATOM 3091 C C . GLU B 1 168 ? -18.047 -9.656 -9.773 1 97.81 168 GLU B C 1
ATOM 3093 O O . GLU B 1 168 ? -18.234 -8.438 -9.828 1 97.81 168 GLU B O 1
ATOM 3098 N N . LEU B 1 169 ? -16.984 -10.328 -10.352 1 98.12 169 LEU B N 1
ATOM 3099 C CA . LEU B 1 169 ? -16.016 -9.555 -11.117 1 98.12 169 LEU B CA 1
ATOM 3100 C C . LEU B 1 169 ? -15.828 -10.148 -12.508 1 98.12 169 LEU B C 1
ATOM 3102 O O . LEU B 1 169 ? -14.953 -9.711 -13.258 1 98.12 169 LEU B O 1
ATOM 3106 N N . ASP B 1 170 ? -16.672 -11.141 -12.898 1 97.94 170 ASP B N 1
ATOM 3107 C CA . ASP B 1 170 ? -16.531 -11.844 -14.164 1 97.94 170 ASP B CA 1
ATOM 3108 C C . ASP B 1 170 ? -16.734 -10.898 -15.344 1 97.94 170 ASP B C 1
ATOM 3110 O O . ASP B 1 170 ? -16.156 -11.094 -16.422 1 97.94 170 ASP B O 1
ATOM 3114 N N . ASP B 1 171 ? -17.453 -9.773 -15.117 1 97.38 171 ASP B N 1
ATOM 3115 C CA . ASP B 1 171 ? -17.672 -8.805 -16.172 1 97.38 171 ASP B CA 1
ATOM 3116 C C . ASP B 1 171 ? -16.672 -7.656 -16.094 1 97.38 171 ASP B C 1
ATOM 3118 O O . ASP B 1 171 ? -16.703 -6.73 -16.906 1 97.38 171 ASP B O 1
ATOM 3122 N N . VAL B 1 172 ? -15.82 -7.68 -15.156 1 97.94 172 VAL B N 1
ATOM 3123 C CA . VAL B 1 172 ? -14.883 -6.59 -14.914 1 97.94 172 VAL B CA 1
ATOM 3124 C C . VAL B 1 172 ? -13.5 -6.973 -15.438 1 97.94 172 VAL B C 1
ATOM 3126 O O . VAL B 1 172 ? -12.812 -6.156 -16.047 1 97.94 172 VAL B O 1
ATOM 3129 N N . V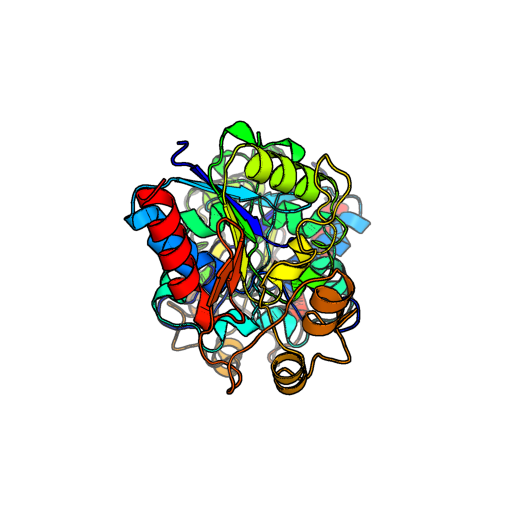AL B 1 173 ? -13.133 -8.195 -15.195 1 98.56 173 VAL B N 1
ATOM 3130 C CA . VAL B 1 173 ? -11.805 -8.664 -15.57 1 98.56 173 VAL B CA 1
ATOM 3131 C C . VAL B 1 173 ? -11.703 -8.781 -17.094 1 98.56 173 VAL B C 1
ATOM 3133 O O . VAL B 1 173 ? -12.711 -8.969 -17.766 1 98.56 173 VAL B O 1
ATOM 3136 N N . PRO B 1 174 ? -10.469 -8.625 -17.625 1 98.56 174 PRO B N 1
ATOM 3137 C CA . PRO B 1 174 ? -10.305 -8.602 -19.078 1 98.56 174 PRO B CA 1
ATOM 3138 C C . PRO B 1 174 ? -10.523 -9.977 -19.719 1 98.56 174 PRO B C 1
ATOM 3140 O O . PRO B 1 174 ? -10.734 -10.07 -20.922 1 98.56 174 PRO B O 1
ATOM 3143 N N . PHE B 1 175 ? -10.383 -11.07 -19.031 1 98.81 175 PHE B N 1
ATOM 3144 C CA . PHE B 1 175 ? -10.648 -12.445 -19.453 1 98.81 175 PHE B CA 1
ATOM 3145 C C . PHE B 1 175 ? -10.859 -13.352 -18.25 1 98.81 175 PHE B C 1
ATOM 3147 O O . PHE B 1 175 ? -10.586 -12.953 -17.109 1 98.81 175 PHE B O 1
ATOM 3154 N N . LEU B 1 176 ? -11.406 -14.469 -18.469 1 98.88 176 LEU B N 1
ATOM 3155 C CA . LEU B 1 176 ? -11.609 -15.453 -17.406 1 98.88 176 LEU B CA 1
ATOM 3156 C C . LEU B 1 176 ? -10.43 -16.422 -17.344 1 98.88 176 LEU B C 1
ATOM 3158 O O . LEU B 1 176 ? -10.078 -17.047 -18.328 1 98.88 176 LEU B O 1
ATOM 3162 N N . THR B 1 177 ? -9.859 -16.547 -16.141 1 98.88 177 THR B N 1
ATOM 3163 C CA . THR B 1 177 ? -8.641 -17.312 -15.898 1 98.88 177 THR B CA 1
ATOM 3164 C C . THR B 1 177 ? -8.797 -18.75 -16.344 1 98.88 177 THR B C 1
ATOM 3166 O O . THR B 1 177 ? -7.973 -19.266 -17.109 1 98.88 177 THR B O 1
ATOM 3169 N N . GLU B 1 178 ? -9.875 -19.406 -15.945 1 98.88 178 GLU B N 1
ATOM 3170 C CA . GLU B 1 178 ? -10.148 -20.797 -16.297 1 98.88 178 GLU B CA 1
ATOM 3171 C C . GLU B 1 178 ? -10.172 -20.984 -17.812 1 98.88 178 GLU B C 1
ATOM 3173 O O . GLU B 1 178 ? -9.555 -21.906 -18.344 1 98.88 178 GLU B O 1
ATOM 3178 N N . ASN B 1 179 ? -10.844 -20.078 -18.516 1 98.88 179 ASN B N 1
ATOM 3179 C CA . ASN B 1 179 ? -10.945 -20.156 -19.969 1 98.88 179 ASN B CA 1
ATOM 3180 C C . ASN B 1 179 ? -9.578 -20.047 -20.625 1 98.88 179 ASN B C 1
ATOM 3182 O O . ASN B 1 179 ? -9.258 -20.797 -21.547 1 98.88 179 ASN B O 1
ATOM 3186 N N . GLU B 1 180 ? -8.789 -19.125 -20.156 1 98.88 180 GLU B N 1
ATOM 3187 C CA . GLU B 1 180 ? -7.504 -18.859 -20.797 1 98.88 180 GLU B CA 1
ATOM 3188 C C . GLU B 1 180 ? -6.512 -19.984 -20.516 1 98.88 180 GLU B C 1
ATOM 3190 O O . GLU B 1 180 ? -5.664 -20.297 -21.359 1 98.88 180 GLU B O 1
ATOM 3195 N N . LEU B 1 181 ? -6.594 -20.578 -19.312 1 98.88 181 LEU B N 1
ATOM 3196 C CA . LEU B 1 181 ? -5.758 -21.75 -19.047 1 98.88 181 LEU B CA 1
ATOM 3197 C C . LEU B 1 181 ? -6.051 -22.875 -20.031 1 98.88 181 LEU B C 1
ATOM 3199 O O . LEU B 1 181 ? -5.129 -23.469 -20.594 1 98.88 181 LEU B O 1
ATOM 3203 N N . GLY B 1 182 ? -7.32 -23.109 -20.234 1 98.69 182 GLY B N 1
ATOM 3204 C CA . GLY B 1 182 ? -7.711 -24.109 -21.219 1 98.69 182 GLY B CA 1
ATOM 3205 C C . GLY B 1 182 ? -7.297 -23.75 -22.625 1 98.69 182 GLY B C 1
ATOM 3206 O O . GLY B 1 182 ? -6.812 -24.609 -23.375 1 98.69 182 GLY B O 1
ATOM 3207 N N . ALA B 1 183 ? -7.461 -22.5 -23 1 98.62 183 ALA B N 1
ATOM 3208 C CA . ALA B 1 183 ? -7.152 -22.016 -24.344 1 98.62 183 ALA B CA 1
ATOM 3209 C C . ALA B 1 183 ? -5.668 -22.188 -24.656 1 98.62 183 ALA B C 1
ATOM 3211 O O . ALA B 1 183 ? -5.285 -22.297 -25.828 1 98.62 183 ALA B O 1
ATOM 3212 N N . ARG B 1 184 ? -4.84 -22.266 -23.656 1 98.38 184 ARG B N 1
ATOM 3213 C CA . ARG B 1 184 ? -3.402 -22.422 -23.828 1 98.38 184 ARG B CA 1
ATOM 3214 C C . ARG B 1 184 ? -2.996 -23.891 -23.719 1 98.38 184 ARG B C 1
ATOM 3216 O O . ARG B 1 184 ? -1.807 -24.219 -23.656 1 98.38 184 ARG B O 1
ATOM 3223 N N . GLY B 1 185 ? -3.975 -24.812 -23.641 1 98.44 185 GLY B N 1
ATOM 3224 C CA . GLY B 1 185 ? -3.703 -26.234 -23.688 1 98.44 185 GLY B CA 1
ATOM 3225 C C . GLY B 1 185 ? -3.594 -26.859 -22.312 1 98.44 185 GLY B C 1
ATOM 3226 O O . GLY B 1 185 ? -3.293 -28.047 -22.188 1 98.44 185 GLY B O 1
ATOM 3227 N N . GLY B 1 186 ? -3.836 -26.109 -21.266 1 98.69 186 GLY B N 1
ATOM 3228 C CA . GLY B 1 186 ? -3.836 -26.672 -19.922 1 98.69 186 GLY B CA 1
ATOM 3229 C C . GLY B 1 186 ? -5 -27.594 -19.656 1 98.69 186 GLY B C 1
ATOM 3230 O O . GLY B 1 186 ? -6.121 -27.344 -20.109 1 98.69 186 GLY B O 1
ATOM 3231 N N . GLU B 1 187 ? -4.691 -28.688 -19.031 1 98.88 187 GLU B N 1
ATOM 3232 C CA . GLU B 1 187 ? -5.742 -29.562 -18.531 1 98.88 187 GLU B CA 1
ATOM 3233 C C . GLU B 1 187 ? -6.27 -29.062 -17.188 1 98.88 187 GLU B C 1
ATOM 3235 O O . GLU B 1 187 ? -5.781 -29.484 -16.125 1 98.88 187 GLU B O 1
ATOM 3240 N N . TYR B 1 188 ? -7.258 -28.312 -17.234 1 98.81 188 TYR B N 1
ATOM 3241 C CA . TYR B 1 188 ? -7.75 -27.578 -16.078 1 98.81 188 TYR B CA 1
ATOM 3242 C C . TYR B 1 188 ? -8.648 -28.469 -15.219 1 98.81 188 TYR B C 1
ATOM 3244 O O . TYR B 1 188 ? -9.469 -29.219 -15.75 1 98.81 188 TYR B O 1
ATOM 3252 N N . SER B 1 189 ? -8.438 -28.422 -13.977 1 98.94 189 SER B N 1
ATOM 3253 C CA . SER B 1 189 ? -9.344 -29.016 -13.008 1 98.94 189 SER B CA 1
ATOM 3254 C C . SER B 1 189 ? -9.57 -28.094 -11.812 1 98.94 189 SER B C 1
ATOM 3256 O O . SER B 1 189 ? -8.836 -27.125 -11.633 1 98.94 189 SER B O 1
ATOM 3258 N N . LYS B 1 190 ? -10.633 -28.312 -11.07 1 98.75 190 LYS B N 1
ATOM 3259 C CA . LYS B 1 190 ? -10.969 -27.5 -9.898 1 98.75 190 LYS B CA 1
ATOM 3260 C C . LYS B 1 190 ? -11.703 -28.344 -8.852 1 98.75 190 LYS B C 1
ATOM 3262 O O . LYS B 1 190 ? -12.156 -29.453 -9.141 1 98.75 190 LYS B O 1
ATOM 3267 N N . HIS B 1 191 ? -11.719 -27.828 -7.699 1 98.69 191 HIS B N 1
ATOM 3268 C CA . HIS B 1 191 ? -12.516 -28.469 -6.66 1 98.69 191 HIS B CA 1
ATOM 3269 C C . HIS B 1 191 ? -14 -28.453 -7.012 1 98.69 191 HIS B C 1
ATOM 3271 O O . HIS B 1 191 ? -14.477 -27.516 -7.66 1 98.69 191 HIS B O 1
ATOM 3277 N N . ASP B 1 192 ? -14.711 -29.453 -6.539 1 98.31 192 ASP B N 1
ATOM 3278 C CA . ASP B 1 192 ? -16.141 -29.531 -6.785 1 98.31 192 ASP B CA 1
ATOM 3279 C C . ASP B 1 192 ? -16.875 -28.359 -6.148 1 98.31 192 ASP B C 1
ATOM 3281 O O . ASP B 1 192 ? -17.891 -27.891 -6.664 1 98.31 192 ASP B O 1
ATOM 3285 N N . GLU B 1 193 ? -16.312 -27.828 -5.059 1 98.56 193 GLU B N 1
ATOM 3286 C CA . GLU B 1 193 ? -16.891 -26.703 -4.336 1 98.56 193 GLU B CA 1
ATOM 3287 C C . GLU B 1 193 ? -15.984 -25.469 -4.43 1 98.56 193 GLU B C 1
ATOM 3289 O O . GLU B 1 193 ? -14.781 -25.562 -4.172 1 98.56 193 GLU B O 1
ATOM 3294 N N . PRO B 1 194 ? -16.641 -24.375 -4.723 1 98.31 194 PRO B N 1
ATOM 3295 C CA . PRO B 1 194 ? -15.836 -23.156 -4.766 1 98.31 194 PRO B CA 1
ATOM 3296 C C . PRO B 1 194 ? -15.219 -22.812 -3.412 1 98.31 194 PRO B C 1
ATOM 3298 O O . PRO B 1 194 ? -15.758 -23.203 -2.371 1 98.31 194 PRO B O 1
ATOM 3301 N N . TRP B 1 195 ? -14.094 -22.141 -3.404 1 98.25 195 TRP B N 1
ATOM 3302 C CA . TRP B 1 195 ? -13.414 -21.547 -2.262 1 98.25 195 TRP B CA 1
ATOM 3303 C C . TRP B 1 195 ? -12.711 -22.609 -1.428 1 98.25 195 TRP B C 1
ATOM 3305 O O . TRP B 1 195 ? -11.938 -22.297 -0.519 1 98.25 195 TRP B O 1
ATOM 3315 N N . LYS B 1 196 ? -12.891 -23.922 -1.766 1 98.69 196 LYS B N 1
ATOM 3316 C CA . LYS B 1 196 ? -12.172 -24.984 -1.072 1 98.69 196 LYS B CA 1
ATOM 3317 C C . LYS B 1 196 ? -10.75 -25.125 -1.615 1 98.69 196 LYS B C 1
ATOM 3319 O O . LYS B 1 196 ? -10.508 -24.891 -2.801 1 98.69 196 LYS B O 1
ATOM 3324 N N . PRO B 1 197 ? -9.844 -25.453 -0.698 1 98.81 197 PRO B N 1
ATOM 3325 C CA . PRO B 1 197 ? -8.461 -25.641 -1.16 1 98.81 197 PRO B CA 1
ATOM 3326 C C . PRO B 1 197 ? -8.336 -26.719 -2.23 1 98.81 197 PRO B C 1
ATOM 3328 O O . PRO B 1 197 ? -8.984 -27.766 -2.133 1 98.81 197 PRO B O 1
ATOM 3331 N N . TYR B 1 198 ? -7.59 -26.469 -3.25 1 98.94 198 TYR B N 1
ATOM 3332 C CA . TYR B 1 198 ? -7.336 -27.406 -4.348 1 98.94 198 TYR B CA 1
ATOM 3333 C C . TYR B 1 198 ? -6 -27.094 -5.012 1 98.94 198 TYR B C 1
ATOM 3335 O O . TYR B 1 198 ? -5.766 -25.984 -5.477 1 98.94 198 TYR B O 1
ATOM 3343 N N . VAL B 1 199 ? -5.094 -28.078 -4.984 1 98.94 199 VAL B N 1
ATOM 3344 C CA . VAL B 1 199 ? -3.762 -27.922 -5.562 1 98.94 199 VAL B CA 1
ATOM 3345 C C . VAL B 1 199 ? -3.529 -29.016 -6.609 1 98.94 199 VAL B C 1
ATOM 3347 O O . VAL B 1 199 ? -3.906 -30.172 -6.41 1 98.94 199 VAL B O 1
ATOM 3350 N N . VAL B 1 200 ? -3.053 -28.641 -7.75 1 98.94 200 VAL B N 1
ATOM 3351 C CA . VAL B 1 200 ? -2.654 -29.562 -8.805 1 98.94 200 VAL B CA 1
ATOM 3352 C C . VAL B 1 200 ? -1.131 -29.609 -8.906 1 98.94 200 VAL B C 1
ATOM 3354 O O . VAL B 1 200 ? -0.484 -28.578 -9.086 1 98.94 200 VAL B O 1
ATOM 3357 N N . ASP B 1 201 ? -0.607 -30.719 -8.711 1 98.38 201 ASP B N 1
ATOM 3358 C CA . ASP B 1 201 ? 0.826 -30.984 -8.789 1 98.38 201 ASP B CA 1
ATOM 3359 C C . ASP B 1 201 ? 1.171 -31.781 -10.055 1 98.38 201 ASP B C 1
ATOM 3361 O O . ASP B 1 201 ? 1.005 -33 -10.094 1 98.38 201 ASP B O 1
ATOM 3365 N N . ASP B 1 202 ? 1.622 -31.125 -11.086 1 98.44 202 ASP B N 1
ATOM 3366 C CA . ASP B 1 202 ? 2.082 -31.734 -12.32 1 98.44 202 ASP B CA 1
ATOM 3367 C C . ASP B 1 202 ? 3.6 -31.641 -12.453 1 98.44 202 ASP B C 1
ATOM 3369 O O . ASP B 1 202 ? 4.105 -30.875 -13.281 1 98.44 202 ASP B O 1
ATOM 3373 N N . ASP B 1 203 ? 4.305 -32.5 -11.703 1 95.69 203 ASP B N 1
ATOM 3374 C CA . ASP B 1 203 ? 5.758 -32.5 -11.602 1 95.69 203 ASP B CA 1
ATOM 3375 C C . ASP B 1 203 ? 6.258 -31.141 -11.086 1 95.69 203 ASP B C 1
ATOM 3377 O O . ASP B 1 203 ? 5.98 -30.766 -9.945 1 95.69 203 ASP B O 1
ATOM 3381 N N . ARG B 1 204 ? 6.945 -30.375 -11.984 1 97.62 204 ARG B N 1
ATOM 3382 C CA . ARG B 1 204 ? 7.566 -29.141 -11.492 1 97.62 204 ARG B CA 1
ATOM 3383 C C . ARG B 1 204 ? 6.695 -27.938 -11.797 1 97.62 204 ARG B C 1
ATOM 3385 O O . ARG B 1 204 ? 7.145 -26.797 -11.68 1 97.62 204 ARG B O 1
ATOM 3392 N N . LEU B 1 205 ? 5.473 -28.172 -12.25 1 98.81 205 LEU B N 1
ATOM 3393 C CA . LEU B 1 205 ? 4.41 -27.188 -12.367 1 98.81 205 LEU B CA 1
ATOM 3394 C C . LEU B 1 205 ? 3.338 -27.406 -11.305 1 98.81 205 LEU B C 1
ATOM 3396 O O . LEU B 1 205 ? 2.574 -28.375 -11.383 1 98.81 205 LEU B O 1
ATOM 3400 N N . ILE B 1 206 ? 3.283 -26.5 -10.305 1 98.94 206 ILE B N 1
ATOM 3401 C CA . ILE B 1 206 ? 2.385 -26.672 -9.164 1 98.94 206 ILE B CA 1
ATOM 3402 C C . ILE B 1 206 ? 1.47 -25.453 -9.055 1 98.94 206 ILE B C 1
ATOM 3404 O O . ILE B 1 206 ? 1.944 -24.312 -8.922 1 98.94 206 ILE B O 1
ATOM 3408 N N . THR B 1 207 ? 0.159 -25.656 -9.117 1 98.94 207 THR B N 1
ATOM 3409 C CA . THR B 1 207 ? -0.788 -24.547 -9.141 1 98.94 207 THR B CA 1
ATOM 3410 C C . THR B 1 207 ? -1.865 -24.719 -8.078 1 98.94 207 THR B C 1
ATOM 3412 O O . THR B 1 207 ? -2.219 -25.859 -7.734 1 98.94 207 THR B O 1
ATOM 3415 N N . GLY B 1 208 ? -2.318 -23.672 -7.516 1 98.94 208 GLY B N 1
ATOM 3416 C CA . GLY B 1 208 ? -3.42 -23.625 -6.566 1 98.94 208 GLY B CA 1
ATOM 3417 C C . GLY B 1 208 ? -4.613 -22.844 -7.066 1 98.94 208 GLY B C 1
ATOM 3418 O O . GLY B 1 208 ? -4.453 -21.828 -7.746 1 98.94 208 GLY B O 1
ATOM 3419 N N . GLN B 1 209 ? -5.75 -23.219 -6.688 1 98.94 209 GLN B N 1
ATOM 3420 C CA . GLN B 1 209 ? -6.98 -22.734 -7.301 1 98.94 209 GLN B CA 1
ATOM 3421 C C . GLN B 1 209 ? -7.355 -21.359 -6.766 1 98.94 209 GLN B C 1
ATOM 3423 O O . GLN B 1 209 ? -7.844 -20.5 -7.516 1 98.94 209 GLN B O 1
ATOM 3428 N N . ASN B 1 210 ? -7.203 -21.156 -5.488 1 98.81 210 ASN B N 1
ATOM 3429 C CA . ASN B 1 210 ? -7.738 -19.984 -4.789 1 98.81 210 ASN B CA 1
ATOM 3430 C C . ASN B 1 210 ? -6.93 -19.672 -3.531 1 98.81 210 ASN B C 1
ATOM 3432 O O . ASN B 1 210 ? -5.973 -20.375 -3.209 1 98.81 210 ASN B O 1
ATOM 3436 N N . PRO B 1 211 ? -7.227 -18.562 -2.896 1 98.69 211 PRO B N 1
ATOM 3437 C CA . PRO B 1 211 ? -6.426 -18.156 -1.733 1 98.69 211 PRO B CA 1
ATOM 3438 C C . PRO B 1 211 ? -6.324 -19.266 -0.686 1 98.69 211 PRO B C 1
ATOM 3440 O O . PRO B 1 211 ? -5.258 -19.469 -0.092 1 98.69 211 PRO B O 1
ATOM 3443 N N . ALA B 1 212 ? -7.344 -20.016 -0.475 1 98.56 212 ALA B N 1
ATOM 3444 C CA . ALA B 1 212 ? -7.359 -21.078 0.53 1 98.56 212 ALA B CA 1
ATOM 3445 C C . ALA B 1 212 ? -6.363 -22.172 0.184 1 98.56 212 ALA B C 1
ATOM 3447 O O . ALA B 1 212 ? -6.023 -23 1.033 1 98.56 212 ALA B O 1
ATOM 3448 N N . SER B 1 213 ? -5.855 -22.219 -1.045 1 98.88 213 SER B N 1
ATOM 3449 C CA . SER B 1 213 ? -4.984 -23.281 -1.545 1 98.88 213 SER B CA 1
ATOM 3450 C C . SER B 1 213 ? -3.52 -22.953 -1.275 1 98.88 213 SER B C 1
ATOM 3452 O O . SER B 1 213 ? -2.645 -23.797 -1.496 1 98.88 213 SER B O 1
ATOM 3454 N N . THR B 1 214 ? -3.225 -21.75 -0.794 1 98.88 214 THR B N 1
ATOM 3455 C CA . THR B 1 214 ? -1.867 -21.219 -0.803 1 98.88 214 THR B CA 1
ATOM 3456 C C . THR B 1 214 ? -0.954 -22.047 0.096 1 98.88 214 THR B C 1
ATOM 3458 O O . THR B 1 214 ? 0.144 -22.422 -0.312 1 98.88 214 THR B O 1
ATOM 3461 N N . ALA B 1 215 ? -1.388 -22.297 1.285 1 98.81 215 ALA B N 1
ATOM 3462 C CA . ALA B 1 215 ? -0.561 -23.078 2.205 1 98.81 215 ALA B CA 1
ATOM 3463 C C . ALA B 1 215 ? -0.301 -24.484 1.66 1 98.81 215 ALA B C 1
ATOM 3465 O O . ALA B 1 215 ? 0.82 -24.984 1.744 1 98.81 215 ALA B O 1
ATOM 3466 N N . LEU B 1 216 ? -1.353 -25.094 1.15 1 98.81 216 LEU B N 1
ATOM 3467 C CA . LEU B 1 216 ? -1.229 -26.422 0.561 1 98.81 216 LEU B CA 1
ATOM 3468 C C . LEU B 1 216 ? -0.263 -26.406 -0.619 1 98.81 216 LEU B C 1
ATOM 3470 O O . LEU B 1 216 ? 0.501 -27.359 -0.814 1 98.81 216 LEU B O 1
ATOM 3474 N N . LEU B 1 217 ? -0.32 -25.422 -1.406 1 98.94 217 LEU B N 1
ATOM 3475 C CA . LEU B 1 217 ? 0.599 -25.25 -2.527 1 98.94 217 LEU B CA 1
ATOM 3476 C C . LEU B 1 217 ? 2.041 -25.172 -2.039 1 98.94 217 LEU B C 1
ATOM 3478 O O . LEU B 1 217 ? 2.936 -25.781 -2.619 1 98.94 217 LEU B O 1
ATOM 3482 N N . ALA B 1 218 ? 2.264 -24.359 -0.993 1 98.94 218 ALA B N 1
ATOM 3483 C CA . ALA B 1 218 ? 3.604 -24.219 -0.428 1 98.94 218 ALA B CA 1
ATOM 3484 C C . ALA B 1 218 ? 4.141 -25.578 0.032 1 98.94 218 ALA B C 1
ATOM 3486 O O . ALA B 1 218 ? 5.312 -25.891 -0.184 1 98.94 218 ALA B O 1
ATOM 3487 N N . GLU B 1 219 ? 3.309 -26.328 0.634 1 98.75 219 GLU B N 1
ATOM 3488 C CA . GLU B 1 219 ? 3.703 -27.656 1.093 1 98.75 219 GLU B CA 1
ATOM 3489 C C . GLU B 1 219 ? 4.09 -28.562 -0.08 1 98.75 219 GLU B C 1
ATOM 3491 O O . GLU B 1 219 ? 5.059 -29.312 0.003 1 98.75 219 GLU B O 1
ATOM 3496 N N . ALA B 1 220 ? 3.305 -28.516 -1.129 1 98.75 220 ALA B N 1
ATOM 3497 C CA . ALA B 1 220 ? 3.609 -29.312 -2.32 1 98.75 220 ALA B CA 1
ATOM 3498 C C . ALA B 1 220 ? 4.957 -28.906 -2.912 1 98.75 220 ALA B C 1
ATOM 3500 O O . ALA B 1 220 ? 5.738 -29.766 -3.33 1 98.75 220 ALA B O 1
ATOM 3501 N N . VAL B 1 221 ? 5.203 -27.594 -2.936 1 98.81 221 VAL B N 1
ATOM 3502 C CA . VAL B 1 221 ? 6.477 -27.078 -3.438 1 98.81 221 VAL B CA 1
ATOM 3503 C C . VAL B 1 221 ? 7.621 -27.609 -2.572 1 98.81 221 VAL B C 1
ATOM 3505 O O . VAL B 1 221 ? 8.625 -28.109 -3.092 1 98.81 221 VAL B O 1
ATOM 3508 N N . LEU B 1 222 ? 7.457 -27.562 -1.258 1 98.38 222 LEU B N 1
ATOM 3509 C CA . LEU B 1 222 ? 8.492 -28 -0.333 1 98.38 222 LEU B CA 1
ATOM 3510 C C . LEU B 1 222 ? 8.742 -29.5 -0.478 1 98.38 222 LEU B C 1
ATOM 3512 O O . LEU B 1 222 ? 9.891 -29.953 -0.422 1 98.38 222 LEU B O 1
ATOM 3516 N N . LYS B 1 223 ? 7.664 -30.25 -0.63 1 97.62 223 LYS B N 1
ATOM 3517 C CA . LYS B 1 223 ? 7.801 -31.688 -0.832 1 97.62 223 LYS B CA 1
ATOM 3518 C C . LYS B 1 223 ? 8.617 -32 -2.084 1 97.62 223 LYS B C 1
ATOM 3520 O O . LYS B 1 223 ? 9.484 -32.875 -2.07 1 97.62 223 LYS B O 1
ATOM 3525 N N . LYS B 1 224 ? 8.312 -31.266 -3.15 1 96.69 224 LYS B N 1
ATOM 3526 C CA . LYS B 1 224 ? 9.031 -31.453 -4.406 1 96.69 224 LYS B CA 1
ATOM 3527 C C . LYS B 1 224 ? 10.5 -31.094 -4.254 1 96.69 224 LYS B C 1
ATOM 3529 O O . LYS B 1 224 ? 11.375 -31.766 -4.812 1 96.69 224 LYS B O 1
ATOM 3534 N N . LEU B 1 225 ? 10.859 -30.031 -3.527 1 96.12 225 LEU B N 1
ATOM 3535 C CA . LEU B 1 225 ? 12.227 -29.578 -3.316 1 96.12 225 LEU B CA 1
ATOM 3536 C C . LEU B 1 225 ? 13.031 -30.594 -2.508 1 96.12 225 LEU B C 1
ATOM 3538 O O . LEU B 1 225 ? 14.242 -30.719 -2.703 1 96.12 225 LEU B O 1
ATOM 3542 N N . LYS B 1 226 ? 12.445 -31.328 -1.532 1 91.06 226 LYS B N 1
ATOM 3543 C CA . LYS B 1 226 ? 13.125 -32.312 -0.709 1 91.06 226 LYS B CA 1
ATOM 3544 C C . LYS B 1 226 ? 13.383 -33.594 -1.499 1 91.06 226 LYS B C 1
ATOM 3546 O O . LYS B 1 226 ? 14.32 -34.344 -1.201 1 91.06 226 LYS B O 1
ATOM 3551 N N . GLY B 1 227 ? 12.43 -33.906 -2.385 1 79.94 227 GLY B N 1
ATOM 3552 C CA . GLY B 1 227 ? 12.594 -35.094 -3.188 1 79.94 227 GLY B CA 1
ATOM 3553 C C . GLY B 1 227 ? 13.555 -34.938 -4.348 1 79.94 227 GLY B C 1
ATOM 3554 O O . GLY B 1 227 ? 13.922 -35.906 -5.012 1 79.94 227 GLY B O 1
ATOM 3555 N N . SER B 1 228 ? 13.906 -33.75 -4.605 1 65.88 228 SER B N 1
ATOM 3556 C CA . SER B 1 228 ? 14.852 -33.469 -5.688 1 65.88 228 SER B CA 1
ATOM 3557 C C . SER B 1 228 ? 16.281 -33.469 -5.184 1 65.88 228 SER B C 1
ATOM 3559 O O . SER B 1 228 ? 16.547 -33.156 -4.02 1 65.88 228 SER B O 1
#

Foldseek 3Di:
DALEEEEEWEQFFDQPVDPFGKFFLQLLCQLLCVVSVVVPGHYAYEYQVFFATHHHPVSVPPDDPSSVVLVPDPVNRVRNGGGHHLVVDDLVNHQEYEFGDMLRCLPRQQPRVSLLVSQQSNVVVPHAYEYEARSCSNQLARAHPVRARPQAQFEEAYAAPVNCVVVVCCVRRPHGSQVSSVVSHHPYDDDPDPPAWDWDPGQRYIYIYHSNNNNVSSVSNVVSVVVD/DALEEEEEWEQFFDQPVDPFGKFFLQLLCQLLCVVSVVVPGHYAYEYQVFFATHHHPVSVPPPDPSSVVLVPDPVNRVRNGGGHHLVVDDLVNHQEYEFGDMLRCLPRQQPRVSLLVSQQSNVVVPHAYEYEARSCSNQLPRAHPVRARPQAQFEEAYAAPVNCVVVVCCVRRPHGSQVSSVVSHHPYDDDPDPPAWDWDPGQRYIYIYHSNNNNVSSVSNVVSVVVD

Secondary structure (DSSP, 8-state):
---EEEEE-----B-TTSS-B--B-HHHHHHHHHHHHHTT-EEEEE-TT-B--PBPGGGGTT--HHHHHHHT-HHHHHHHTSBBPGGG--GGG-SEEEE--SGGGGGTTTT-HHHHHHHHHHHHTT-EEEEEGGGGGGGTT-B-TTS-BTTTT-EE--S-HHHHHHTT-TTTSSS-HHHHHHHTT-EE---SSTTS--EEEETTEEEESSGGGHHHHHHHHHHHHHH-/---EEEEE-----B-TTSS-B--B-HHHHHHHHHHHHHTT-EEEEE-TT-B--PBPGGGGTT--HHHHHHHT-HHHHHHHTSBBPGGG--GGG-SEEEE--SGGGGGTTTT-HHHHHHHHHHHHTT-EEEEEGGGGGGGTT-B-TTS-BTTTT-EE--S-HHHHHHTT-TTTSSS-HHHHHHHTT-EE---SSTTS--EEEETTEEEESSGGGHHHHHHHHHHHHHH-

Nearest PDB structures (foldseek):
  4p5p-assembly1_A  TM=9.639E-01  e=1.299E-28  Francisella tularensis subsp. novicida U112
  1u9c-assembly1_A  TM=9.434E-01  e=4.408E-26  Geobacillus stearothermophilus
  1pv2-assembly4_G  TM=7.949E-01  e=2.786E-14  Escherichia coli
  1pv2-assembly2_C  TM=8.364E-01  e=3.739E-13  Escherichia coli
  1pv2-assembly1_A  TM=8.207E-01  e=3.221E-12  Escherichia coli

Sequence (456 aa):
MSKKILVVLTNTAKYPTLKRATGLWLGEAVHFVEKVEKAGYTVDYVSPQGGYVPVDPHSLQMAPDLDWQWYDDKRFMTRLGSTLAPGQVKADEYSVIYYTGGHGVMYDFADNHALQDLARKIYEKGGIVAAVCHGVVGLLNIKLSNNCLLLKNRKVTGFSNIEEKLAELDDVVPFLTENELGARGGEYSKHDEPWKPYVVDDDRLITGQNPASTALLAEAVLKKLKGSMSKKILVVLTNTAKYPTLKRATGLWLGEAVHFVEKVEKAGYTVDYVSPQGGYVPVDPHSLQMAPDLDWQWYDDKRFMTRLGSTLAPGQVKADEYSVIYYTGGHGVMYDFADNHALQDLARKIYEKGGIVAAVCHGVVGLLNIKLSNNCLLLKNRKVTGFSNIEEKLAELDDVVPFLTENELGARGGEYSKHDEPWKPYVVDDDRLITGQNPASTALLAEAVLKKLKGS

Solvent-accessible surface area (backbone atoms only — not comparable to full-atom values): 22600 Å² total; per-residue (Å²): 128,53,56,27,33,37,37,36,45,29,55,32,32,45,43,92,90,45,99,41,73,23,4,23,25,52,51,34,49,47,43,26,50,55,52,42,44,73,72,67,34,46,78,47,51,30,20,75,78,24,29,25,44,35,65,16,59,74,43,54,75,79,47,52,70,67,44,53,53,48,60,61,29,62,72,57,41,36,46,37,9,54,21,35,29,51,89,75,60,61,42,88,56,29,33,32,40,36,26,31,21,26,74,16,22,78,76,55,32,48,82,34,62,60,56,27,50,39,49,38,52,20,38,76,72,71,18,32,42,33,22,24,14,47,10,36,43,45,46,63,63,24,53,36,95,87,71,43,48,67,36,46,80,29,54,34,32,29,30,42,60,68,49,34,48,74,67,69,40,64,87,69,49,97,69,56,59,46,59,50,42,40,75,44,39,21,46,69,52,75,54,96,49,79,83,49,61,31,65,32,77,45,83,51,37,33,20,7,21,31,69,65,5,26,47,60,36,36,50,53,51,51,53,53,60,69,74,96,127,54,55,26,34,36,37,37,44,29,55,33,32,45,44,91,90,45,99,40,73,23,4,23,25,52,48,35,49,46,42,26,50,56,52,43,43,75,72,68,35,45,78,49,50,31,20,75,78,24,28,26,45,34,63,16,61,75,42,53,74,80,47,53,70,68,44,52,52,49,60,63,28,63,74,57,43,36,45,36,9,54,20,35,29,50,88,74,59,62,42,87,55,30,34,31,40,36,27,31,20,25,73,16,24,79,76,54,32,48,83,33,62,60,55,27,49,39,50,37,51,20,39,77,72,70,18,33,42,33,22,25,14,47,10,38,42,45,47,61,64,23,54,38,96,87,70,42,48,67,36,45,80,29,54,33,32,29,31,41,62,68,48,34,48,75,68,69,39,64,87,68,49,96,69,56,59,45,60,48,44,42,75,44,39,22,46,68,54,76,55,96,49,78,82,49,61,31,64,32,76,44,83,51,38,35,20,6,20,31,69,65,6,26,49,59,36,36,50,52,52,51,53,53,59,70,75,97